Protein AF-A0A496VSS1-F1 (afdb_monomer_lite)

Radius of gyration: 26.01 Å; chains: 1; bounding box: 79×48×55 Å

Sequence (438 aa):
MKILPINLDDLIYALAVESVRLEFKKTYSEPTLEQIIHTICAFANDFHNLNGGYIVIGIEEQNGLPILPSVGLDSQNIDKIQQKIRGNCSRIAPKYLPIISPEIYQGKQILVIWVPASDIRPHNAPIKWQKGKQERAYYVRIGSETIEAKDDIFTQLMQMTAKVPFDDRRNLTASLDDLSPALVRHFLANINCDLVAPNIDMQAIDLYRKLRIIYKVNGHEVPKNVALLFFANQPEYFLQGARIEVVQFGDEAGGDLIEEKIFRGPLHTQLTQVLDYLNAFNTTLIKKVPNQAEAQKMVAFPFKIVLFAHPQYIVIQALRESGHLWAVGERQRAILNLEMAAKNVPDSGVLIAQLIEYKGYLENLSAAEQLFTTSSSDLAITDKHLPFIAIAKIFLDHNQTKKASEILANVPSFIKGDDLMELAVLKKRLKEAQESKI

Structure (mmCIF, N/CA/C/O backbone):
data_AF-A0A496VSS1-F1
#
_entry.id   AF-A0A496VSS1-F1
#
loop_
_atom_site.group_PDB
_atom_site.id
_atom_site.type_symbol
_atom_site.label_atom_id
_atom_site.label_alt_id
_atom_site.label_comp_id
_atom_site.label_asym_id
_atom_site.label_entity_id
_atom_site.label_seq_id
_atom_site.pdbx_PDB_ins_code
_atom_site.Cartn_x
_atom_site.Cartn_y
_atom_site.Cartn_z
_atom_site.occupancy
_atom_site.B_iso_or_equiv
_atom_site.auth_seq_id
_atom_site.auth_comp_id
_atom_site.auth_asym_id
_atom_site.auth_atom_id
_atom_site.pdbx_PDB_model_num
ATOM 1 N N . MET A 1 1 ? -12.729 -18.305 1.441 1.00 56.38 1 MET A N 1
ATOM 2 C CA . MET A 1 1 ? -12.724 -17.806 0.048 1.00 56.38 1 MET A CA 1
ATOM 3 C C . MET A 1 1 ? -11.766 -16.635 0.020 1.00 56.38 1 MET A C 1
ATOM 5 O O . MET A 1 1 ? -11.997 -15.706 0.779 1.00 56.38 1 MET A O 1
ATOM 9 N N . LYS A 1 2 ? -10.689 -16.697 -0.767 1.00 72.81 2 LYS A N 1
ATOM 10 C CA . LYS A 1 2 ? -9.706 -15.611 -0.816 1.00 72.81 2 LYS A CA 1
ATOM 11 C C . LYS A 1 2 ? -10.285 -14.447 -1.626 1.00 72.81 2 LYS A C 1
ATOM 13 O O . LYS A 1 2 ? -10.842 -14.637 -2.714 1.00 72.81 2 LYS A O 1
ATOM 18 N N . ILE A 1 3 ? -10.283 -13.256 -1.038 1.00 83.94 3 ILE A N 1
ATOM 19 C CA . ILE A 1 3 ? -10.938 -12.069 -1.615 1.00 83.94 3 ILE A CA 1
ATOM 20 C C . ILE A 1 3 ? -10.000 -10.876 -1.765 1.00 83.94 3 ILE A C 1
ATOM 22 O O . ILE A 1 3 ? -10.366 -9.934 -2.463 1.00 83.94 3 ILE A O 1
ATOM 26 N N . LEU A 1 4 ? -8.821 -10.926 -1.147 1.00 88.56 4 LEU A N 1
ATOM 27 C CA . LEU A 1 4 ? -7.848 -9.848 -1.183 1.00 88.56 4 LEU A CA 1
ATOM 28 C C . LEU A 1 4 ? -6.974 -9.942 -2.442 1.00 88.56 4 LEU A C 1
ATOM 30 O O . LEU A 1 4 ? -6.461 -11.021 -2.739 1.00 88.56 4 LEU A O 1
ATOM 34 N N . PRO A 1 5 ? -6.779 -8.834 -3.175 1.00 86.75 5 PRO A N 1
ATOM 35 C CA . PRO A 1 5 ? -5.922 -8.789 -4.356 1.00 86.75 5 PRO A CA 1
ATOM 36 C C . PRO A 1 5 ? -4.444 -8.530 -4.009 1.00 86.75 5 PRO A C 1
ATOM 38 O O . PRO A 1 5 ? -3.769 -7.777 -4.702 1.00 86.75 5 PRO A O 1
ATOM 41 N N . ILE A 1 6 ? -3.942 -9.103 -2.914 1.00 86.19 6 ILE A N 1
ATOM 42 C CA . ILE A 1 6 ? -2.575 -8.882 -2.425 1.00 86.19 6 ILE A CA 1
ATOM 43 C C . ILE A 1 6 ? -2.046 -10.150 -1.753 1.00 86.19 6 ILE A C 1
ATOM 45 O O . ILE A 1 6 ? -2.825 -10.919 -1.188 1.00 86.19 6 ILE A O 1
ATOM 49 N N . ASN A 1 7 ? -0.735 -10.372 -1.834 1.00 86.56 7 ASN A N 1
ATOM 50 C CA . ASN A 1 7 ? -0.063 -11.427 -1.088 1.00 86.56 7 ASN A CA 1
ATOM 51 C C . ASN A 1 7 ? 0.039 -11.040 0.403 1.00 86.56 7 ASN A C 1
ATOM 53 O O . ASN A 1 7 ? 0.319 -9.889 0.736 1.00 86.56 7 ASN A O 1
ATOM 57 N N . LEU A 1 8 ? -0.234 -11.986 1.308 1.00 88.19 8 LEU A N 1
ATOM 58 C CA . LEU A 1 8 ? -0.268 -11.702 2.747 1.00 88.19 8 LEU A CA 1
ATOM 59 C C . LEU A 1 8 ? 1.115 -11.448 3.345 1.00 88.19 8 LEU A C 1
ATOM 61 O O . LEU A 1 8 ? 1.220 -10.587 4.215 1.00 88.19 8 LEU A O 1
ATOM 65 N N . ASP A 1 9 ? 2.146 -12.158 2.887 1.00 84.62 9 ASP A N 1
ATOM 66 C CA . ASP A 1 9 ? 3.519 -11.909 3.323 1.00 84.62 9 ASP A CA 1
ATOM 67 C C . ASP A 1 9 ? 3.925 -10.490 2.902 1.00 84.62 9 ASP A C 1
ATOM 69 O O . ASP A 1 9 ? 4.297 -9.677 3.748 1.00 84.62 9 ASP A O 1
ATOM 73 N N . ASP A 1 10 ? 3.725 -10.139 1.630 1.00 80.44 10 ASP A N 1
ATOM 74 C CA . ASP A 1 10 ? 4.070 -8.807 1.118 1.00 80.44 10 ASP A CA 1
ATOM 75 C C . ASP A 1 10 ? 3.300 -7.679 1.820 1.00 80.44 10 ASP A C 1
ATOM 77 O O . ASP A 1 10 ? 3.835 -6.585 2.018 1.00 80.44 10 ASP A O 1
ATOM 81 N N . LEU A 1 11 ? 2.045 -7.932 2.208 1.00 86.56 11 LEU A N 1
ATOM 82 C CA . LEU A 1 11 ? 1.238 -6.991 2.980 1.00 86.56 11 LEU A CA 1
ATOM 83 C C . LEU A 1 11 ? 1.788 -6.814 4.401 1.00 86.56 11 LEU A C 1
ATOM 85 O O . LEU A 1 11 ? 1.965 -5.686 4.853 1.00 86.56 11 LEU A O 1
ATOM 89 N N . ILE A 1 12 ? 2.029 -7.916 5.117 1.00 86.62 12 ILE A N 1
ATOM 90 C CA . ILE A 1 12 ? 2.447 -7.883 6.524 1.00 86.62 12 ILE A CA 1
ATOM 91 C C . ILE A 1 12 ? 3.850 -7.289 6.646 1.00 86.62 12 ILE A C 1
ATOM 93 O O . ILE A 1 12 ? 4.078 -6.477 7.534 1.00 86.62 12 ILE A O 1
ATOM 97 N N . TYR A 1 13 ? 4.764 -7.619 5.735 1.00 79.31 13 TYR A N 1
ATOM 98 C CA . TYR A 1 13 ? 6.127 -7.084 5.722 1.00 79.31 13 TYR A CA 1
ATOM 99 C C . TYR A 1 13 ? 6.256 -5.694 5.074 1.00 79.31 13 TYR A C 1
ATOM 101 O O . TYR A 1 13 ? 7.378 -5.215 4.916 1.00 79.31 13 TYR A O 1
ATOM 109 N N . ALA A 1 14 ? 5.141 -5.037 4.723 1.00 77.19 14 ALA A N 1
ATOM 110 C CA . ALA A 1 14 ? 5.120 -3.717 4.083 1.00 77.19 14 ALA A CA 1
ATOM 111 C C . ALA A 1 14 ? 5.960 -3.640 2.789 1.00 77.19 14 ALA A C 1
ATOM 113 O O . ALA A 1 14 ? 6.587 -2.624 2.497 1.00 77.19 14 ALA A O 1
ATOM 114 N N . LEU A 1 15 ? 5.990 -4.730 2.013 1.00 65.00 15 LEU A N 1
ATOM 115 C CA . LEU A 1 15 ? 6.710 -4.805 0.738 1.00 65.00 15 LEU A CA 1
ATOM 116 C C . LEU A 1 15 ? 5.862 -4.250 -0.409 1.00 65.00 15 LEU A C 1
ATOM 118 O O . LEU A 1 15 ? 6.361 -3.537 -1.272 1.00 65.00 15 LEU A O 1
ATOM 122 N N . ALA A 1 16 ? 4.562 -4.548 -0.402 1.00 67.19 16 ALA A N 1
ATOM 123 C CA . ALA A 1 16 ? 3.647 -4.136 -1.467 1.00 67.19 16 ALA A CA 1
ATOM 124 C C . ALA A 1 16 ? 2.937 -2.798 -1.198 1.00 67.19 16 ALA A C 1
ATOM 126 O O . ALA A 1 16 ? 2.354 -2.219 -2.117 1.00 67.19 16 ALA A O 1
ATOM 127 N N . VAL A 1 17 ? 2.935 -2.320 0.051 1.00 77.00 17 VAL A N 1
ATOM 128 C CA . VAL A 1 17 ? 2.264 -1.077 0.460 1.00 77.00 17 VAL A CA 1
ATOM 129 C C . VAL A 1 17 ? 3.088 -0.325 1.494 1.00 77.00 17 VAL A C 1
ATOM 131 O O . VAL A 1 17 ? 3.784 -0.925 2.307 1.00 77.00 17 VAL A O 1
ATOM 134 N N . GLU A 1 18 ? 2.972 0.999 1.484 1.00 71.50 18 GLU A N 1
ATOM 135 C CA . GLU A 1 18 ? 3.653 1.883 2.422 1.00 71.50 18 GLU A CA 1
ATOM 136 C C . GLU A 1 18 ? 3.201 1.631 3.873 1.00 71.50 18 GLU A C 1
ATOM 138 O O . GLU A 1 18 ? 2.013 1.434 4.136 1.00 71.50 18 GLU A O 1
ATOM 143 N N . SER A 1 19 ? 4.131 1.716 4.831 1.00 75.44 19 SER A N 1
ATOM 144 C CA . SER A 1 19 ? 3.901 1.499 6.274 1.00 75.44 19 SER A CA 1
ATOM 145 C C . SER A 1 19 ? 2.745 2.337 6.840 1.00 75.44 19 SER A C 1
ATOM 147 O O . SER A 1 19 ? 1.915 1.841 7.595 1.00 75.44 19 SER A O 1
ATOM 149 N N . VAL A 1 20 ? 2.623 3.594 6.401 1.00 81.69 20 VAL A N 1
ATOM 150 C CA . VAL A 1 20 ? 1.529 4.531 6.741 1.00 81.69 20 VAL A CA 1
ATOM 151 C C . VAL A 1 20 ? 0.132 3.968 6.419 1.00 81.69 20 VAL A C 1
ATOM 153 O O . VAL A 1 20 ? -0.857 4.345 7.052 1.00 81.69 20 VAL A O 1
ATOM 156 N N . ARG A 1 21 ? 0.035 3.050 5.449 1.00 89.06 21 ARG A N 1
ATOM 157 C CA . ARG A 1 21 ? -1.209 2.398 5.011 1.00 89.06 21 ARG A CA 1
ATOM 158 C C . ARG A 1 21 ? -1.516 1.127 5.792 1.00 89.06 21 ARG A C 1
ATOM 160 O O . ARG A 1 21 ? -2.520 0.482 5.498 1.00 89.06 21 ARG A O 1
ATOM 167 N N . LEU A 1 22 ? -0.677 0.757 6.753 1.00 90.69 22 LEU A N 1
ATOM 168 C CA . LEU A 1 22 ? -0.846 -0.407 7.608 1.00 90.69 22 LEU A CA 1
ATOM 169 C C . LEU A 1 22 ? -1.191 0.033 9.034 1.00 90.69 22 LEU A C 1
ATOM 171 O O . LEU A 1 22 ? -0.741 1.062 9.540 1.00 90.69 22 LEU A O 1
ATOM 175 N N . GLU A 1 23 ? -2.036 -0.756 9.681 1.00 93.12 23 GLU A N 1
ATOM 176 C CA . GLU A 1 23 ? -2.352 -0.652 11.102 1.00 93.12 23 GLU A CA 1
ATOM 177 C C . GLU A 1 23 ? -2.439 -2.069 11.657 1.00 93.12 23 GLU A C 1
ATOM 179 O O . GLU A 1 23 ? -3.200 -2.893 11.137 1.00 93.12 23 GLU A O 1
ATOM 184 N N . PHE A 1 24 ? -1.711 -2.354 12.732 1.00 92.75 24 PHE A N 1
ATOM 185 C CA . PHE A 1 24 ? -1.715 -3.673 13.349 1.00 92.75 24 PHE A CA 1
ATOM 186 C C . PHE A 1 24 ? -2.388 -3.619 14.721 1.00 92.75 24 PHE A C 1
ATOM 188 O O . PHE A 1 24 ? -2.161 -2.729 15.538 1.00 92.75 24 PHE A O 1
ATOM 195 N N . LYS A 1 25 ? -3.249 -4.599 15.004 1.00 92.44 25 LYS A N 1
ATOM 196 C CA . LYS A 1 25 ? -3.899 -4.751 16.311 1.00 92.44 25 LYS A CA 1
ATOM 197 C C . LYS A 1 25 ? -3.677 -6.155 16.842 1.00 92.44 25 LYS A C 1
ATOM 199 O O . LYS A 1 25 ? -4.158 -7.127 16.267 1.00 92.44 25 LYS A O 1
ATOM 204 N N . LYS A 1 26 ? -3.047 -6.259 18.015 1.00 90.75 26 LYS A N 1
ATOM 205 C CA . LYS A 1 26 ? -2.759 -7.543 18.676 1.00 90.75 26 LYS A CA 1
ATOM 206 C C . LYS A 1 26 ? -3.999 -8.423 18.841 1.00 90.75 26 LYS A C 1
ATOM 208 O O . LYS A 1 26 ? -3.965 -9.609 18.543 1.00 90.75 26 LYS A O 1
ATOM 213 N N . THR A 1 27 ? -5.090 -7.845 19.342 1.00 88.81 27 THR A N 1
ATOM 214 C CA . THR A 1 27 ? -6.349 -8.552 19.613 1.00 88.81 27 THR A CA 1
ATOM 215 C C . THR A 1 27 ? -7.547 -7.654 19.336 1.00 88.81 27 THR A C 1
ATOM 217 O O . THR A 1 27 ? -7.409 -6.440 19.191 1.00 88.81 27 THR A O 1
ATOM 220 N N . TYR A 1 28 ? -8.737 -8.250 19.293 1.00 88.88 28 TYR A N 1
ATOM 221 C CA . TYR A 1 28 ? -9.990 -7.510 19.290 1.00 88.88 28 TYR A CA 1
ATOM 222 C C . TYR A 1 28 ? -10.499 -7.266 20.725 1.00 88.88 28 TYR A C 1
ATOM 224 O O . TYR A 1 28 ? -10.526 -8.178 21.553 1.00 88.88 28 TYR A O 1
ATOM 232 N N . SER A 1 29 ? -10.938 -6.034 20.997 1.00 86.94 29 SER A N 1
ATOM 233 C CA . SER A 1 29 ? -11.609 -5.602 22.232 1.00 86.94 29 SER A CA 1
ATOM 234 C C . SER A 1 29 ? -12.545 -4.414 21.939 1.00 86.94 29 SER A C 1
ATOM 236 O O . SER A 1 29 ? -12.495 -3.858 20.842 1.00 86.94 29 SER A O 1
ATOM 238 N N . GLU A 1 30 ? -13.405 -4.004 22.881 1.00 80.88 30 GLU A N 1
ATOM 239 C CA . GLU A 1 30 ? -14.281 -2.828 22.679 1.00 80.88 30 GLU A CA 1
ATOM 240 C C . GLU A 1 30 ? -13.491 -1.512 22.477 1.00 80.88 30 GLU A C 1
ATOM 242 O O . GLU A 1 30 ? -13.780 -0.817 21.504 1.00 80.88 30 GLU A O 1
ATOM 247 N N . PRO A 1 31 ? -12.448 -1.181 23.272 1.00 84.19 31 PRO A N 1
ATOM 248 C CA . PRO A 1 31 ? -11.583 -0.032 22.975 1.00 84.19 31 PRO A CA 1
ATOM 249 C C . PRO A 1 31 ? -10.897 -0.131 21.606 1.00 84.19 31 PRO A C 1
ATOM 251 O O . PRO A 1 31 ? -10.766 0.858 20.888 1.00 84.19 31 PRO A O 1
ATOM 254 N N . THR A 1 32 ? -10.481 -1.339 21.212 1.00 87.94 32 THR A N 1
ATOM 255 C CA . THR A 1 32 ? -9.855 -1.556 19.902 1.00 87.94 32 THR A CA 1
ATOM 256 C C . THR A 1 32 ? -10.850 -1.360 18.760 1.00 87.94 32 THR A C 1
ATOM 258 O O . THR A 1 32 ? -10.467 -0.863 17.709 1.00 87.94 32 THR A O 1
ATOM 261 N N . LEU A 1 33 ? -12.126 -1.710 18.947 1.00 91.25 33 LEU A N 1
ATOM 262 C CA . LEU A 1 33 ? -13.172 -1.492 17.946 1.00 91.25 33 LEU A CA 1
ATOM 263 C C . LEU A 1 33 ? -13.344 -0.002 17.628 1.00 91.25 33 LEU A C 1
ATOM 265 O O . LEU A 1 33 ? -13.467 0.352 16.460 1.00 91.25 33 LEU A O 1
ATOM 269 N N . GLU A 1 34 ? -13.336 0.857 18.646 1.00 91.38 34 GLU A N 1
ATOM 270 C CA . GLU A 1 34 ? -13.392 2.311 18.472 1.00 91.38 34 GLU A CA 1
ATOM 271 C C . GLU A 1 34 ? -12.223 2.817 17.615 1.00 91.38 34 GLU A C 1
ATOM 273 O O . GLU A 1 34 ? -12.449 3.438 16.573 1.00 91.38 34 GLU A O 1
ATOM 278 N N . GLN A 1 35 ? -10.997 2.412 17.959 1.00 92.88 35 GLN A N 1
ATOM 279 C CA . GLN A 1 35 ? -9.796 2.722 17.176 1.00 92.88 35 GLN A CA 1
ATOM 280 C C . GLN A 1 35 ? -9.881 2.200 15.734 1.00 92.88 35 GLN A C 1
ATOM 282 O O . GLN A 1 35 ? -9.544 2.918 14.799 1.00 92.88 35 GLN A O 1
ATOM 287 N N . ILE A 1 36 ? -10.364 0.968 15.532 1.00 95.19 36 ILE A N 1
ATOM 288 C CA . ILE A 1 36 ? -10.530 0.373 14.198 1.00 95.19 36 ILE A CA 1
ATOM 289 C C . ILE A 1 36 ? -11.481 1.220 13.349 1.00 95.19 36 ILE A C 1
ATOM 291 O O . ILE A 1 36 ? -11.197 1.463 12.182 1.00 95.19 36 ILE A O 1
ATOM 295 N N . ILE A 1 37 ? -12.597 1.694 13.908 1.00 95.31 37 ILE A N 1
ATOM 296 C CA . ILE A 1 37 ? -13.562 2.517 13.167 1.00 95.31 37 ILE A CA 1
ATOM 297 C C . ILE A 1 37 ? -12.985 3.897 12.830 1.00 95.31 37 ILE A C 1
ATOM 299 O O . ILE A 1 37 ? -13.204 4.379 11.717 1.00 95.31 37 ILE A O 1
ATOM 303 N N . HIS A 1 38 ? -12.223 4.516 13.738 1.00 95.81 38 HIS A N 1
ATOM 304 C CA . HIS A 1 38 ? -11.497 5.757 13.439 1.00 95.81 38 HIS A CA 1
ATOM 305 C C . HIS A 1 38 ? -10.477 5.549 12.321 1.00 95.81 38 HIS A C 1
ATOM 307 O O . HIS A 1 38 ? -10.457 6.327 11.369 1.00 95.81 38 HIS A O 1
ATOM 313 N N . THR A 1 39 ? -9.699 4.466 12.368 1.00 96.00 39 THR A N 1
ATOM 314 C CA . THR A 1 39 ? -8.722 4.141 11.320 1.00 96.00 39 THR A CA 1
ATOM 315 C C . THR A 1 39 ? -9.396 3.801 9.987 1.00 96.00 39 THR A C 1
ATOM 317 O O . THR A 1 39 ? -8.931 4.251 8.944 1.00 96.00 39 THR A O 1
ATOM 320 N N . ILE A 1 40 ? -10.546 3.112 9.989 1.00 97.31 40 ILE A N 1
ATOM 321 C CA . ILE A 1 40 ? -11.354 2.913 8.773 1.00 97.31 40 ILE A CA 1
ATOM 322 C C . ILE A 1 40 ? -11.796 4.267 8.200 1.00 97.31 40 ILE A C 1
ATOM 324 O O . ILE A 1 40 ? -11.703 4.485 6.996 1.00 97.31 40 ILE A O 1
ATOM 328 N N . CYS A 1 41 ? -12.258 5.189 9.049 1.00 96.44 41 CYS A N 1
ATOM 329 C CA . CYS A 1 41 ? -12.645 6.531 8.618 1.00 96.44 41 CYS A CA 1
ATOM 330 C C . CYS A 1 41 ? -11.456 7.300 8.016 1.00 96.44 41 CYS A C 1
ATOM 332 O O . CYS A 1 41 ? -11.611 7.947 6.982 1.00 96.44 41 CYS A O 1
ATOM 334 N N . ALA A 1 42 ? -10.274 7.199 8.628 1.00 95.62 42 ALA A N 1
ATOM 335 C CA . ALA A 1 42 ? -9.054 7.844 8.155 1.00 95.62 42 ALA A CA 1
ATOM 336 C C . ALA A 1 42 ? -8.573 7.298 6.806 1.00 95.62 42 ALA A C 1
ATOM 338 O O . ALA A 1 42 ? -8.316 8.077 5.888 1.00 95.62 42 ALA A O 1
ATOM 339 N N . PHE A 1 43 ? -8.509 5.974 6.651 1.00 96.00 43 PHE A N 1
ATOM 340 C CA . PHE A 1 43 ? -8.134 5.352 5.381 1.00 96.00 43 PHE A CA 1
ATOM 341 C C . PHE A 1 43 ? -9.166 5.612 4.279 1.00 96.00 43 PHE A C 1
ATOM 343 O O . PHE A 1 43 ? -8.782 5.856 3.140 1.00 96.00 43 PHE A O 1
ATOM 350 N N . ALA A 1 44 ? -10.463 5.648 4.602 1.00 94.44 44 ALA A N 1
ATOM 351 C CA . ALA A 1 44 ? -11.497 6.011 3.633 1.00 94.44 44 ALA A CA 1
ATOM 352 C C . ALA A 1 44 ? -11.366 7.466 3.141 1.00 94.44 44 ALA A C 1
ATOM 354 O O . ALA A 1 44 ? -11.699 7.751 1.989 1.00 94.44 44 ALA A O 1
ATOM 355 N N . ASN A 1 45 ? -10.887 8.374 4.001 1.00 93.19 45 ASN A N 1
ATOM 356 C CA . ASN A 1 45 ? -10.627 9.775 3.659 1.00 93.19 45 ASN A CA 1
ATOM 357 C C . ASN A 1 45 ? -9.388 9.970 2.784 1.00 93.19 45 ASN A C 1
ATOM 359 O O . ASN A 1 45 ? -9.350 10.924 2.007 1.00 93.19 45 ASN A O 1
ATOM 363 N N . ASP A 1 46 ? -8.416 9.061 2.887 1.00 91.06 46 ASP A N 1
ATOM 364 C CA . ASP A 1 46 ? -7.237 8.983 2.024 1.00 91.06 46 ASP A CA 1
ATOM 365 C C . ASP A 1 46 ? -6.523 10.335 1.837 1.00 91.06 46 ASP A C 1
ATOM 367 O O . ASP A 1 46 ? -6.331 10.832 0.725 1.00 91.06 46 ASP A O 1
ATOM 371 N N . PHE A 1 47 ? -6.163 10.962 2.959 1.00 89.44 47 PHE A N 1
ATOM 372 C CA . PHE A 1 47 ? -5.612 12.322 3.013 1.00 89.44 47 PHE A CA 1
ATOM 373 C C . PHE A 1 47 ? -4.306 12.506 2.222 1.00 89.44 47 PHE A C 1
ATOM 375 O O . PHE A 1 47 ? -3.989 13.607 1.792 1.00 89.44 47 PHE A O 1
ATOM 382 N N . HIS A 1 48 ? -3.554 11.435 1.978 1.00 85.38 48 HIS A N 1
ATOM 383 C CA . HIS A 1 48 ? -2.326 11.485 1.183 1.00 85.38 48 HIS A CA 1
ATOM 384 C C . HIS A 1 48 ? -2.502 10.942 -0.246 1.00 85.38 48 HIS A C 1
ATOM 386 O O . HIS A 1 48 ? -1.520 10.845 -0.974 1.00 85.38 48 HIS A O 1
ATOM 392 N N . ASN A 1 49 ? -3.739 10.633 -0.668 1.00 83.94 49 ASN A N 1
ATOM 393 C CA . ASN A 1 49 ? -4.053 9.968 -1.941 1.00 83.94 49 ASN A CA 1
ATOM 394 C C . ASN A 1 49 ? -3.218 8.691 -2.163 1.00 83.94 49 ASN A C 1
ATOM 396 O O . ASN A 1 49 ? -2.661 8.481 -3.238 1.00 83.94 49 ASN A O 1
ATOM 400 N N . LEU A 1 50 ? -3.112 7.858 -1.127 1.00 83.19 50 LEU A N 1
ATOM 401 C CA . LEU A 1 50 ? -2.401 6.579 -1.157 1.00 83.19 50 LEU A CA 1
ATOM 402 C C . LEU A 1 50 ? -3.341 5.409 -1.486 1.00 83.19 50 LEU A C 1
ATOM 404 O O . LEU A 1 50 ? -2.951 4.247 -1.397 1.00 83.19 50 LEU A O 1
ATOM 408 N N . ASN A 1 51 ? -4.587 5.697 -1.868 1.00 86.75 51 ASN A N 1
ATOM 409 C CA . ASN A 1 51 ? -5.625 4.721 -2.168 1.00 86.75 51 ASN A CA 1
ATOM 410 C C . ASN A 1 51 ? -6.003 3.856 -0.947 1.00 86.75 51 ASN A C 1
ATOM 412 O O . ASN A 1 51 ? -6.182 2.636 -1.034 1.00 86.75 51 ASN A O 1
ATOM 416 N N . GLY A 1 52 ? -6.115 4.500 0.220 1.00 90.81 52 GLY A N 1
ATOM 417 C CA . GLY A 1 52 ? -6.555 3.881 1.471 1.00 90.81 52 GLY A CA 1
ATOM 418 C C . GLY A 1 52 ? -5.499 2.984 2.124 1.00 90.81 52 GLY A C 1
ATOM 419 O O . GLY A 1 52 ? -4.299 3.213 1.974 1.00 90.81 52 GLY A O 1
ATOM 420 N N . GLY A 1 53 ? -5.930 1.959 2.863 1.00 94.31 53 GLY A N 1
ATOM 421 C CA . GLY A 1 53 ? -5.027 1.121 3.656 1.00 94.31 53 GLY A CA 1
ATOM 422 C C . GLY A 1 53 ? -5.615 -0.200 4.142 1.00 94.31 53 GLY A C 1
ATOM 423 O O . GLY A 1 53 ? -6.688 -0.630 3.712 1.00 94.31 53 GLY A O 1
ATOM 424 N N . TYR A 1 54 ? -4.887 -0.858 5.037 1.00 95.62 54 TYR A N 1
ATOM 425 C CA . TYR A 1 54 ? -5.195 -2.167 5.595 1.00 95.62 54 TYR A CA 1
ATOM 426 C C . TYR A 1 54 ? -5.045 -2.145 7.114 1.00 95.62 54 TYR A C 1
ATOM 428 O O . TYR A 1 54 ? -4.108 -1.567 7.657 1.00 95.62 54 TYR A O 1
ATOM 436 N N . ILE A 1 55 ? -5.964 -2.817 7.800 1.00 95.94 55 ILE A N 1
ATOM 437 C CA . ILE A 1 55 ? -5.877 -3.068 9.238 1.00 95.94 55 ILE A CA 1
ATOM 438 C C . ILE A 1 55 ? -5.763 -4.575 9.436 1.00 95.94 55 ILE A C 1
ATOM 440 O O . ILE A 1 55 ? -6.635 -5.317 8.982 1.00 95.94 55 ILE A O 1
ATOM 444 N N . VAL A 1 56 ? -4.722 -5.033 10.122 1.00 95.38 56 VAL A N 1
ATOM 445 C CA . VAL A 1 56 ? -4.488 -6.453 10.393 1.00 95.38 56 VAL A CA 1
ATOM 446 C C . VAL A 1 56 ? -4.649 -6.719 11.886 1.00 95.38 56 VAL A C 1
ATOM 448 O O . VAL A 1 56 ? -3.890 -6.222 12.715 1.00 95.38 56 VAL A O 1
ATOM 451 N N . ILE A 1 57 ? -5.657 -7.514 12.243 1.00 94.94 57 ILE A N 1
ATOM 452 C CA . ILE A 1 57 ? -5.942 -7.912 13.624 1.00 94.94 57 ILE A CA 1
ATOM 453 C C . ILE A 1 57 ? -5.418 -9.333 13.865 1.00 94.94 57 ILE A C 1
ATOM 455 O O . ILE A 1 57 ? -5.682 -10.236 13.073 1.00 94.94 57 ILE A O 1
ATOM 459 N N . GLY A 1 58 ? -4.726 -9.538 14.984 1.00 92.00 58 GLY A N 1
ATOM 460 C CA . GLY A 1 58 ? -4.036 -10.783 15.344 1.00 92.00 58 GLY A CA 1
ATOM 461 C C . GLY A 1 58 ? -2.510 -10.674 15.268 1.00 92.00 58 GLY A C 1
ATOM 462 O O . GLY A 1 58 ? -1.812 -11.641 15.573 1.00 92.00 58 GLY A O 1
ATOM 463 N N . ILE A 1 59 ? -1.987 -9.505 14.892 1.00 91.50 59 ILE A N 1
ATOM 464 C CA . ILE A 1 59 ? -0.555 -9.197 14.851 1.00 91.50 59 ILE A CA 1
ATOM 465 C C . ILE A 1 59 ? -0.318 -7.995 15.760 1.00 91.50 59 ILE A C 1
ATOM 467 O O . ILE A 1 59 ? -1.042 -7.002 15.696 1.00 91.50 59 ILE A O 1
ATOM 471 N N . GLU A 1 60 ? 0.639 -8.125 16.673 1.00 88.50 60 GLU A N 1
ATOM 472 C CA . GLU A 1 60 ? 1.003 -7.038 17.575 1.00 88.50 60 GLU A CA 1
ATOM 473 C C . GLU A 1 60 ? 1.826 -5.992 16.831 1.00 88.50 60 GLU A C 1
ATOM 475 O O . GLU A 1 60 ? 2.585 -6.326 15.926 1.00 88.50 60 GLU A O 1
ATOM 480 N N . GLU A 1 61 ? 1.660 -4.732 17.214 1.00 83.81 61 GLU A N 1
ATOM 481 C CA . GLU A 1 61 ? 2.418 -3.625 16.653 1.00 83.81 61 GLU A CA 1
ATOM 482 C C . GLU A 1 61 ? 3.396 -3.090 17.687 1.00 83.81 61 GLU A C 1
ATOM 484 O O . GLU A 1 61 ? 3.027 -2.879 18.846 1.00 83.81 61 GLU A O 1
ATOM 489 N N . GLN A 1 62 ? 4.612 -2.786 17.253 1.00 76.38 62 GLN A N 1
ATOM 490 C CA . GLN A 1 62 ? 5.509 -1.916 17.991 1.00 76.38 62 GLN A CA 1
ATOM 491 C C . GLN A 1 62 ? 6.065 -0.875 17.029 1.00 76.38 62 GLN A C 1
ATOM 493 O O . GLN A 1 62 ? 6.829 -1.206 16.130 1.00 76.38 62 GLN A O 1
ATOM 498 N N . ASN A 1 63 ? 5.694 0.391 17.243 1.00 68.06 63 ASN A N 1
ATOM 499 C CA . ASN A 1 63 ? 6.163 1.532 16.451 1.00 68.06 63 ASN A CA 1
ATOM 500 C C . ASN A 1 63 ? 5.840 1.435 14.943 1.00 68.06 63 ASN A C 1
ATOM 502 O O . ASN A 1 63 ? 6.727 1.676 14.129 1.00 68.06 63 ASN A O 1
ATOM 506 N N . GLY A 1 64 ? 4.609 1.076 14.559 1.00 66.19 64 GLY A N 1
ATOM 507 C CA . GLY A 1 64 ? 4.214 0.936 13.148 1.00 66.19 64 GLY A CA 1
ATOM 508 C C . GLY A 1 64 ? 4.576 -0.409 12.518 1.00 66.19 64 GLY A C 1
ATOM 509 O O . GLY A 1 64 ? 4.235 -0.653 11.363 1.00 66.19 64 GLY A O 1
ATOM 510 N N . LEU A 1 65 ? 5.267 -1.283 13.257 1.00 69.69 65 LEU A N 1
ATOM 511 C CA . LEU A 1 65 ? 5.870 -2.498 12.721 1.00 69.69 65 LEU A CA 1
ATOM 512 C C . LEU A 1 65 ? 5.253 -3.759 13.325 1.00 69.69 65 LEU A C 1
ATOM 514 O O . LEU A 1 65 ? 4.995 -3.790 14.534 1.00 69.69 65 LEU A O 1
ATOM 518 N N . PRO A 1 66 ? 5.047 -4.816 12.520 1.00 81.81 66 PRO A N 1
ATOM 519 C CA . PRO A 1 66 ? 4.486 -6.064 13.008 1.00 81.81 66 PRO A CA 1
ATOM 520 C C . PRO A 1 66 ? 5.502 -6.815 13.874 1.00 81.81 66 PRO A C 1
ATOM 522 O O . PRO A 1 66 ? 6.641 -7.063 13.476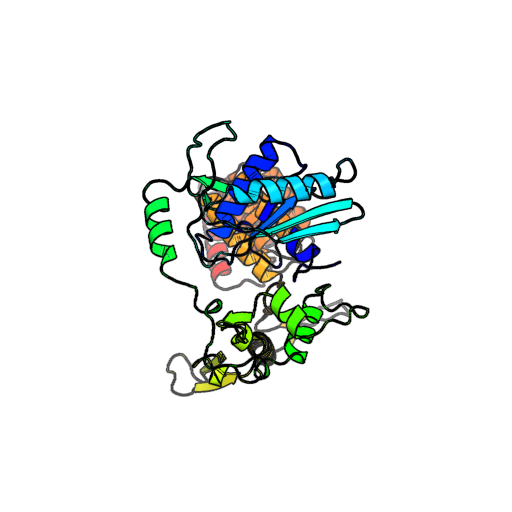 1.00 81.81 66 PRO A O 1
ATOM 525 N N . ILE A 1 67 ? 5.068 -7.256 15.049 1.00 83.94 67 ILE A N 1
ATOM 526 C CA . ILE A 1 67 ? 5.810 -8.202 15.878 1.00 83.94 67 ILE A CA 1
ATOM 527 C C . ILE A 1 67 ? 5.371 -9.614 15.494 1.00 83.94 67 ILE A C 1
ATOM 529 O O . ILE A 1 67 ? 4.189 -9.962 15.572 1.00 83.94 67 ILE A O 1
ATOM 533 N N . LEU A 1 68 ? 6.343 -10.431 15.090 1.00 82.94 68 LEU A N 1
ATOM 534 C CA . LEU A 1 68 ? 6.159 -11.835 14.726 1.00 82.94 68 LEU A CA 1
ATOM 535 C C . LEU A 1 68 ? 6.854 -12.760 15.744 1.00 82.94 68 LEU A C 1
ATOM 537 O O . LEU A 1 68 ? 7.873 -12.363 16.315 1.00 82.94 68 LEU A O 1
ATOM 541 N N . PRO A 1 69 ? 6.360 -13.997 15.959 1.00 82.25 69 PRO A N 1
ATOM 542 C CA . PRO A 1 69 ? 5.221 -14.640 15.289 1.00 82.25 69 PRO A CA 1
ATOM 543 C C . PRO A 1 69 ? 3.870 -14.027 15.678 1.00 82.25 69 PRO A C 1
ATOM 545 O O . PRO A 1 69 ? 3.722 -13.456 16.757 1.00 82.25 69 PRO A O 1
ATOM 548 N N . SER A 1 70 ? 2.880 -14.147 14.788 1.00 84.62 70 SER A N 1
ATOM 549 C CA . SER A 1 70 ? 1.544 -13.593 15.041 1.00 84.62 70 SER A CA 1
ATOM 550 C C . SER A 1 70 ? 0.901 -14.195 16.301 1.00 84.62 70 SER A C 1
ATOM 552 O O . SER A 1 70 ? 1.010 -15.394 16.569 1.00 84.62 70 SER A O 1
ATOM 554 N N . VAL A 1 71 ? 0.211 -13.357 17.080 1.00 85.94 71 VAL A N 1
ATOM 555 C CA . VAL A 1 71 ? -0.524 -13.791 18.284 1.00 85.94 71 VAL A CA 1
ATOM 556 C C . VAL A 1 71 ? -1.750 -14.612 17.885 1.00 85.94 71 VAL A C 1
ATOM 558 O O . VAL A 1 71 ? -2.099 -15.593 18.545 1.00 85.94 71 VAL A O 1
ATOM 561 N N . GLY A 1 72 ? -2.369 -14.225 16.769 1.00 87.75 72 GLY A N 1
ATOM 562 C CA . GLY A 1 72 ? -3.576 -14.831 16.242 1.00 87.75 72 GLY A CA 1
ATOM 563 C C . GLY A 1 72 ? -4.833 -14.455 17.022 1.00 87.75 72 GLY A C 1
ATOM 564 O O . GLY A 1 72 ? -4.812 -13.778 18.051 1.00 87.75 72 GLY A O 1
ATOM 565 N N . LEU A 1 73 ? -5.959 -14.919 16.499 1.00 88.81 73 LEU A N 1
ATOM 566 C CA . LEU A 1 73 ? -7.303 -14.706 17.025 1.00 88.81 73 LEU A CA 1
ATOM 567 C C . LEU A 1 73 ? -7.997 -16.029 17.370 1.00 88.81 73 LEU A C 1
ATOM 569 O O . LEU A 1 73 ? -9.207 -16.037 17.567 1.00 88.81 73 LEU A O 1
ATOM 573 N N . ASP A 1 74 ? -7.242 -17.126 17.493 1.00 83.19 74 ASP A N 1
ATOM 574 C CA . ASP A 1 74 ? -7.769 -18.484 17.711 1.00 83.19 74 ASP A CA 1
ATOM 575 C C . ASP A 1 74 ? -8.674 -18.591 18.958 1.00 83.19 74 ASP A C 1
ATOM 577 O O . ASP A 1 74 ? -9.565 -19.434 19.028 1.00 83.19 74 ASP A O 1
ATOM 581 N N . SER A 1 75 ? -8.460 -17.730 19.958 1.00 79.62 75 SER A N 1
ATOM 582 C CA . SER A 1 75 ? -9.255 -17.670 21.192 1.00 79.62 75 SER A CA 1
ATOM 583 C C . SER A 1 75 ? -10.546 -16.850 21.068 1.00 79.62 75 SER A C 1
ATOM 585 O O . SER A 1 75 ? -11.330 -16.792 22.017 1.00 79.62 75 SER A O 1
ATOM 587 N N . GLN A 1 76 ? -10.782 -16.196 19.927 1.00 83.25 76 GLN A N 1
ATOM 588 C CA . GLN A 1 76 ? -11.908 -15.295 19.706 1.00 83.25 76 GLN A CA 1
ATOM 589 C C . GLN A 1 76 ? -12.814 -15.774 18.570 1.00 83.25 76 GLN A C 1
ATOM 591 O O . GLN A 1 76 ? -12.393 -16.399 17.605 1.00 83.25 76 GLN A O 1
ATOM 596 N N . ASN A 1 77 ? -14.099 -15.430 18.657 1.00 87.50 77 ASN A N 1
ATOM 597 C CA . ASN A 1 77 ? -15.047 -15.745 17.596 1.00 87.50 77 ASN A CA 1
ATOM 598 C C . ASN A 1 77 ? -14.933 -14.717 16.453 1.00 87.50 77 ASN A C 1
ATOM 600 O O . ASN A 1 77 ? -15.458 -13.604 16.560 1.00 87.50 77 ASN A O 1
ATOM 604 N N . ILE A 1 78 ? -14.269 -15.109 15.361 1.00 89.88 78 ILE A N 1
ATOM 605 C CA . ILE A 1 78 ? -14.051 -14.278 14.167 1.00 89.88 78 ILE A CA 1
ATOM 606 C C . ILE A 1 78 ? -15.364 -13.764 13.566 1.00 89.88 78 ILE A C 1
ATOM 608 O O . ILE A 1 78 ? -15.462 -12.587 13.220 1.00 89.88 78 ILE A O 1
ATOM 612 N N . ASP A 1 79 ? -16.402 -14.594 13.482 1.00 89.81 79 ASP A N 1
ATOM 613 C CA . ASP A 1 79 ? -17.691 -14.188 12.905 1.00 89.81 79 ASP A CA 1
ATOM 614 C C . ASP A 1 79 ? -18.356 -13.080 13.723 1.00 89.81 79 ASP A C 1
ATOM 616 O O . ASP A 1 79 ? -18.875 -12.105 13.172 1.00 89.81 79 ASP A O 1
ATOM 620 N N . LYS A 1 80 ? -18.271 -13.169 15.053 1.00 91.69 80 LYS A N 1
ATOM 621 C CA . LYS A 1 80 ? -18.762 -12.128 15.961 1.00 91.69 80 LYS A CA 1
ATOM 622 C C . LYS A 1 80 ? -17.979 -10.825 15.794 1.00 91.69 80 LYS A C 1
ATOM 624 O O . LYS A 1 80 ? -18.587 -9.755 15.811 1.00 91.69 80 LYS A O 1
ATOM 629 N N . ILE A 1 81 ? -16.659 -10.901 15.612 1.00 91.56 81 ILE A N 1
ATOM 630 C CA . ILE A 1 81 ? -15.810 -9.730 15.344 1.00 91.56 81 ILE A CA 1
ATOM 631 C C . ILE A 1 81 ? -16.229 -9.071 14.025 1.00 91.56 81 ILE A C 1
ATOM 633 O O . ILE A 1 81 ? -16.504 -7.871 13.998 1.00 91.56 81 ILE A O 1
ATOM 637 N N . GLN A 1 82 ? -16.369 -9.854 12.952 1.00 92.88 82 GLN A N 1
ATOM 638 C CA . GLN A 1 82 ? -16.812 -9.362 11.646 1.00 92.88 82 GLN A CA 1
ATOM 639 C C . GLN A 1 82 ? -18.178 -8.667 11.724 1.00 92.88 82 GLN A C 1
ATOM 641 O O . GLN A 1 82 ? -18.336 -7.557 11.210 1.00 92.88 82 GLN A O 1
ATOM 646 N N . GLN A 1 83 ? -19.160 -9.284 12.391 1.00 92.62 83 GLN A N 1
ATOM 647 C CA . GLN A 1 83 ? -20.492 -8.698 12.576 1.00 92.62 83 GLN A CA 1
ATOM 648 C C . GLN A 1 83 ? -20.430 -7.379 13.349 1.00 92.62 83 GLN A C 1
ATOM 650 O O . GLN A 1 83 ? -21.069 -6.405 12.948 1.00 92.62 83 GLN A O 1
ATOM 655 N N . LYS A 1 84 ? -19.633 -7.318 14.424 1.00 92.75 84 LYS A N 1
ATOM 656 C CA . LYS A 1 84 ? -19.458 -6.090 15.205 1.00 92.75 84 LYS A CA 1
ATOM 657 C C . LYS A 1 84 ? -18.807 -4.983 14.384 1.00 92.75 84 LYS A C 1
ATOM 659 O O . LYS A 1 84 ? -19.335 -3.873 14.376 1.00 92.75 84 LYS A O 1
ATOM 664 N N . ILE A 1 85 ? -17.726 -5.262 13.657 1.00 93.31 85 ILE A N 1
ATOM 665 C CA . ILE A 1 85 ? -17.055 -4.256 12.819 1.00 93.31 85 ILE A CA 1
ATOM 666 C C . ILE A 1 85 ? -18.017 -3.739 11.745 1.00 93.31 85 ILE A C 1
ATOM 668 O O . ILE A 1 85 ? -18.244 -2.531 11.665 1.00 93.31 85 ILE A O 1
ATOM 672 N N . ARG A 1 86 ? -18.674 -4.630 10.986 1.00 93.00 86 ARG A N 1
ATOM 673 C CA . ARG A 1 86 ? -19.660 -4.240 9.956 1.00 93.00 86 ARG A CA 1
ATOM 674 C C . ARG A 1 86 ? -20.811 -3.419 10.538 1.00 93.00 86 ARG A C 1
ATOM 676 O O . ARG A 1 86 ? -21.181 -2.397 9.966 1.00 93.00 86 ARG A O 1
ATOM 683 N N . GLY A 1 87 ? -21.350 -3.837 11.684 1.00 91.00 87 GLY A N 1
ATOM 684 C CA . GLY A 1 87 ? -22.433 -3.132 12.371 1.00 91.00 87 GLY A CA 1
ATOM 685 C C . GLY A 1 87 ? -22.034 -1.745 12.879 1.00 91.00 87 GLY A C 1
ATOM 686 O O . GLY A 1 87 ? -22.874 -0.856 12.942 1.00 91.00 87 GLY A O 1
ATOM 687 N N . ASN A 1 88 ? -20.759 -1.524 13.207 1.00 91.69 88 ASN A N 1
ATOM 688 C CA . ASN A 1 88 ? -20.265 -0.217 13.644 1.00 91.69 88 ASN A CA 1
ATOM 689 C C . ASN A 1 88 ? -19.833 0.681 12.477 1.00 91.69 88 ASN A C 1
ATOM 691 O O . ASN A 1 88 ? -19.909 1.901 12.606 1.00 91.69 88 ASN A O 1
ATOM 695 N N . CYS A 1 89 ? -19.475 0.121 11.317 1.00 92.69 89 CYS A N 1
ATOM 696 C CA . CYS A 1 89 ? -19.174 0.902 10.112 1.00 92.69 89 CYS A CA 1
ATOM 697 C C . CYS A 1 89 ? -20.372 1.744 9.636 1.00 92.69 89 CYS A C 1
ATOM 699 O O . CYS A 1 89 ? -20.185 2.805 9.048 1.00 92.69 89 CYS A O 1
ATOM 701 N N . SER A 1 90 ? -21.613 1.351 9.961 1.00 88.62 90 SER A N 1
ATOM 702 C CA . SER A 1 90 ? -22.802 2.170 9.674 1.00 88.62 90 SER A CA 1
ATOM 703 C C . SER A 1 90 ? -22.831 3.507 10.423 1.00 88.62 90 SER A C 1
ATOM 705 O O . SER A 1 90 ? -23.687 4.340 10.136 1.00 88.62 90 SER A O 1
ATOM 707 N N . ARG A 1 91 ? -21.942 3.706 11.404 1.00 90.56 91 ARG A N 1
ATOM 708 C CA . ARG A 1 91 ? -21.793 4.966 12.140 1.00 90.56 91 ARG A CA 1
ATOM 709 C C . ARG A 1 91 ? -20.898 5.963 11.419 1.00 90.56 91 ARG A C 1
ATOM 711 O O . ARG A 1 91 ? -20.919 7.132 11.797 1.00 90.56 91 ARG A O 1
ATOM 718 N N . ILE A 1 92 ? -20.146 5.533 10.407 1.00 94.38 92 ILE A N 1
ATOM 719 C CA . ILE A 1 92 ? -19.381 6.413 9.522 1.00 94.38 92 ILE A CA 1
ATOM 720 C C . ILE A 1 92 ? -20.367 7.113 8.577 1.00 94.38 92 ILE A C 1
ATOM 722 O O . ILE A 1 92 ? -21.275 6.472 8.045 1.00 94.38 92 ILE A O 1
ATOM 726 N N . ALA A 1 93 ? -20.216 8.428 8.404 1.00 92.81 93 ALA A N 1
ATOM 727 C CA . ALA A 1 93 ? -21.059 9.241 7.528 1.00 92.81 93 ALA A CA 1
ATOM 728 C C . ALA A 1 93 ? -20.185 10.095 6.590 1.00 92.81 93 ALA A C 1
ATOM 730 O O . ALA A 1 93 ? -19.336 10.818 7.105 1.00 92.81 93 ALA A O 1
ATOM 731 N N . PRO A 1 94 ? -20.386 10.058 5.259 1.00 92.94 94 PRO A N 1
ATOM 732 C CA . PRO A 1 94 ? -21.286 9.166 4.519 1.00 92.94 94 PRO A CA 1
ATOM 733 C C . PRO A 1 94 ? -21.034 7.677 4.799 1.00 92.94 94 PRO A C 1
ATOM 735 O O . PRO A 1 94 ? -19.967 7.309 5.289 1.00 92.94 94 PRO A O 1
ATOM 738 N N . LYS A 1 95 ? -22.028 6.816 4.549 1.00 93.50 95 LYS A N 1
ATOM 739 C CA . LYS A 1 95 ? -21.914 5.386 4.874 1.00 93.50 95 LYS A CA 1
ATOM 740 C C . LYS A 1 95 ? -20.744 4.766 4.108 1.00 93.50 95 LYS A C 1
ATOM 742 O O . LYS A 1 95 ? -20.675 4.889 2.890 1.00 93.50 95 LYS A O 1
ATOM 747 N N . TYR A 1 96 ? -19.880 4.054 4.823 1.00 93.75 96 TYR A N 1
ATOM 748 C CA . TYR A 1 96 ? -18.722 3.365 4.264 1.00 93.75 96 TYR A CA 1
ATOM 749 C C . TYR A 1 96 ? -18.660 1.929 4.796 1.00 93.75 96 TYR A C 1
ATOM 751 O O . TYR A 1 96 ? -18.999 1.680 5.954 1.00 93.75 96 TYR A O 1
ATOM 759 N N . LEU A 1 97 ? -18.258 0.974 3.953 1.00 93.62 97 LEU A N 1
ATOM 760 C CA . LEU A 1 97 ? -18.084 -0.430 4.329 1.00 93.62 97 LEU A CA 1
ATOM 761 C C . LEU A 1 97 ? -16.746 -0.951 3.783 1.00 93.62 97 LEU A C 1
ATOM 763 O O . LEU A 1 97 ? -16.575 -0.956 2.563 1.00 93.62 97 LEU A O 1
ATOM 767 N N . PRO A 1 98 ? -15.825 -1.410 4.650 1.00 95.06 98 PRO A N 1
ATOM 768 C CA . PRO A 1 98 ? -14.574 -2.018 4.214 1.00 95.06 98 PRO A CA 1
ATOM 769 C C . PRO A 1 98 ? -14.767 -3.482 3.796 1.00 95.06 98 PRO A C 1
ATOM 771 O O . PRO A 1 98 ? -15.791 -4.113 4.090 1.00 95.06 98 PRO A O 1
ATOM 774 N N . ILE A 1 99 ? -13.741 -4.047 3.163 1.00 94.44 99 ILE A N 1
ATOM 775 C CA . ILE A 1 99 ? -13.661 -5.472 2.839 1.00 94.44 99 ILE A CA 1
ATOM 776 C C . ILE A 1 99 ? -12.974 -6.178 4.006 1.00 94.44 99 ILE A C 1
ATOM 778 O O . ILE A 1 99 ? -11.854 -5.842 4.368 1.00 94.44 99 ILE A O 1
ATOM 782 N N . ILE A 1 100 ? -13.651 -7.152 4.611 1.00 94.88 100 ILE A N 1
ATOM 783 C CA . ILE A 1 100 ? -13.134 -7.896 5.764 1.00 94.88 100 ILE A CA 1
ATOM 784 C C . ILE A 1 100 ? -12.869 -9.336 5.330 1.00 94.88 100 ILE A C 1
ATOM 786 O O . ILE A 1 100 ? -13.809 -10.018 4.915 1.00 94.88 100 ILE A O 1
ATOM 790 N N . SER A 1 101 ? -11.616 -9.778 5.443 1.00 94.00 101 SER A N 1
ATOM 791 C CA . SER A 1 101 ? -11.148 -11.111 5.060 1.00 94.00 101 SER A CA 1
ATOM 792 C C . SER A 1 101 ? -10.519 -11.829 6.258 1.00 94.00 101 SER A C 1
ATOM 794 O O . SER A 1 101 ? -9.483 -11.386 6.762 1.00 94.00 101 SER A O 1
ATOM 796 N N . PRO A 1 102 ? -11.135 -12.911 6.761 1.00 93.75 102 PRO A N 1
ATOM 797 C CA . PRO A 1 102 ? -10.471 -13.848 7.661 1.00 93.75 102 PRO A CA 1
ATOM 798 C C . PRO A 1 102 ? -9.381 -14.617 6.913 1.00 93.75 102 PRO A C 1
ATOM 800 O O . PRO A 1 102 ? -9.669 -15.234 5.889 1.00 93.75 102 PRO A O 1
ATOM 803 N N . GLU A 1 103 ? -8.161 -14.614 7.439 1.00 92.88 103 GLU A N 1
ATOM 804 C CA . GLU A 1 103 ? -7.005 -15.265 6.817 1.00 92.88 103 GLU A CA 1
ATOM 805 C C . GLU A 1 103 ? -6.281 -16.171 7.820 1.00 92.88 103 GLU A C 1
ATOM 807 O O . GLU A 1 103 ? -6.418 -16.022 9.036 1.00 92.88 103 GLU A O 1
ATOM 812 N N . ILE A 1 104 ? -5.507 -17.127 7.306 1.00 91.00 104 ILE A N 1
ATOM 813 C CA . ILE A 1 104 ? -4.616 -17.968 8.111 1.00 91.00 104 ILE A CA 1
ATOM 814 C C . ILE A 1 104 ? -3.184 -17.574 7.769 1.00 91.00 104 ILE A C 1
ATOM 816 O O . ILE A 1 104 ? -2.761 -17.727 6.627 1.00 91.00 104 ILE A O 1
ATOM 820 N N . TYR A 1 105 ? -2.439 -17.105 8.765 1.00 90.38 105 TYR A N 1
ATOM 821 C CA . TYR A 1 105 ? -1.049 -16.689 8.622 1.00 90.38 105 TYR A CA 1
ATOM 822 C C . TYR A 1 105 ? -0.192 -17.391 9.673 1.00 90.38 105 TYR A C 1
ATOM 824 O O . TYR A 1 105 ? -0.531 -17.377 10.853 1.00 90.38 105 TYR A O 1
ATOM 832 N N . GLN A 1 106 ? 0.886 -18.065 9.259 1.00 87.88 106 GLN A N 1
ATOM 833 C CA . GLN A 1 106 ? 1.750 -18.857 10.157 1.00 87.88 106 GLN A CA 1
ATOM 834 C C . GLN A 1 106 ? 0.971 -19.849 11.058 1.00 87.88 106 GLN A C 1
ATOM 836 O O . GLN A 1 106 ? 1.299 -20.049 12.226 1.00 87.88 106 GLN A O 1
ATOM 841 N N . GLY A 1 107 ? -0.097 -20.459 10.525 1.00 87.81 107 GLY A N 1
ATOM 842 C CA . GLY A 1 107 ? -0.955 -21.401 11.260 1.00 87.81 107 GLY A CA 1
ATOM 843 C C . GLY A 1 107 ? -1.915 -20.758 12.272 1.00 87.81 107 GLY A C 1
ATOM 844 O O . GLY A 1 107 ? -2.602 -21.482 12.989 1.00 87.81 107 GLY A O 1
ATOM 845 N N . LYS A 1 108 ? -1.982 -19.424 12.323 1.00 90.81 108 LYS A N 1
ATOM 846 C CA . LYS A 1 108 ? -2.838 -18.638 13.217 1.00 90.81 108 LYS A CA 1
ATOM 847 C C . LYS A 1 108 ? -3.940 -17.927 12.448 1.00 90.81 108 LYS A C 1
ATOM 849 O O . LYS A 1 108 ? -3.714 -17.451 11.336 1.00 90.81 108 LYS A O 1
ATOM 854 N N . GLN A 1 109 ? -5.130 -17.826 13.038 1.00 92.62 109 GLN A N 1
ATOM 855 C CA . GLN A 1 109 ? -6.206 -17.029 12.449 1.00 92.62 109 GLN A CA 1
ATOM 856 C C . GLN A 1 109 ? -5.940 -15.535 12.643 1.00 92.62 109 GLN A C 1
ATOM 858 O O . GLN A 1 109 ? -5.714 -15.086 13.765 1.00 92.62 109 GLN A O 1
ATOM 863 N N . ILE A 1 110 ? -6.016 -14.757 11.569 1.00 94.44 110 ILE A N 1
ATOM 864 C CA . ILE A 1 110 ? -5.938 -13.292 11.587 1.00 94.44 110 ILE A CA 1
ATOM 865 C C . ILE A 1 110 ? -7.138 -12.696 10.842 1.00 94.44 110 ILE A C 1
ATOM 867 O O . ILE A 1 110 ? -7.834 -13.382 10.089 1.00 94.44 110 ILE A O 1
ATOM 871 N N . LEU A 1 111 ? -7.397 -11.406 11.048 1.00 95.12 111 LEU A N 1
ATOM 872 C CA . LEU A 1 111 ? -8.436 -10.674 10.326 1.00 95.12 111 LEU A CA 1
ATOM 873 C C . LEU A 1 111 ? -7.823 -9.487 9.594 1.00 95.12 111 LEU A C 1
ATOM 875 O O . LEU A 1 111 ? -7.323 -8.564 10.231 1.00 95.12 111 LEU A O 1
ATOM 879 N N . VAL A 1 112 ? -7.908 -9.488 8.268 1.00 95.94 112 VAL A N 1
ATOM 880 C CA . VAL A 1 112 ? -7.447 -8.380 7.432 1.00 95.94 112 VAL A CA 1
ATOM 881 C C . VAL A 1 112 ? -8.651 -7.553 6.993 1.00 95.94 112 VAL A C 1
ATOM 883 O O . VAL A 1 112 ? -9.611 -8.068 6.419 1.00 95.94 112 VAL A O 1
ATOM 886 N N . ILE A 1 113 ? -8.614 -6.256 7.271 1.00 96.62 113 ILE A N 1
ATOM 887 C CA . ILE A 1 113 ? -9.624 -5.282 6.861 1.00 96.62 113 ILE A CA 1
ATOM 888 C C . ILE A 1 113 ? -8.985 -4.391 5.805 1.00 96.62 113 ILE A C 1
ATOM 890 O O . ILE A 1 113 ? -8.165 -3.537 6.126 1.00 96.62 113 ILE A O 1
ATOM 894 N N . TRP A 1 114 ? -9.372 -4.576 4.551 1.00 96.25 114 TRP A N 1
ATOM 895 C CA . TRP A 1 114 ? -8.972 -3.696 3.464 1.00 96.25 114 TRP A CA 1
ATOM 896 C C . TRP A 1 114 ? -9.945 -2.518 3.364 1.00 96.25 114 TRP A C 1
ATOM 898 O O . TRP A 1 114 ? -11.156 -2.690 3.177 1.00 96.25 114 TRP A O 1
ATOM 908 N N . VAL A 1 115 ? -9.399 -1.315 3.516 1.00 96.00 115 VAL A N 1
ATOM 909 C CA . VAL A 1 115 ? -10.112 -0.040 3.552 1.00 96.00 115 VAL A CA 1
ATOM 910 C C . VAL A 1 115 ? -9.651 0.808 2.372 1.00 96.00 115 VAL A C 1
ATOM 912 O O . VAL A 1 115 ? -8.765 1.649 2.524 1.00 96.00 115 VAL A O 1
ATOM 915 N N . PRO A 1 116 ? -10.191 0.595 1.168 1.00 92.38 116 PRO A N 1
ATOM 916 C CA . PRO A 1 116 ? -9.756 1.389 0.037 1.00 92.38 116 PRO A CA 1
ATOM 917 C C . PRO A 1 116 ? -10.349 2.807 0.069 1.00 92.38 116 PRO A C 1
ATOM 919 O O . PRO A 1 116 ? -11.387 3.041 0.698 1.00 92.38 116 PRO A O 1
ATOM 922 N N . ALA A 1 117 ? -9.727 3.743 -0.647 1.00 90.69 117 ALA A N 1
ATOM 923 C CA . ALA A 1 117 ? -10.190 5.127 -0.692 1.00 90.69 117 ALA A CA 1
ATOM 924 C C . ALA A 1 117 ? -11.656 5.234 -1.150 1.00 90.69 117 ALA A C 1
ATOM 926 O O . ALA A 1 117 ? -12.147 4.439 -1.967 1.00 90.69 117 ALA A O 1
ATOM 927 N N . SER A 1 118 ? -12.367 6.205 -0.575 1.00 88.62 118 SER A N 1
ATOM 928 C CA . SER A 1 118 ? -13.771 6.453 -0.881 1.00 88.62 118 SER A CA 1
ATOM 929 C C . SER A 1 118 ? -13.958 7.562 -1.909 1.00 88.62 118 SER A C 1
ATOM 931 O O . SER A 1 118 ? -13.437 8.666 -1.760 1.00 88.62 118 SER A O 1
ATOM 933 N N . ASP A 1 119 ? -14.824 7.299 -2.886 1.00 80.50 119 ASP A N 1
ATOM 934 C CA . ASP A 1 119 ? -15.227 8.266 -3.911 1.00 80.50 119 ASP A CA 1
ATOM 935 C C . ASP A 1 119 ? -16.133 9.389 -3.362 1.00 80.50 119 ASP A C 1
ATOM 937 O O . ASP A 1 119 ? -16.352 10.385 -4.046 1.00 80.50 119 ASP A O 1
ATOM 941 N N . ILE A 1 120 ? -16.698 9.222 -2.158 1.00 85.50 120 ILE A N 1
ATOM 942 C CA . ILE A 1 120 ? -17.643 10.170 -1.528 1.00 85.50 120 ILE A CA 1
ATOM 943 C C . ILE A 1 120 ? -17.078 10.799 -0.248 1.00 85.50 120 ILE A C 1
ATOM 945 O O . ILE A 1 120 ? -17.827 11.184 0.652 1.00 85.50 120 ILE A O 1
ATOM 949 N N . ARG A 1 121 ? -15.747 10.879 -0.162 1.00 86.44 121 ARG A N 1
ATOM 950 C CA . ARG A 1 121 ? -15.042 11.615 0.892 1.00 86.44 121 ARG A CA 1
ATOM 951 C C . ARG A 1 121 ? -15.524 13.081 0.952 1.00 86.44 121 ARG A C 1
ATOM 953 O O . ARG A 1 121 ? -15.852 13.645 -0.090 1.00 86.44 121 ARG A O 1
ATOM 960 N N . PRO A 1 122 ? -15.545 13.717 2.138 1.00 92.75 122 PRO A N 1
ATOM 961 C CA . PRO A 1 122 ? -14.964 13.239 3.386 1.00 92.75 122 PRO A CA 1
ATOM 962 C C . PRO A 1 122 ? -15.982 12.518 4.278 1.00 92.75 122 PRO A C 1
ATOM 964 O O . PRO A 1 122 ? -17.150 12.887 4.381 1.00 92.75 122 PRO A O 1
ATOM 967 N N . HIS A 1 123 ? -15.499 11.496 4.969 1.00 94.12 123 HIS A N 1
ATOM 968 C CA . HIS A 1 123 ? -16.178 10.729 5.997 1.00 94.12 123 HIS A CA 1
ATOM 969 C C . HIS A 1 123 ? -15.827 11.246 7.392 1.00 94.12 123 HIS A C 1
ATOM 971 O O . HIS A 1 123 ? -14.687 11.613 7.679 1.00 94.12 123 HIS A O 1
ATOM 977 N N . ASN A 1 124 ? -16.806 11.203 8.285 1.00 95.50 124 ASN A N 1
ATOM 978 C CA . ASN A 1 124 ? -16.643 11.436 9.712 1.00 95.50 124 ASN A CA 1
ATOM 979 C C . ASN A 1 124 ? -17.193 10.252 10.518 1.00 95.50 124 ASN A C 1
ATOM 981 O O . ASN A 1 124 ? -18.078 9.516 10.062 1.00 95.50 124 ASN A O 1
ATOM 985 N N . ALA A 1 125 ? -16.695 10.096 11.739 1.00 95.25 125 ALA A N 1
ATOM 986 C CA . ALA A 1 125 ? -17.107 9.065 12.683 1.00 95.25 125 ALA A CA 1
ATOM 987 C C . ALA A 1 125 ? -17.340 9.671 14.083 1.00 95.25 125 ALA A C 1
ATOM 989 O O . ALA A 1 125 ? -16.877 10.779 14.356 1.00 95.25 125 ALA A O 1
ATOM 990 N N . PRO A 1 126 ? -18.087 8.993 14.970 1.00 93.06 126 PRO A N 1
ATOM 991 C CA . PRO A 1 126 ? -18.262 9.433 16.353 1.00 93.06 126 PRO A CA 1
ATOM 992 C C . PRO A 1 126 ? -16.937 9.518 17.113 1.00 93.06 126 PRO A C 1
ATOM 994 O O . PRO A 1 126 ? -16.118 8.608 16.992 1.00 93.06 126 PRO A O 1
ATOM 997 N N . ILE A 1 127 ? -16.762 10.551 17.944 1.00 89.69 127 ILE A N 1
ATOM 998 C CA . ILE A 1 127 ? -15.549 10.706 18.766 1.00 89.69 127 ILE A CA 1
ATOM 999 C C . ILE A 1 127 ? -15.476 9.641 19.858 1.00 89.69 127 ILE A C 1
ATOM 1001 O O . ILE A 1 127 ? -14.403 9.108 20.103 1.00 89.69 127 ILE A O 1
ATOM 1005 N N . LYS A 1 128 ? -16.614 9.340 20.499 1.00 85.31 128 LYS A N 1
ATOM 1006 C CA . LYS A 1 128 ? -16.759 8.306 21.533 1.00 85.31 128 LYS A CA 1
ATOM 1007 C C . LYS A 1 128 ? -18.075 7.551 21.398 1.00 85.31 128 LYS A C 1
ATOM 1009 O O . LYS A 1 128 ? -19.083 8.079 20.920 1.00 85.31 128 LYS A O 1
ATOM 1014 N N . TRP A 1 129 ? -18.096 6.319 21.901 1.00 79.50 129 TRP A N 1
ATOM 1015 C CA . TRP A 1 129 ? -19.261 5.443 21.864 1.00 79.50 129 TRP A CA 1
ATOM 1016 C C . TRP A 1 129 ? -20.186 5.764 23.043 1.00 79.50 129 TRP A C 1
ATOM 1018 O O . TRP A 1 129 ? -19.999 5.272 24.152 1.00 79.50 129 TRP A O 1
ATOM 1028 N N . GLN A 1 130 ? -21.206 6.594 22.812 1.00 72.75 130 GLN A N 1
ATOM 1029 C CA . GLN A 1 130 ? -22.198 6.966 23.832 1.00 72.75 130 GLN A CA 1
ATOM 1030 C C . GLN A 1 130 ? -23.636 6.806 23.320 1.00 72.75 130 GLN A C 1
ATOM 1032 O O . GLN A 1 130 ? -23.898 6.921 22.123 1.00 72.75 130 GLN A O 1
ATOM 1037 N N . LYS A 1 131 ? -24.597 6.535 24.211 1.00 59.72 131 LYS A N 1
ATOM 1038 C CA . LYS A 1 131 ? -26.026 6.541 23.850 1.00 59.72 131 LYS A CA 1
ATOM 1039 C C . LYS A 1 131 ? -26.504 7.992 23.707 1.00 59.72 131 LYS A C 1
ATOM 1041 O O . LYS A 1 131 ? -26.443 8.736 24.676 1.00 59.72 131 LYS A O 1
ATOM 1046 N N . GLY A 1 132 ? -27.008 8.373 22.530 1.00 68.25 132 GLY A N 1
ATOM 1047 C CA . GLY A 1 132 ? -27.570 9.707 22.270 1.00 68.25 132 GLY A CA 1
ATOM 1048 C C . GLY A 1 132 ? -26.951 10.405 21.056 1.00 68.25 132 GLY A C 1
ATOM 1049 O O . GLY A 1 132 ? -26.397 9.751 20.172 1.00 68.25 132 GLY A O 1
ATOM 1050 N N . LYS A 1 133 ? -27.068 11.739 21.000 1.00 71.31 133 LYS A N 1
ATOM 1051 C CA . LYS A 1 133 ? -26.448 12.562 19.952 1.00 71.31 133 LYS A CA 1
ATOM 1052 C C . LYS A 1 133 ? -24.933 12.555 20.160 1.00 71.31 133 LYS A C 1
ATOM 1054 O O . LYS A 1 133 ? -24.439 13.134 21.119 1.00 71.31 133 LYS A O 1
ATOM 1059 N N . GLN A 1 134 ? -24.225 11.857 19.280 1.00 80.12 134 GLN A N 1
ATOM 1060 C CA . GLN A 1 134 ? -22.772 11.731 19.342 1.00 80.12 134 GLN A CA 1
ATOM 1061 C C . GLN A 1 134 ? -22.116 12.905 18.623 1.00 80.12 134 GLN A C 1
ATOM 1063 O O . GLN A 1 134 ? -22.509 13.246 17.504 1.00 80.12 134 GLN A O 1
ATOM 1068 N N . GLU A 1 135 ? -21.108 13.492 19.257 1.00 88.38 135 GLU A N 1
ATOM 1069 C CA . GLU A 1 135 ? -20.176 14.387 18.583 1.00 88.38 135 GLU A CA 1
ATOM 1070 C C . GLU A 1 135 ? -19.376 13.590 17.546 1.00 88.38 135 GLU A C 1
ATOM 1072 O O . GLU A 1 135 ? -19.036 12.421 17.764 1.00 88.38 135 GLU A O 1
ATOM 1077 N N . ARG A 1 136 ? -19.144 14.194 16.381 1.00 93.38 136 ARG A N 1
ATOM 1078 C CA . ARG A 1 136 ? -18.550 13.532 15.218 1.00 93.38 136 ARG A CA 1
ATOM 1079 C C . ARG A 1 136 ? -17.346 14.330 14.769 1.00 93.38 136 ARG A C 1
ATOM 1081 O O . ARG A 1 136 ? -17.422 15.554 14.726 1.00 93.38 136 ARG A O 1
ATOM 1088 N N . ALA A 1 137 ? -16.299 13.631 14.367 1.00 94.44 137 ALA A N 1
ATOM 1089 C CA . ALA A 1 137 ? -15.101 14.251 13.842 1.00 94.44 137 ALA A CA 1
ATOM 1090 C C . ALA A 1 137 ? -14.616 13.554 12.573 1.00 94.44 137 ALA A C 1
ATOM 1092 O O . ALA A 1 137 ? -14.975 12.410 12.272 1.00 94.44 137 ALA A O 1
ATOM 1093 N N . TYR A 1 138 ? -13.817 14.289 11.812 1.00 96.12 138 TYR A N 1
ATOM 1094 C CA . TYR A 1 138 ? -13.118 13.773 10.648 1.00 96.12 138 TYR A CA 1
ATOM 1095 C C . TYR A 1 138 ? -11.786 13.205 11.108 1.00 96.12 138 TYR A C 1
ATOM 1097 O O . TYR A 1 138 ? -11.116 13.802 11.946 1.00 96.12 138 TYR A O 1
ATOM 1105 N N . TYR A 1 139 ? -11.410 12.059 10.558 1.00 96.12 139 TYR A N 1
ATOM 1106 C CA . TYR A 1 139 ? -10.151 11.403 10.886 1.00 96.12 139 TYR A CA 1
ATOM 1107 C C . TYR A 1 139 ? -9.266 11.346 9.652 1.00 96.12 139 TYR A C 1
ATOM 1109 O O . TYR A 1 139 ? -9.765 11.133 8.544 1.00 96.12 139 TYR A O 1
ATOM 1117 N N . VAL A 1 140 ? -7.966 11.528 9.846 1.00 93.56 140 VAL A N 1
ATOM 1118 C CA . VAL A 1 140 ? -6.942 11.364 8.811 1.00 93.56 140 VAL A CA 1
ATOM 1119 C C . VAL A 1 140 ? -5.766 10.578 9.371 1.00 93.56 140 VAL A C 1
ATOM 1121 O O . VAL A 1 140 ? -5.586 10.477 10.586 1.00 93.56 140 VAL A O 1
ATOM 1124 N N . ARG A 1 141 ? -4.980 9.998 8.467 1.00 89.12 141 ARG A N 1
ATOM 1125 C CA . ARG A 1 141 ? -3.765 9.267 8.801 1.00 89.12 141 ARG A CA 1
ATOM 1126 C C . ARG A 1 141 ? -2.567 10.188 8.589 1.00 89.12 141 ARG A C 1
ATOM 1128 O O . ARG A 1 141 ? -2.403 10.679 7.477 1.00 89.12 141 ARG A O 1
ATOM 1135 N N . ILE A 1 142 ? -1.769 10.417 9.629 1.00 82.62 142 ILE A N 1
ATOM 1136 C CA . ILE A 1 142 ? -0.492 11.138 9.547 1.00 82.62 142 ILE A CA 1
ATOM 1137 C C . ILE A 1 142 ? 0.578 10.230 10.146 1.00 82.62 142 ILE A C 1
ATOM 1139 O O . ILE A 1 142 ? 0.505 9.868 11.318 1.00 82.62 142 ILE A O 1
ATOM 1143 N N . GLY A 1 143 ? 1.547 9.814 9.328 1.00 80.81 143 GLY A N 1
ATOM 1144 C CA . GLY A 1 143 ? 2.461 8.736 9.714 1.00 80.81 143 GLY A CA 1
ATOM 1145 C C . GLY A 1 143 ? 1.693 7.455 10.070 1.00 80.81 143 GLY A C 1
ATOM 1146 O O . GLY A 1 143 ? 0.724 7.091 9.409 1.00 80.81 143 GLY A O 1
ATOM 1147 N N . SER A 1 144 ? 2.084 6.780 11.147 1.00 77.19 144 SER A N 1
ATOM 1148 C CA . SER A 1 144 ? 1.392 5.585 11.647 1.00 77.19 144 SER A CA 1
ATOM 1149 C C . SER A 1 144 ? 0.232 5.902 12.600 1.00 77.19 144 SER A C 1
ATOM 1151 O O . SER A 1 144 ? -0.227 5.015 13.315 1.00 77.19 144 SER A O 1
ATOM 1153 N N . GLU A 1 145 ? -0.233 7.152 12.671 1.00 83.81 145 GLU A N 1
ATOM 1154 C CA . GLU A 1 145 ? -1.244 7.564 13.644 1.00 83.81 145 GLU A CA 1
ATOM 1155 C C . GLU A 1 145 ? -2.526 8.058 12.976 1.00 83.81 145 GLU A C 1
ATOM 1157 O O . GLU A 1 145 ? -2.526 8.770 11.968 1.00 83.81 145 GLU A O 1
ATOM 1162 N N . THR A 1 146 ? -3.656 7.660 13.562 1.00 91.69 146 THR A N 1
ATOM 1163 C CA . THR A 1 146 ? -4.977 8.170 13.202 1.00 91.69 146 THR A CA 1
ATOM 1164 C C . THR A 1 146 ? -5.299 9.343 14.110 1.00 91.69 146 THR A C 1
ATOM 1166 O O . THR A 1 146 ? -5.471 9.163 15.315 1.00 91.69 146 THR A O 1
ATOM 1169 N N . ILE A 1 147 ? -5.421 10.529 13.524 1.00 92.44 147 ILE A N 1
ATOM 1170 C CA . ILE A 1 147 ? -5.682 11.762 14.261 1.00 92.44 147 ILE A CA 1
ATOM 1171 C C . ILE A 1 147 ? -6.994 12.404 13.827 1.00 92.44 147 ILE A C 1
ATOM 1173 O O . ILE A 1 147 ? -7.500 12.180 12.724 1.00 92.44 147 ILE A O 1
ATOM 1177 N N . GLU A 1 148 ? -7.538 13.231 14.711 1.00 95.62 148 GLU A N 1
ATOM 1178 C CA . GLU A 1 148 ? -8.670 14.092 14.400 1.00 95.62 148 GLU A CA 1
ATOM 1179 C C . GLU A 1 148 ? -8.215 15.248 13.495 1.00 95.62 148 GLU A C 1
ATOM 1181 O O . GLU A 1 148 ? -7.276 15.974 13.824 1.00 95.62 148 GLU A O 1
ATOM 1186 N N . ALA A 1 149 ? -8.881 15.437 12.359 1.00 93.25 149 ALA A N 1
ATOM 1187 C CA . ALA A 1 149 ? -8.613 16.541 11.450 1.00 93.25 149 ALA A CA 1
ATOM 1188 C C . ALA A 1 149 ? -9.224 17.835 12.005 1.00 93.25 149 ALA A C 1
ATOM 1190 O O . ALA A 1 149 ? -10.436 18.042 11.917 1.00 93.25 149 ALA A O 1
ATOM 1191 N N . LYS A 1 150 ? -8.369 18.701 12.555 1.00 92.00 150 LYS A N 1
ATOM 1192 C CA . LYS A 1 150 ? -8.704 20.051 13.039 1.00 92.00 150 LYS A CA 1
ATOM 1193 C C . LYS A 1 150 ? -7.992 21.116 12.210 1.00 92.00 150 LYS A C 1
ATOM 1195 O O . LYS A 1 150 ? -7.034 20.807 11.501 1.00 92.00 150 LYS A O 1
ATOM 1200 N N . ASP A 1 151 ? -8.482 22.348 12.290 1.00 92.94 151 ASP A N 1
ATOM 1201 C CA . ASP A 1 151 ? -7.833 23.550 11.752 1.00 92.94 151 ASP A CA 1
ATOM 1202 C C . ASP A 1 151 ? -7.374 23.403 10.282 1.00 92.94 151 ASP A C 1
ATOM 1204 O O . ASP A 1 151 ? -8.187 23.161 9.379 1.00 92.94 151 ASP A O 1
ATOM 1208 N N . ASP A 1 152 ? -6.071 23.524 10.024 1.00 90.94 152 ASP A N 1
ATOM 1209 C CA . ASP A 1 152 ? -5.487 23.445 8.683 1.00 90.94 152 ASP A CA 1
ATOM 1210 C C . ASP A 1 152 ? -5.680 22.069 8.039 1.00 90.94 152 ASP A C 1
ATOM 1212 O O . ASP A 1 152 ? -5.967 21.979 6.845 1.00 90.94 152 ASP A O 1
ATOM 1216 N N . ILE A 1 153 ? -5.590 20.992 8.824 1.00 91.25 153 ILE A N 1
ATOM 1217 C CA . ILE A 1 153 ? -5.767 19.617 8.336 1.00 91.25 153 ILE A CA 1
ATOM 1218 C C . ILE A 1 153 ? -7.205 19.422 7.862 1.00 91.25 153 ILE A C 1
ATOM 1220 O O . ILE A 1 153 ? -7.448 18.836 6.807 1.00 91.25 153 ILE A O 1
ATOM 1224 N N . PHE A 1 154 ? -8.167 19.955 8.618 1.00 92.88 154 PHE A N 1
ATOM 1225 C CA . PHE A 1 154 ? -9.570 19.942 8.221 1.00 92.88 154 PHE A CA 1
ATOM 1226 C C . PHE A 1 154 ? -9.782 20.708 6.912 1.00 92.88 154 PHE A C 1
ATOM 1228 O O . PHE A 1 154 ? -10.415 20.196 5.988 1.00 92.88 154 PHE A O 1
ATOM 1235 N N . THR A 1 155 ? -9.207 21.906 6.803 1.00 90.00 155 THR A N 1
ATOM 1236 C CA . THR A 1 155 ? -9.313 22.742 5.599 1.00 90.00 155 THR A CA 1
ATOM 1237 C C . THR A 1 155 ? -8.727 22.038 4.372 1.00 90.00 155 THR A C 1
ATOM 1239 O O . THR A 1 155 ? -9.375 21.981 3.325 1.00 90.00 155 THR A O 1
ATOM 1242 N N . GLN A 1 156 ? -7.544 21.435 4.507 1.00 89.44 156 GLN A N 1
ATOM 1243 C CA . GLN A 1 156 ? -6.903 20.659 3.442 1.00 89.44 156 GLN A CA 1
ATOM 1244 C C . GLN A 1 156 ? -7.736 19.437 3.049 1.00 89.44 156 GLN A C 1
ATOM 1246 O O . GLN A 1 156 ? -7.968 19.208 1.861 1.00 89.44 156 GLN A O 1
ATOM 1251 N N . LEU A 1 157 ? -8.254 18.689 4.031 1.00 90.56 157 LEU A N 1
ATOM 1252 C CA . LEU A 1 157 ? -9.111 17.535 3.773 1.00 90.56 157 LEU A CA 1
ATOM 1253 C C . LEU A 1 157 ? -10.332 17.950 2.945 1.00 90.56 157 LEU A C 1
ATOM 1255 O O . LEU A 1 157 ? -10.645 17.296 1.953 1.00 90.56 157 LEU A O 1
ATOM 1259 N N . MET A 1 158 ? -10.982 19.064 3.295 1.00 89.62 158 MET A N 1
ATOM 1260 C CA . MET A 1 158 ? -12.125 19.576 2.533 1.00 89.62 158 MET A CA 1
ATOM 1261 C C . MET A 1 158 ? -11.743 19.945 1.095 1.00 89.62 158 MET A C 1
ATOM 1263 O O . MET A 1 158 ? -12.473 19.600 0.167 1.00 89.62 158 MET A O 1
ATOM 1267 N N . GLN A 1 159 ? -10.581 20.560 0.870 1.00 84.81 159 GLN A N 1
ATOM 1268 C CA . GLN A 1 159 ? -10.113 20.916 -0.477 1.00 84.81 159 GLN A CA 1
ATOM 1269 C C . GLN A 1 159 ? -9.818 19.688 -1.356 1.00 84.81 159 GLN A C 1
ATOM 1271 O O . GLN A 1 159 ? -10.083 19.705 -2.560 1.00 84.81 159 GLN A O 1
ATOM 1276 N N . MET A 1 160 ? -9.316 18.598 -0.771 1.00 74.88 160 MET A N 1
ATOM 1277 C CA . MET A 1 160 ? -8.996 17.364 -1.501 1.00 74.88 160 MET A CA 1
ATOM 1278 C C . MET A 1 160 ? -10.227 16.617 -2.020 1.00 74.88 160 MET A C 1
ATOM 1280 O O . MET A 1 160 ? -10.149 15.888 -3.013 1.00 74.88 160 MET A O 1
ATOM 1284 N N . THR A 1 161 ? -11.375 16.804 -1.372 1.00 65.69 161 THR A N 1
ATOM 1285 C CA . THR A 1 161 ? -12.605 16.056 -1.678 1.00 65.69 161 THR A CA 1
ATOM 1286 C C . THR A 1 161 ? -13.193 16.388 -3.050 1.00 65.69 161 THR A C 1
ATOM 1288 O O . THR A 1 161 ? -13.927 15.583 -3.616 1.00 65.69 161 THR A O 1
ATOM 1291 N N . ALA A 1 162 ? -12.782 17.508 -3.652 1.00 60.69 162 ALA A N 1
ATOM 1292 C CA . ALA A 1 162 ? -13.202 17.920 -4.988 1.00 60.69 162 ALA A CA 1
ATOM 1293 C C . ALA A 1 162 ? -12.495 17.174 -6.141 1.00 60.69 162 ALA A C 1
ATOM 1295 O O . ALA A 1 162 ? -12.869 17.359 -7.301 1.00 60.69 162 ALA A O 1
ATOM 1296 N N . LYS A 1 163 ? -11.463 16.355 -5.876 1.00 71.69 163 LYS A N 1
ATOM 1297 C CA . LYS A 1 163 ? -10.622 15.768 -6.933 1.00 71.69 163 LYS A CA 1
ATOM 1298 C C . LYS A 1 163 ? -10.482 14.254 -6.774 1.00 71.69 163 LYS A C 1
ATOM 1300 O O . LYS A 1 163 ? -9.846 13.773 -5.840 1.00 71.69 163 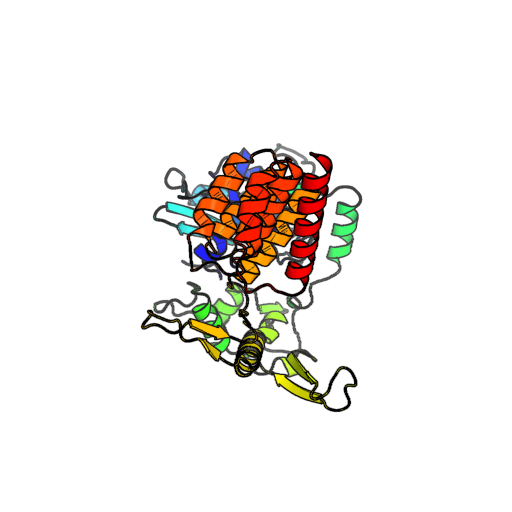LYS A O 1
ATOM 1305 N N . VAL A 1 164 ? -11.029 13.504 -7.733 1.00 77.94 164 VAL A N 1
ATOM 1306 C CA . VAL A 1 164 ? -10.697 12.081 -7.919 1.00 77.94 164 VAL A CA 1
ATOM 1307 C C . VAL A 1 164 ? -9.306 11.994 -8.578 1.00 77.94 164 VAL A C 1
ATOM 1309 O O . VAL A 1 164 ? -9.098 12.661 -9.613 1.00 77.94 164 VAL A O 1
ATOM 1312 N N . PRO A 1 165 ? -8.350 11.233 -8.003 1.00 82.38 165 PRO A N 1
ATOM 1313 C CA . PRO A 1 165 ? -7.034 10.984 -8.598 1.00 82.38 165 PRO A CA 1
ATOM 1314 C C . PRO A 1 165 ? -7.138 10.460 -10.032 1.00 82.38 165 PRO A C 1
ATOM 1316 O O . PRO A 1 165 ? -8.138 9.856 -10.406 1.00 82.38 165 PRO A O 1
ATOM 1319 N N . PHE A 1 166 ? -6.150 10.762 -10.876 1.00 86.75 166 PHE A N 1
ATOM 1320 C CA . PHE A 1 166 ? -6.246 10.481 -12.313 1.00 86.75 166 PHE A CA 1
ATOM 1321 C C . PHE A 1 166 ? -6.413 8.990 -12.621 1.00 86.75 166 PHE A C 1
ATOM 1323 O O . PHE A 1 166 ? -7.235 8.631 -13.458 1.00 86.75 166 PHE A O 1
ATOM 1330 N N . ASP A 1 167 ? -5.648 8.155 -11.938 1.00 87.25 167 ASP A N 1
ATOM 1331 C CA . ASP A 1 167 ? -5.627 6.699 -12.009 1.00 87.25 167 ASP A CA 1
ATOM 1332 C C . ASP A 1 167 ? -6.961 6.066 -11.576 1.00 87.25 167 ASP A C 1
ATOM 1334 O O . ASP A 1 167 ? -7.427 5.117 -12.211 1.00 87.25 167 ASP A O 1
ATOM 1338 N N . ASP A 1 168 ? -7.633 6.656 -10.584 1.00 87.19 168 ASP A N 1
ATOM 1339 C CA . ASP A 1 168 ? -8.933 6.195 -10.083 1.00 87.19 168 ASP A CA 1
ATOM 1340 C C . ASP A 1 168 ? -10.145 6.686 -10.893 1.00 87.19 168 ASP A C 1
ATOM 1342 O O . ASP A 1 168 ? -11.272 6.209 -10.698 1.00 87.19 168 ASP A O 1
ATOM 1346 N N . ARG A 1 169 ? -9.948 7.621 -11.830 1.00 88.81 169 ARG A N 1
ATOM 1347 C CA . ARG A 1 169 ? -11.032 8.107 -12.697 1.00 88.81 169 ARG A CA 1
ATOM 1348 C C . ARG A 1 169 ? -11.543 7.007 -13.615 1.00 88.81 169 ARG A C 1
ATOM 1350 O O . ARG A 1 169 ? -10.796 6.184 -14.138 1.00 88.81 169 ARG A O 1
ATOM 1357 N N . ARG A 1 170 ? -12.848 7.067 -13.860 1.00 91.81 170 ARG A N 1
ATOM 1358 C CA . ARG A 1 170 ? -13.570 6.208 -14.802 1.00 91.81 170 ARG A CA 1
ATOM 1359 C C . ARG A 1 170 ? -13.279 6.683 -16.218 1.00 91.81 170 ARG A C 1
ATOM 1361 O O . ARG A 1 170 ? -13.382 7.881 -16.489 1.00 91.81 170 ARG A O 1
ATOM 1368 N N . ASN A 1 171 ? -12.978 5.756 -17.112 1.00 93.12 171 ASN A N 1
ATOM 1369 C CA . ASN A 1 171 ? -12.811 6.051 -18.521 1.00 93.12 171 ASN A CA 1
ATOM 1370 C C . ASN A 1 171 ? -14.109 5.706 -19.261 1.00 93.12 171 ASN A C 1
ATOM 1372 O O . ASN A 1 171 ? -14.425 4.539 -19.453 1.00 93.12 171 ASN A O 1
ATOM 1376 N N . LEU A 1 172 ? -14.889 6.728 -19.626 1.00 91.69 172 LEU A N 1
ATOM 1377 C CA . LEU A 1 172 ? -16.188 6.544 -20.293 1.00 91.69 172 LEU A CA 1
ATOM 1378 C C . LEU A 1 172 ? -16.063 6.253 -21.796 1.00 91.69 172 LEU A C 1
ATOM 1380 O O . LEU A 1 172 ? -17.057 5.911 -22.427 1.00 91.69 172 LEU A O 1
ATOM 1384 N N . THR A 1 173 ? -14.869 6.429 -22.365 1.00 91.38 173 THR A N 1
ATOM 1385 C CA . THR A 1 173 ? -14.592 6.160 -23.782 1.00 91.38 173 THR A CA 1
ATOM 1386 C C . THR A 1 173 ? -14.118 4.731 -24.033 1.00 91.38 173 THR A C 1
ATOM 1388 O O . THR A 1 173 ? -14.259 4.247 -25.149 1.00 91.38 173 THR A O 1
ATOM 1391 N N . ALA A 1 174 ? -13.574 4.064 -23.013 1.00 94.12 174 ALA A N 1
ATOM 1392 C CA . ALA A 1 174 ? -13.109 2.686 -23.092 1.00 94.12 174 ALA A CA 1
ATOM 1393 C C . ALA A 1 174 ? -14.172 1.693 -22.602 1.00 94.12 174 ALA A C 1
ATOM 1395 O O . ALA A 1 174 ? -15.046 2.012 -21.792 1.00 94.12 174 ALA A O 1
ATOM 1396 N N . SER A 1 175 ? -14.053 0.461 -23.075 1.00 94.00 175 SER A N 1
ATOM 1397 C CA . SER A 1 175 ? -14.883 -0.684 -22.727 1.00 94.00 175 SER A CA 1
ATOM 1398 C C . SER A 1 175 ? -14.082 -1.723 -21.935 1.00 94.00 175 SER A C 1
ATOM 1400 O O . SER A 1 175 ? -12.873 -1.601 -21.740 1.00 94.00 175 SER A O 1
ATOM 1402 N N . LEU A 1 176 ? -14.755 -2.767 -21.448 1.00 94.94 176 LEU A N 1
ATOM 1403 C CA . LEU A 1 176 ? -14.063 -3.882 -20.799 1.00 94.94 176 LEU A CA 1
ATOM 1404 C C . LEU A 1 176 ? -13.315 -4.785 -21.786 1.00 94.94 176 LEU A C 1
ATOM 1406 O O . LEU A 1 176 ? -12.387 -5.470 -21.361 1.00 94.94 176 LEU A O 1
ATOM 1410 N N . ASP A 1 177 ? -13.687 -4.764 -23.068 1.00 94.88 177 ASP A N 1
ATOM 1411 C CA . ASP A 1 177 ? -13.027 -5.544 -24.122 1.00 94.88 177 ASP A CA 1
ATOM 1412 C C . ASP A 1 177 ? -11.620 -5.004 -24.430 1.00 94.88 177 ASP A C 1
ATOM 1414 O O . ASP A 1 177 ? -10.768 -5.726 -24.946 1.00 94.88 177 ASP A O 1
ATOM 1418 N N . ASP A 1 178 ? -11.347 -3.755 -24.039 1.00 95.81 178 ASP A N 1
ATOM 1419 C CA . ASP A 1 178 ? -10.027 -3.127 -24.137 1.00 95.81 178 ASP A CA 1
ATOM 1420 C C . ASP A 1 178 ? -9.040 -3.640 -23.070 1.00 95.81 178 ASP A C 1
ATOM 1422 O O . ASP A 1 178 ? -7.829 -3.422 -23.179 1.00 95.81 178 ASP A O 1
ATOM 1426 N N . LEU A 1 179 ? -9.534 -4.328 -22.031 1.00 96.94 179 LEU A N 1
ATOM 1427 C CA . LEU A 1 179 ? -8.710 -4.948 -20.996 1.00 96.94 179 LEU A CA 1
ATOM 1428 C C . LEU A 1 179 ? -8.390 -6.395 -21.364 1.00 96.94 179 LEU A C 1
ATOM 1430 O O . LEU A 1 179 ? -9.286 -7.214 -21.546 1.00 96.94 179 LEU A O 1
ATOM 1434 N N . SER A 1 180 ? -7.107 -6.747 -21.365 1.00 96.38 180 SER A N 1
ATOM 1435 C CA . SER A 1 180 ? -6.649 -8.115 -21.590 1.00 96.38 180 SER A CA 1
ATOM 1436 C C . SER A 1 180 ? -6.766 -8.954 -20.310 1.00 96.38 180 SER A C 1
ATOM 1438 O O . SER A 1 180 ? -6.006 -8.734 -19.357 1.00 96.38 180 SER A O 1
ATOM 1440 N N . PRO A 1 181 ? -7.630 -9.991 -20.275 1.00 94.69 181 PRO A N 1
ATOM 1441 C CA . PRO A 1 181 ? -7.714 -10.889 -19.124 1.00 94.69 181 PRO A CA 1
ATOM 1442 C C . PRO A 1 181 ? -6.398 -11.632 -18.867 1.00 94.69 181 PRO A C 1
ATOM 1444 O O . PRO A 1 181 ? -6.073 -11.949 -17.722 1.00 94.69 181 PRO A O 1
ATOM 1447 N N . ALA A 1 182 ? -5.632 -11.903 -19.929 1.00 93.19 182 ALA A N 1
ATOM 1448 C CA . ALA A 1 182 ? -4.337 -12.564 -19.841 1.00 93.19 182 ALA A CA 1
ATOM 1449 C C . ALA A 1 182 ? -3.309 -11.691 -19.107 1.00 93.19 182 ALA A C 1
ATOM 1451 O O . ALA A 1 182 ? -2.614 -12.200 -18.231 1.00 93.19 182 ALA A O 1
ATOM 1452 N N . LEU A 1 183 ? -3.265 -10.381 -19.393 1.00 93.50 183 LEU A N 1
ATOM 1453 C CA . LEU A 1 183 ? -2.376 -9.447 -18.691 1.00 93.50 183 LEU A CA 1
ATOM 1454 C C . LEU A 1 183 ? -2.714 -9.361 -17.200 1.00 93.50 183 LEU A C 1
ATOM 1456 O O . LEU A 1 183 ? -1.812 -9.414 -16.368 1.00 93.50 183 LEU A O 1
ATOM 1460 N N . VAL A 1 184 ? -4.004 -9.300 -16.854 1.00 93.50 184 VAL A N 1
ATOM 1461 C CA . VAL A 1 184 ? -4.448 -9.282 -15.450 1.00 93.50 184 VAL A CA 1
ATOM 1462 C C . VAL A 1 184 ? -4.016 -10.552 -14.721 1.00 93.50 184 VAL A C 1
ATOM 1464 O O . VAL A 1 184 ? -3.434 -10.476 -13.640 1.00 93.50 184 VAL A O 1
ATOM 1467 N N . ARG A 1 185 ? -4.264 -11.729 -15.310 1.00 91.94 185 ARG A N 1
ATOM 1468 C CA . ARG A 1 185 ? -3.874 -13.006 -14.696 1.00 91.94 185 ARG A CA 1
ATOM 1469 C C . ARG A 1 185 ? -2.366 -13.145 -14.555 1.00 91.94 185 ARG A C 1
ATOM 1471 O O . ARG A 1 185 ? -1.908 -13.568 -13.502 1.00 91.94 185 ARG A O 1
ATOM 1478 N N . HIS A 1 186 ? -1.613 -12.779 -15.588 1.00 88.56 186 HIS A N 1
ATOM 1479 C CA . HIS A 1 186 ? -0.155 -12.827 -15.567 1.00 88.56 186 HIS A CA 1
ATOM 1480 C C . HIS A 1 186 ? 0.419 -11.905 -14.486 1.00 88.56 186 HIS A C 1
ATOM 1482 O O . HIS A 1 186 ? 1.259 -12.331 -13.700 1.00 88.56 186 HIS A O 1
ATOM 1488 N N . PHE A 1 187 ? -0.089 -10.673 -14.380 1.00 88.94 187 PHE A N 1
ATOM 1489 C CA . PHE A 1 187 ? 0.315 -9.745 -13.326 1.00 88.94 187 PHE A CA 1
ATOM 1490 C C . PHE A 1 187 ? 0.046 -10.318 -11.930 1.00 88.94 187 PHE A C 1
ATOM 1492 O O . PHE A 1 187 ? 0.948 -10.357 -11.098 1.00 88.94 187 PHE A O 1
ATOM 1499 N N . LEU A 1 188 ? -1.173 -10.815 -11.691 1.00 87.69 188 LEU A N 1
ATOM 1500 C CA . LEU A 1 188 ? -1.547 -11.410 -10.407 1.00 87.69 188 LEU A CA 1
ATOM 1501 C C . LEU A 1 188 ? -0.725 -12.661 -10.071 1.00 87.69 188 LEU A C 1
ATOM 1503 O O . LEU A 1 188 ? -0.388 -12.863 -8.908 1.00 87.69 188 LEU A O 1
ATOM 1507 N N . ALA A 1 189 ? -0.375 -13.477 -11.066 1.00 85.75 189 ALA A N 1
ATOM 1508 C CA . ALA A 1 189 ? 0.474 -14.646 -10.869 1.00 85.75 189 ALA A CA 1
ATOM 1509 C C . ALA A 1 189 ? 1.904 -14.240 -10.484 1.00 85.75 189 ALA A C 1
ATOM 1511 O O . ALA A 1 189 ? 2.471 -14.821 -9.564 1.00 85.75 189 ALA A O 1
ATOM 1512 N N . ASN A 1 190 ? 2.456 -13.201 -11.119 1.00 82.44 190 ASN A N 1
ATOM 1513 C CA . ASN A 1 190 ? 3.811 -12.717 -10.837 1.00 82.44 190 ASN A CA 1
ATOM 1514 C C . ASN A 1 190 ? 3.975 -12.155 -9.421 1.00 82.44 190 ASN A C 1
ATOM 1516 O O . ASN A 1 190 ? 5.057 -12.259 -8.854 1.00 82.44 190 ASN A O 1
ATOM 1520 N N . ILE A 1 191 ? 2.913 -11.592 -8.841 1.00 79.38 191 ILE A N 1
ATOM 1521 C CA . ILE A 1 191 ? 2.907 -11.125 -7.444 1.00 79.38 191 ILE A CA 1
ATOM 1522 C C . ILE A 1 191 ? 2.429 -12.204 -6.458 1.00 79.38 191 ILE A C 1
ATOM 1524 O O . ILE A 1 191 ? 2.056 -11.889 -5.332 1.00 79.38 191 ILE A O 1
ATOM 1528 N N . ASN A 1 192 ? 2.364 -13.472 -6.886 1.00 82.75 192 ASN A N 1
ATOM 1529 C CA . ASN A 1 192 ? 1.874 -14.597 -6.084 1.00 82.75 192 ASN A CA 1
ATOM 1530 C C . ASN A 1 192 ? 0.512 -14.314 -5.424 1.00 82.75 192 ASN A C 1
ATOM 1532 O O . ASN A 1 192 ? 0.280 -14.652 -4.259 1.00 82.75 192 ASN A O 1
ATOM 1536 N N . CYS A 1 193 ? -0.390 -13.652 -6.156 1.00 85.31 193 CYS A N 1
ATOM 1537 C CA . CYS A 1 193 ? -1.722 -13.354 -5.663 1.00 85.31 193 CYS A CA 1
ATOM 1538 C C . CYS A 1 193 ? -2.589 -14.607 -5.707 1.00 85.31 193 CYS A C 1
ATOM 1540 O O . CYS A 1 193 ? -2.820 -15.237 -6.740 1.00 85.31 193 CYS A O 1
ATOM 1542 N N . ASP A 1 194 ? -3.179 -14.891 -4.563 1.00 86.31 194 ASP A N 1
ATOM 1543 C CA . ASP A 1 194 ? -4.054 -16.023 -4.359 1.00 86.31 194 ASP A CA 1
ATOM 1544 C C . ASP A 1 194 ? -5.336 -16.025 -5.202 1.00 86.31 194 ASP A C 1
ATOM 1546 O O . ASP A 1 194 ? -5.977 -17.063 -5.326 1.00 86.31 194 ASP A O 1
ATOM 1550 N N . LEU A 1 195 ? -5.744 -14.890 -5.776 1.00 86.94 195 LEU A N 1
ATOM 1551 C CA . LEU A 1 195 ? -6.938 -14.814 -6.626 1.00 86.94 195 LEU A CA 1
ATOM 1552 C C . LEU A 1 195 ? -6.799 -15.593 -7.943 1.00 86.94 195 LEU A C 1
ATOM 1554 O O . LEU A 1 195 ? -7.813 -15.861 -8.587 1.00 86.94 195 LEU A O 1
ATOM 1558 N N . VAL A 1 196 ? -5.572 -15.939 -8.341 1.00 87.50 196 VAL A N 1
ATOM 1559 C CA . VAL A 1 196 ? -5.261 -16.664 -9.585 1.00 87.50 196 VAL A CA 1
ATOM 1560 C C . VAL A 1 196 ? -4.459 -17.942 -9.335 1.00 87.50 196 VAL A C 1
ATOM 1562 O O . VAL A 1 196 ? -3.754 -18.415 -10.225 1.00 87.50 196 VAL A O 1
ATOM 1565 N N . ALA A 1 197 ? -4.557 -18.509 -8.128 1.00 84.88 197 ALA A N 1
ATOM 1566 C CA . ALA A 1 197 ? -3.919 -19.784 -7.817 1.00 84.88 197 ALA A CA 1
ATOM 1567 C C . ALA A 1 197 ? -4.360 -20.886 -8.812 1.00 84.88 197 ALA A C 1
ATOM 1569 O O . ALA A 1 197 ? -5.492 -20.840 -9.298 1.00 84.88 197 ALA A O 1
ATOM 1570 N N . PRO A 1 198 ? -3.523 -21.905 -9.099 1.00 80.44 198 PRO A N 1
ATOM 1571 C CA . PRO A 1 198 ? -3.783 -22.888 -10.164 1.00 80.44 198 PRO A CA 1
ATOM 1572 C C . PRO A 1 198 ? -5.122 -23.637 -10.064 1.00 80.44 198 PRO A C 1
ATOM 1574 O O . PRO A 1 198 ? -5.636 -24.135 -11.059 1.00 80.44 198 PRO A O 1
ATOM 1577 N N . ASN A 1 199 ? -5.684 -23.736 -8.861 1.00 83.12 199 ASN A N 1
ATOM 1578 C CA . ASN A 1 199 ? -6.952 -24.399 -8.565 1.00 83.12 199 ASN A CA 1
ATOM 1579 C C . ASN A 1 199 ? -8.168 -23.452 -8.554 1.00 83.12 199 ASN A C 1
ATOM 1581 O O . ASN A 1 199 ? -9.266 -23.887 -8.207 1.00 83.12 199 ASN A O 1
ATOM 1585 N N . ILE A 1 200 ? -7.990 -22.172 -8.885 1.00 82.94 200 ILE A N 1
ATOM 1586 C CA . ILE A 1 200 ? -9.048 -21.161 -8.874 1.00 82.94 200 ILE A CA 1
ATOM 1587 C C . ILE A 1 200 ? -9.369 -20.752 -10.308 1.00 82.94 200 ILE A C 1
ATOM 1589 O O . ILE A 1 200 ? -8.622 -20.018 -10.954 1.00 82.94 200 ILE A O 1
ATOM 1593 N N . ASP A 1 201 ? -10.538 -21.185 -10.774 1.00 84.69 201 ASP A N 1
ATOM 1594 C CA . ASP A 1 201 ? -11.138 -20.669 -11.997 1.00 84.69 201 ASP A CA 1
ATOM 1595 C C . ASP A 1 201 ? -12.134 -19.554 -11.648 1.00 84.69 201 ASP A C 1
ATOM 1597 O O . ASP A 1 201 ? -13.134 -19.767 -10.960 1.00 84.69 201 ASP A O 1
ATOM 1601 N N . MET A 1 202 ? -11.819 -18.332 -12.068 1.00 88.00 202 MET A N 1
ATOM 1602 C CA . MET A 1 202 ? -12.603 -17.128 -11.795 1.00 88.00 202 MET A CA 1
ATOM 1603 C C . MET A 1 202 ? -12.786 -16.352 -13.087 1.00 88.00 202 MET A C 1
ATOM 1605 O O . MET A 1 202 ? -11.818 -16.147 -13.813 1.00 88.00 202 MET A O 1
ATOM 1609 N N . GLN A 1 203 ? -13.996 -15.874 -13.370 1.00 91.75 203 GLN A N 1
ATOM 1610 C CA . GLN A 1 203 ? -14.233 -15.065 -14.563 1.00 91.75 203 GLN A CA 1
ATOM 1611 C C . GLN A 1 203 ? -13.477 -13.730 -14.489 1.00 91.75 203 GLN A C 1
ATOM 1613 O O . GLN A 1 203 ? -13.307 -13.150 -13.415 1.00 91.75 203 GLN A O 1
ATOM 1618 N N . ALA A 1 204 ? -13.055 -13.215 -15.648 1.00 92.44 204 ALA A N 1
ATOM 1619 C CA . ALA A 1 204 ? -12.294 -11.967 -15.739 1.00 92.44 204 ALA A CA 1
ATOM 1620 C C . ALA A 1 204 ? -13.029 -10.793 -15.076 1.00 92.44 204 ALA A C 1
ATOM 1622 O O . ALA A 1 204 ? -12.435 -10.034 -14.318 1.00 92.44 204 ALA A O 1
ATOM 1623 N N . ILE A 1 205 ? -14.346 -10.707 -15.276 1.00 93.06 205 ILE A N 1
ATOM 1624 C CA . ILE A 1 205 ? -15.176 -9.655 -14.688 1.00 93.06 205 ILE A CA 1
ATOM 1625 C C . ILE A 1 205 ? -15.124 -9.644 -13.154 1.00 93.06 205 ILE A C 1
ATOM 1627 O O . ILE A 1 205 ? -15.052 -8.583 -12.537 1.00 93.06 205 ILE A O 1
ATOM 1631 N N . ASP A 1 206 ? -15.091 -10.816 -12.521 1.00 92.25 206 ASP A N 1
ATOM 1632 C CA . ASP A 1 206 ? -15.043 -10.922 -11.065 1.00 92.25 206 ASP A CA 1
ATOM 1633 C C . ASP A 1 206 ? -13.655 -10.573 -10.523 1.00 92.25 206 ASP A C 1
ATOM 1635 O O . ASP A 1 206 ? -13.553 -9.932 -9.473 1.00 92.25 206 ASP A O 1
ATOM 1639 N N . LEU A 1 207 ? -12.592 -10.906 -11.268 1.00 92.94 207 LEU A N 1
ATOM 1640 C CA . LEU A 1 207 ? -11.240 -10.420 -10.982 1.00 92.94 207 LEU A CA 1
ATOM 1641 C C . LEU A 1 207 ? -11.192 -8.892 -11.050 1.00 92.94 207 LEU A C 1
ATOM 1643 O O . LEU A 1 207 ? -10.705 -8.251 -10.121 1.00 92.94 207 LEU A O 1
ATOM 1647 N N . TYR A 1 208 ? -11.762 -8.293 -12.096 1.00 95.19 208 TYR A N 1
ATOM 1648 C CA . TYR A 1 208 ? -11.769 -6.842 -12.278 1.00 95.19 208 TYR A CA 1
ATOM 1649 C C . TYR A 1 208 ? -12.503 -6.125 -11.134 1.00 95.19 208 TYR A C 1
ATOM 1651 O O . TYR A 1 208 ? -12.030 -5.103 -10.628 1.00 95.19 208 TYR A O 1
ATOM 1659 N N . ARG A 1 209 ? -13.627 -6.688 -10.665 1.00 92.69 209 ARG A N 1
ATOM 1660 C CA . ARG A 1 209 ? -14.365 -6.187 -9.492 1.00 92.69 209 ARG A CA 1
ATOM 1661 C C . ARG A 1 209 ? -13.551 -6.298 -8.207 1.00 92.69 209 ARG A C 1
ATOM 1663 O O . ARG A 1 209 ? -13.504 -5.335 -7.445 1.00 92.69 209 ARG A O 1
ATOM 1670 N N . LYS A 1 210 ? -12.896 -7.440 -7.967 1.00 91.19 210 LYS A N 1
ATOM 1671 C CA . LYS A 1 210 ? -12.056 -7.668 -6.774 1.00 91.19 210 LYS A CA 1
ATOM 1672 C C . LYS A 1 210 ? -10.841 -6.747 -6.733 1.00 91.19 210 LYS A C 1
ATOM 1674 O O . LYS A 1 210 ? -10.515 -6.231 -5.671 1.00 91.19 210 LYS A O 1
ATOM 1679 N N . LEU A 1 211 ? -10.233 -6.487 -7.888 1.00 91.44 211 LEU A N 1
ATOM 1680 C CA . LEU A 1 211 ? -9.145 -5.520 -8.041 1.00 91.44 211 LEU A CA 1
ATOM 1681 C C . LEU A 1 211 ? -9.622 -4.063 -7.958 1.00 91.44 211 LEU A C 1
ATOM 1683 O O . LEU A 1 211 ? -8.803 -3.158 -7.844 1.00 91.44 211 LEU A O 1
ATOM 1687 N N . ARG A 1 212 ? -10.939 -3.819 -8.020 1.00 91.81 212 ARG A N 1
ATOM 1688 C CA . ARG A 1 212 ? -11.560 -2.482 -8.066 1.00 91.81 212 ARG A CA 1
ATOM 1689 C C . ARG A 1 212 ? -11.042 -1.610 -9.218 1.00 91.81 212 ARG A C 1
ATOM 1691 O O . ARG A 1 212 ? -10.979 -0.386 -9.087 1.00 91.81 212 ARG A O 1
ATOM 1698 N N . ILE A 1 213 ? -10.717 -2.239 -10.348 1.00 94.38 213 ILE A N 1
ATOM 1699 C CA . ILE A 1 213 ? -10.221 -1.577 -11.567 1.00 94.38 213 ILE A CA 1
ATOM 1700 C C . ILE A 1 213 ? -11.342 -1.235 -12.559 1.00 94.38 213 ILE A C 1
ATOM 1702 O O . ILE A 1 213 ? -11.092 -0.629 -13.596 1.00 94.38 213 ILE A O 1
ATOM 1706 N N . ILE A 1 214 ? -12.588 -1.585 -12.235 1.00 95.12 214 ILE A N 1
ATOM 1707 C CA . ILE A 1 214 ? -13.785 -1.227 -13.004 1.00 95.12 214 ILE A CA 1
ATOM 1708 C C . ILE A 1 214 ? -14.820 -0.542 -12.112 1.00 95.12 214 ILE A C 1
ATOM 1710 O O . ILE A 1 214 ? -14.791 -0.669 -10.885 1.00 95.12 214 ILE A O 1
ATOM 1714 N N . TYR A 1 215 ? -15.751 0.175 -12.732 1.00 90.75 215 TYR A N 1
ATOM 1715 C CA . TYR A 1 215 ? -16.826 0.883 -12.049 1.00 90.75 215 TYR A CA 1
ATOM 1716 C C . TYR A 1 215 ? -18.153 0.728 -12.790 1.00 90.75 215 TYR A C 1
ATOM 1718 O O . TYR A 1 215 ? -18.183 0.742 -14.017 1.00 90.75 215 TYR A O 1
ATOM 1726 N N . LYS A 1 216 ? -19.268 0.639 -12.057 1.00 90.88 216 LYS A N 1
ATOM 1727 C CA . LYS A 1 216 ? -20.606 0.537 -12.652 1.00 90.88 216 LYS A CA 1
ATOM 1728 C C . LYS A 1 216 ? -21.226 1.920 -12.875 1.00 90.88 216 LYS A C 1
ATOM 1730 O O . LYS A 1 216 ? -21.484 2.646 -11.919 1.00 90.88 216 LYS A O 1
ATOM 1735 N N . VAL A 1 217 ? -21.503 2.274 -14.126 1.00 86.75 217 VAL A N 1
ATOM 1736 C CA . VAL A 1 217 ? -22.157 3.523 -14.547 1.00 86.75 217 VAL A CA 1
ATOM 1737 C C . VAL A 1 217 ? -23.412 3.175 -15.346 1.00 86.75 217 VAL A C 1
ATOM 1739 O O . VAL A 1 217 ? -23.339 2.448 -16.330 1.00 86.75 217 VAL A O 1
ATOM 1742 N N . ASN A 1 218 ? -24.578 3.671 -14.917 1.00 86.44 218 ASN A N 1
ATOM 1743 C CA . ASN A 1 218 ? -25.865 3.479 -15.608 1.00 86.44 218 ASN A CA 1
ATOM 1744 C C . ASN A 1 218 ? -26.179 2.019 -15.994 1.00 86.44 218 ASN A C 1
ATOM 1746 O O . ASN A 1 218 ? -26.759 1.755 -17.038 1.00 86.44 218 ASN A O 1
ATOM 1750 N N . GLY A 1 219 ? -25.783 1.056 -15.155 1.00 85.19 219 GLY A N 1
ATOM 1751 C CA . GLY A 1 219 ? -26.027 -0.369 -15.401 1.00 85.19 219 GLY A CA 1
ATOM 1752 C C . GLY A 1 219 ? -24.895 -1.113 -16.114 1.00 85.19 219 GLY A C 1
ATOM 1753 O O . GLY A 1 219 ? -24.847 -2.334 -15.991 1.00 85.19 219 GLY A O 1
ATOM 1754 N N . HIS A 1 220 ? -23.952 -0.406 -16.738 1.00 88.31 220 HIS A N 1
ATOM 1755 C CA . HIS A 1 220 ? -22.807 -0.981 -17.449 1.00 88.31 220 HIS A CA 1
ATOM 1756 C C . HIS A 1 220 ? -21.508 -0.791 -16.665 1.00 88.31 220 HIS A C 1
ATOM 1758 O O . HIS A 1 220 ? -21.402 0.110 -15.836 1.00 88.31 220 HIS A O 1
ATOM 1764 N N . GLU A 1 221 ? -20.521 -1.651 -16.897 1.00 94.06 221 GLU A N 1
ATOM 1765 C CA . GLU A 1 221 ? -19.205 -1.545 -16.267 1.00 94.06 221 GLU A CA 1
ATOM 1766 C C . GLU A 1 221 ? -18.206 -0.892 -17.221 1.00 94.06 221 GLU A C 1
ATOM 1768 O O . GLU A 1 221 ? -18.145 -1.236 -18.398 1.00 94.06 221 GLU A O 1
ATOM 1773 N N . VAL A 1 222 ? -17.439 0.060 -16.696 1.00 95.50 222 VAL A N 1
ATOM 1774 C CA . VAL A 1 222 ? -16.400 0.800 -17.419 1.00 95.50 222 VAL A CA 1
ATOM 1775 C C . VAL A 1 222 ? -15.063 0.661 -16.691 1.00 95.50 222 VAL A C 1
ATOM 1777 O O . VAL A 1 222 ? -15.054 0.574 -15.455 1.00 95.50 222 VAL A O 1
ATOM 1780 N N . PRO A 1 223 ? -13.927 0.642 -17.405 1.00 96.94 223 PRO A N 1
ATOM 1781 C CA . PRO A 1 223 ? -12.617 0.570 -16.778 1.00 96.94 223 PRO A CA 1
ATOM 1782 C C . PRO A 1 223 ? -12.242 1.891 -16.093 1.00 96.94 223 PRO A C 1
ATOM 1784 O O . PRO A 1 223 ? -12.671 2.981 -16.482 1.00 96.94 223 PRO A O 1
ATOM 1787 N N . LYS A 1 224 ? -11.405 1.799 -15.062 1.00 95.56 224 LYS A N 1
ATOM 1788 C CA . LYS A 1 224 ? -10.651 2.942 -14.539 1.00 95.56 224 LYS A CA 1
ATOM 1789 C C . LYS A 1 224 ? -9.394 3.183 -15.375 1.00 95.56 224 LYS A C 1
ATOM 1791 O O . LYS A 1 224 ? -8.891 2.266 -16.023 1.00 95.56 224 LYS A O 1
ATOM 1796 N N . ASN A 1 225 ? -8.831 4.385 -15.301 1.00 94.94 225 ASN A N 1
ATOM 1797 C CA . ASN A 1 225 ? -7.584 4.711 -15.998 1.00 94.94 225 ASN A CA 1
ATOM 1798 C C . ASN A 1 225 ? -6.420 3.795 -15.588 1.00 94.94 225 ASN A C 1
ATOM 1800 O O . ASN A 1 225 ? -5.665 3.362 -16.454 1.00 94.94 225 ASN A O 1
ATOM 1804 N N . VAL A 1 226 ? -6.310 3.423 -14.306 1.00 94.06 226 VAL A N 1
ATOM 1805 C CA . VAL A 1 226 ? -5.302 2.452 -13.838 1.00 94.06 226 VAL A CA 1
ATOM 1806 C C . VAL A 1 226 ? -5.432 1.087 -14.521 1.00 94.06 226 VAL A C 1
ATOM 1808 O O . VAL A 1 226 ? -4.426 0.445 -14.818 1.00 94.06 226 VAL A O 1
ATOM 1811 N N . ALA A 1 227 ? -6.661 0.664 -14.836 1.00 96.75 227 ALA A N 1
ATOM 1812 C CA . ALA A 1 227 ? -6.916 -0.592 -15.532 1.00 96.75 227 ALA A CA 1
ATOM 1813 C C . ALA A 1 227 ? -6.328 -0.555 -16.942 1.00 96.75 227 ALA A C 1
ATOM 1815 O O . ALA A 1 227 ? -5.662 -1.493 -17.361 1.00 96.75 227 ALA A O 1
ATOM 1816 N N . LEU A 1 228 ? -6.538 0.557 -17.648 1.00 97.25 228 LEU A N 1
ATOM 1817 C CA . LEU A 1 228 ? -6.019 0.751 -18.996 1.00 97.25 228 LEU A CA 1
ATOM 1818 C C . LEU A 1 228 ? -4.491 0.837 -18.978 1.00 97.25 228 LEU A C 1
ATOM 1820 O O . LEU A 1 228 ? -3.849 0.136 -19.750 1.00 97.25 228 LEU A O 1
ATOM 1824 N N . LEU A 1 229 ? -3.905 1.600 -18.047 1.00 95.81 229 LEU A N 1
ATOM 1825 C CA . LEU A 1 229 ? -2.447 1.720 -17.901 1.00 95.81 229 LEU A CA 1
ATOM 1826 C C . LEU A 1 229 ? -1.749 0.366 -17.736 1.00 95.81 229 LEU A C 1
ATOM 1828 O O . LEU A 1 229 ? -0.674 0.163 -18.295 1.00 95.81 229 LEU A O 1
ATOM 1832 N N . PHE A 1 230 ? -2.330 -0.545 -16.954 1.00 95.06 230 PHE A N 1
ATOM 1833 C CA . PHE A 1 230 ? -1.697 -1.822 -16.624 1.00 95.06 230 PHE A CA 1
ATOM 1834 C C . PHE A 1 230 ? -2.169 -2.996 -17.473 1.00 95.06 230 PHE A C 1
ATOM 1836 O O . PHE A 1 230 ? -1.437 -3.977 -17.564 1.00 95.06 230 PHE A O 1
ATOM 1843 N N . PHE A 1 231 ? -3.363 -2.945 -18.060 1.00 96.81 231 PHE A N 1
ATOM 1844 C CA . PHE A 1 231 ? -3.996 -4.132 -18.637 1.00 96.81 231 PHE A CA 1
ATOM 1845 C C . PHE A 1 231 ? -4.594 -3.918 -20.029 1.00 96.81 231 PHE A C 1
ATOM 1847 O O . PHE A 1 231 ? -5.131 -4.873 -20.589 1.00 96.81 231 PHE A O 1
ATOM 1854 N N . ALA A 1 232 ? -4.470 -2.729 -20.625 1.00 96.75 232 ALA A N 1
ATOM 1855 C CA . ALA A 1 232 ? -4.669 -2.565 -22.062 1.00 96.75 232 ALA A CA 1
ATOM 1856 C C . ALA A 1 232 ? -3.370 -2.892 -22.808 1.00 96.75 232 ALA A C 1
ATOM 1858 O O . ALA A 1 232 ? -2.287 -2.507 -22.373 1.00 96.75 232 ALA A O 1
ATOM 1859 N N . ASN A 1 233 ? -3.463 -3.562 -23.960 1.00 95.12 233 ASN A N 1
ATOM 1860 C CA . ASN A 1 233 ? -2.276 -3.881 -24.766 1.00 95.12 233 ASN A CA 1
ATOM 1861 C C . ASN A 1 233 ? -1.565 -2.621 -25.290 1.00 95.12 233 ASN A C 1
ATOM 1863 O O . ASN A 1 233 ? -0.358 -2.652 -25.506 1.00 95.12 233 ASN A O 1
ATOM 1867 N N . GLN A 1 234 ? -2.309 -1.531 -25.502 1.00 94.88 234 GLN A N 1
ATOM 1868 C CA . GLN A 1 234 ? -1.815 -0.254 -26.028 1.00 94.88 234 GLN A CA 1
ATOM 1869 C C . GLN A 1 234 ? -2.450 0.909 -25.240 1.00 94.88 234 GLN A C 1
ATOM 1871 O O . GLN A 1 234 ? -3.400 1.539 -25.716 1.00 94.88 234 GLN A O 1
ATOM 1876 N N . PRO A 1 235 ? -1.995 1.175 -23.999 1.00 95.44 235 PRO A N 1
ATOM 1877 C CA . PRO A 1 235 ? -2.582 2.209 -23.148 1.00 95.44 235 PRO A CA 1
ATOM 1878 C C . PRO A 1 235 ? -2.466 3.616 -23.741 1.00 95.44 235 PRO A C 1
ATOM 1880 O O . PRO A 1 235 ? -3.285 4.475 -23.418 1.00 95.44 235 PRO A O 1
ATOM 1883 N N . GLU A 1 236 ? -1.501 3.860 -24.633 1.00 94.06 236 GLU A N 1
ATOM 1884 C CA . GLU A 1 236 ? -1.294 5.164 -25.268 1.00 94.06 236 GLU A CA 1
ATOM 1885 C C . GLU A 1 236 ? -2.477 5.652 -26.117 1.00 94.06 236 GLU A C 1
ATOM 1887 O O . GLU A 1 236 ? -2.598 6.856 -26.342 1.00 94.06 236 GLU A O 1
ATOM 1892 N N . TYR A 1 237 ? -3.353 4.749 -26.576 1.00 93.69 237 TYR A N 1
ATOM 1893 C CA . TYR A 1 237 ? -4.564 5.130 -27.307 1.00 93.69 237 TYR A CA 1
ATOM 1894 C C . TYR A 1 237 ? -5.607 5.780 -26.403 1.00 93.69 237 TYR A C 1
ATOM 1896 O O . TYR A 1 237 ? -6.354 6.648 -26.849 1.00 93.69 237 TYR A O 1
ATOM 1904 N N . PHE A 1 238 ? -5.635 5.389 -25.131 1.00 93.94 238 PHE A N 1
ATOM 1905 C CA . PHE A 1 238 ? -6.566 5.927 -24.145 1.00 93.94 238 PHE A CA 1
ATOM 1906 C C . PHE A 1 238 ? -5.951 7.077 -23.348 1.00 93.94 238 PHE A C 1
ATOM 1908 O O . PHE A 1 238 ? -6.657 7.992 -22.927 1.00 93.94 238 PHE A O 1
ATOM 1915 N N . LEU A 1 239 ? -4.639 7.015 -23.110 1.00 93.50 239 LEU A N 1
ATOM 1916 C CA . LEU A 1 239 ? -3.913 7.917 -22.227 1.00 93.50 239 LEU A CA 1
ATOM 1917 C C . LEU A 1 239 ? -2.651 8.402 -22.942 1.00 93.50 239 LEU A C 1
ATOM 1919 O O . LEU A 1 239 ? -1.621 7.727 -22.973 1.00 93.50 239 LEU A O 1
ATOM 1923 N N . GLN A 1 240 ? -2.739 9.595 -23.529 1.00 90.00 240 GLN A N 1
ATOM 1924 C CA . GLN A 1 240 ? -1.608 10.207 -24.218 1.00 90.00 240 GLN A CA 1
ATOM 1925 C C . GLN A 1 240 ? -0.407 10.330 -23.274 1.00 90.00 240 GLN A C 1
ATOM 1927 O O . GLN A 1 240 ? -0.531 10.809 -22.150 1.00 90.00 240 GLN A O 1
ATOM 1932 N N . GLY A 1 241 ? 0.758 9.887 -23.747 1.00 88.25 241 GLY A N 1
ATOM 1933 C CA . GLY A 1 241 ? 1.987 9.889 -22.953 1.00 88.25 241 GLY A CA 1
ATOM 1934 C C . GLY A 1 241 ? 2.178 8.662 -22.057 1.00 88.25 241 GLY A C 1
ATOM 1935 O O . GLY A 1 241 ? 3.166 8.622 -21.337 1.00 88.25 241 GLY A O 1
ATOM 1936 N N . ALA A 1 242 ? 1.307 7.644 -22.117 1.00 93.00 242 ALA A N 1
ATOM 1937 C CA . ALA A 1 242 ? 1.532 6.352 -21.458 1.00 93.00 242 ALA A CA 1
ATOM 1938 C C . ALA A 1 242 ? 2.644 5.537 -22.154 1.00 93.00 242 ALA A C 1
ATOM 1940 O O . ALA A 1 242 ? 2.393 4.487 -22.742 1.00 93.00 242 ALA A O 1
ATOM 1941 N N . ARG A 1 243 ? 3.873 6.056 -22.130 1.00 92.88 243 ARG A N 1
ATOM 1942 C CA . ARG A 1 243 ? 5.091 5.465 -22.693 1.00 92.88 243 ARG A CA 1
ATOM 1943 C C . ARG A 1 243 ? 6.301 5.889 -21.863 1.00 92.88 243 ARG A C 1
ATOM 1945 O O . ARG A 1 243 ? 6.271 6.956 -21.252 1.00 92.88 243 ARG A O 1
ATOM 1952 N N . ILE A 1 244 ? 7.361 5.092 -21.879 1.00 89.69 244 ILE A N 1
ATOM 1953 C CA . ILE A 1 244 ? 8.653 5.465 -21.296 1.00 89.69 244 ILE A CA 1
ATOM 1954 C C . ILE A 1 244 ? 9.631 5.712 -22.440 1.00 89.69 244 ILE A C 1
ATOM 1956 O O . ILE A 1 244 ? 9.707 4.920 -23.377 1.00 89.69 244 ILE A O 1
ATOM 1960 N N . GLU A 1 245 ? 10.373 6.810 -22.367 1.00 89.38 245 GLU A N 1
ATOM 1961 C CA . GLU A 1 245 ? 11.402 7.182 -23.337 1.00 89.38 245 GLU A CA 1
ATOM 1962 C C . GLU A 1 245 ? 12.754 7.147 -22.627 1.00 89.38 245 GLU A C 1
ATOM 1964 O O . GLU A 1 245 ? 12.924 7.743 -21.562 1.00 89.38 245 GLU A O 1
ATOM 1969 N N . VAL A 1 246 ? 13.706 6.409 -23.192 1.00 85.19 246 VAL A N 1
ATOM 1970 C CA . VAL A 1 246 ? 15.097 6.411 -22.741 1.00 85.19 246 VAL A CA 1
ATOM 1971 C C . VAL A 1 246 ? 15.908 7.152 -23.784 1.00 85.19 246 VAL A C 1
ATOM 1973 O O . VAL A 1 246 ? 15.933 6.757 -24.948 1.00 85.19 246 VAL A O 1
ATOM 1976 N N . VAL A 1 247 ? 16.561 8.221 -23.344 1.00 83.31 247 VAL A N 1
ATOM 1977 C CA . VAL A 1 247 ? 17.366 9.100 -24.185 1.00 83.31 247 VAL A CA 1
ATOM 1978 C C . VAL A 1 247 ? 18.824 8.942 -23.778 1.00 83.31 247 VAL A C 1
ATOM 1980 O O . VAL A 1 247 ? 19.177 9.163 -22.619 1.00 83.31 247 VAL A O 1
ATOM 1983 N N . GLN A 1 248 ? 19.657 8.530 -24.724 1.00 77.44 248 GLN A N 1
ATOM 1984 C CA . GLN A 1 248 ? 21.093 8.385 -24.559 1.00 77.44 248 GLN A CA 1
ATOM 1985 C C . GLN A 1 248 ? 21.805 9.475 -25.356 1.00 77.44 248 GLN A C 1
ATOM 1987 O O . GLN A 1 248 ? 21.600 9.617 -26.559 1.00 77.44 248 GLN A O 1
ATOM 1992 N N . PHE A 1 249 ? 22.672 10.220 -24.680 1.00 79.62 249 PHE A N 1
ATOM 1993 C CA . PHE A 1 249 ? 23.558 11.192 -25.311 1.00 79.62 249 PHE A CA 1
ATOM 1994 C C . PHE A 1 249 ? 24.829 10.469 -25.765 1.00 79.62 249 PHE A C 1
ATOM 1996 O O . PHE A 1 249 ? 25.470 9.770 -24.975 1.00 79.62 249 PHE A O 1
ATOM 2003 N N . GLY A 1 250 ? 25.126 10.549 -27.061 1.00 66.75 250 GLY A N 1
ATOM 2004 C CA . GLY A 1 250 ? 26.287 9.914 -27.690 1.00 66.75 250 GLY A CA 1
ATOM 2005 C C . GLY A 1 250 ? 27.556 10.767 -27.627 1.00 66.75 250 GLY A C 1
ATOM 2006 O O . GLY A 1 250 ? 28.649 10.258 -27.870 1.00 66.75 250 GLY A O 1
ATOM 2007 N N . ASP A 1 251 ? 27.415 12.045 -27.294 1.00 70.25 251 ASP A N 1
ATOM 2008 C CA . ASP A 1 251 ? 28.469 13.013 -27.023 1.00 70.25 251 ASP A CA 1
ATOM 2009 C C . ASP A 1 251 ? 28.498 13.406 -25.529 1.00 70.25 251 ASP A C 1
ATOM 2011 O O . ASP A 1 251 ? 27.694 12.934 -24.723 1.00 70.25 251 ASP A O 1
ATOM 2015 N N . GLU A 1 252 ? 29.461 14.246 -25.122 1.00 63.41 252 GLU A N 1
ATOM 2016 C CA . GLU A 1 252 ? 29.396 14.916 -23.812 1.00 63.41 252 GLU A CA 1
ATOM 2017 C C . GLU A 1 252 ? 28.145 15.827 -23.735 1.00 63.41 252 GLU A C 1
ATOM 2019 O O . GLU A 1 252 ? 27.286 15.793 -24.607 1.00 63.41 252 GLU A O 1
ATOM 2024 N N . ALA A 1 253 ? 28.008 16.663 -22.700 1.00 56.12 253 ALA A N 1
ATOM 2025 C CA . ALA A 1 253 ? 26.806 17.462 -22.398 1.00 56.12 253 ALA A CA 1
ATOM 2026 C C . ALA A 1 253 ? 26.299 18.449 -23.497 1.00 56.12 253 ALA A C 1
ATOM 2028 O O . ALA A 1 253 ? 25.454 19.291 -23.197 1.00 56.12 253 ALA A O 1
ATOM 2029 N N . GLY A 1 254 ? 26.814 18.386 -24.731 1.00 62.78 254 GLY A N 1
ATOM 2030 C CA . GLY A 1 254 ? 26.405 19.174 -25.896 1.00 62.78 254 GLY A CA 1
ATOM 2031 C C . GLY A 1 254 ? 25.071 18.746 -26.516 1.00 62.78 254 GLY A C 1
ATOM 2032 O O . GLY A 1 254 ? 24.317 19.617 -26.938 1.00 62.78 254 GLY A O 1
ATOM 2033 N N . GLY A 1 255 ? 24.727 17.453 -26.491 1.00 62.50 255 GLY A N 1
ATOM 2034 C CA . GLY A 1 255 ? 23.422 16.961 -26.948 1.00 62.50 255 GLY A CA 1
ATOM 2035 C C . GLY A 1 255 ? 23.203 17.003 -28.463 1.00 62.50 255 GLY A C 1
ATOM 2036 O O . GLY A 1 255 ? 22.055 16.981 -28.906 1.00 62.50 255 GLY A O 1
ATOM 2037 N N . ASP A 1 256 ? 24.274 17.048 -29.257 1.00 69.38 256 ASP A N 1
ATOM 2038 C CA . ASP A 1 256 ? 24.199 17.061 -30.721 1.00 69.38 256 ASP A CA 1
ATOM 2039 C C . ASP A 1 256 ? 23.986 15.650 -31.299 1.00 69.38 256 ASP A C 1
ATOM 2041 O O . ASP A 1 256 ? 23.529 15.501 -32.438 1.00 69.38 256 ASP A O 1
ATOM 2045 N N . LEU A 1 257 ? 24.272 14.600 -30.517 1.00 73.19 257 LEU A N 1
ATOM 2046 C CA . LEU A 1 257 ? 23.997 13.210 -30.875 1.00 73.19 257 LEU A CA 1
ATOM 2047 C C . LEU A 1 257 ? 23.117 12.545 -29.817 1.00 73.19 257 LEU A C 1
ATOM 2049 O O . LEU A 1 257 ? 23.570 12.207 -28.726 1.00 73.19 257 LEU A O 1
ATOM 2053 N N . ILE A 1 258 ? 21.856 12.308 -30.169 1.00 79.69 258 ILE A N 1
ATOM 2054 C CA . ILE A 1 258 ? 20.860 11.726 -29.271 1.00 79.69 258 ILE A CA 1
ATOM 2055 C C . ILE A 1 258 ? 20.318 10.431 -29.875 1.00 79.69 258 ILE A C 1
ATOM 2057 O O . ILE A 1 258 ? 19.786 10.429 -30.985 1.00 79.69 258 ILE A O 1
ATOM 2061 N N . GLU A 1 259 ? 20.419 9.337 -29.125 1.00 81.75 259 GLU A N 1
ATOM 2062 C CA . GLU A 1 259 ? 19.710 8.090 -29.402 1.00 81.75 259 GLU A CA 1
ATOM 2063 C C . GLU A 1 259 ? 18.489 7.989 -28.482 1.00 81.75 259 GLU A C 1
ATOM 2065 O O . GLU A 1 259 ? 18.607 7.980 -27.258 1.00 81.75 259 GLU A O 1
ATOM 2070 N N . GLU A 1 260 ? 17.298 7.914 -29.071 1.00 86.69 260 GLU A N 1
ATOM 2071 C CA . GLU A 1 260 ? 16.038 7.793 -28.340 1.00 86.69 260 GLU A CA 1
ATOM 2072 C C . GLU A 1 260 ? 15.423 6.410 -28.555 1.00 86.69 260 GLU A C 1
ATOM 2074 O O . GLU A 1 260 ? 15.244 5.949 -29.687 1.00 86.69 260 GLU A O 1
ATOM 2079 N N . LYS A 1 261 ? 15.027 5.762 -27.456 1.00 90.38 261 LYS A N 1
ATOM 2080 C CA . LYS A 1 261 ? 14.270 4.513 -27.477 1.00 90.38 261 LYS A CA 1
ATOM 2081 C C . LYS A 1 261 ? 12.959 4.651 -26.719 1.00 90.38 261 LYS A C 1
ATOM 2083 O O . LYS A 1 261 ? 12.940 4.944 -25.526 1.00 90.38 261 LYS A O 1
ATOM 2088 N N . ILE A 1 262 ? 11.863 4.362 -27.415 1.00 93.12 262 ILE A N 1
ATOM 2089 C CA . ILE A 1 262 ? 10.502 4.474 -26.886 1.00 93.12 262 ILE A CA 1
ATOM 2090 C C . ILE A 1 262 ? 9.953 3.084 -26.548 1.00 93.12 262 ILE A C 1
ATOM 2092 O O . ILE A 1 262 ? 9.912 2.196 -27.400 1.00 93.12 262 ILE A O 1
ATOM 2096 N N . PHE A 1 263 ? 9.464 2.924 -25.321 1.00 93.44 263 PHE A N 1
ATOM 2097 C CA . PHE A 1 263 ? 8.832 1.714 -24.800 1.00 93.44 263 PHE A CA 1
ATOM 2098 C C . PHE A 1 263 ? 7.325 1.922 -24.668 1.00 93.44 263 PHE A C 1
ATOM 2100 O O . PHE A 1 263 ? 6.866 2.926 -24.123 1.00 93.44 263 PHE A O 1
ATOM 2107 N N . ARG A 1 264 ? 6.546 0.972 -25.189 1.00 94.81 264 ARG A N 1
ATOM 2108 C CA . ARG A 1 264 ? 5.083 1.049 -25.328 1.00 94.81 264 ARG A CA 1
ATOM 2109 C C . ARG A 1 264 ? 4.411 -0.199 -24.766 1.00 94.81 264 ARG A C 1
ATOM 2111 O O . ARG A 1 264 ? 5.075 -1.196 -24.494 1.00 94.81 264 ARG A O 1
ATOM 2118 N N . GLY A 1 265 ? 3.089 -0.151 -24.628 1.00 93.94 265 GLY A N 1
ATOM 2119 C CA . GLY A 1 265 ? 2.296 -1.236 -24.049 1.00 93.94 265 GLY A CA 1
ATOM 2120 C C . GLY A 1 265 ? 2.013 -1.028 -22.560 1.00 93.94 265 GLY A C 1
ATOM 2121 O O . GLY A 1 265 ? 2.127 0.091 -22.077 1.00 93.94 265 GLY A O 1
ATOM 2122 N N . PRO A 1 266 ? 1.615 -2.055 -21.802 1.00 94.00 266 PRO A N 1
ATOM 2123 C CA . PRO A 1 266 ? 1.264 -1.896 -20.393 1.00 94.00 266 PRO A CA 1
ATOM 2124 C C . PRO A 1 266 ? 2.399 -1.315 -19.539 1.00 94.00 266 PRO A C 1
ATOM 2126 O O . PRO A 1 266 ? 3.552 -1.708 -19.700 1.00 94.00 266 PRO A O 1
ATOM 2129 N N . LEU A 1 267 ? 2.082 -0.446 -18.573 1.00 90.88 267 LEU A N 1
ATOM 2130 C CA . LEU A 1 267 ? 3.078 0.285 -17.775 1.00 90.88 267 LEU A CA 1
ATOM 2131 C C . LEU A 1 267 ? 4.094 -0.638 -17.084 1.00 90.88 267 LEU A C 1
ATOM 2133 O O . LEU A 1 267 ? 5.297 -0.400 -17.140 1.00 90.88 267 LEU A O 1
ATOM 2137 N N . HIS A 1 268 ? 3.623 -1.718 -16.460 1.00 84.19 268 HIS A N 1
ATOM 2138 C CA . HIS A 1 268 ? 4.496 -2.691 -15.801 1.00 84.19 268 HIS A CA 1
ATOM 2139 C C . HIS A 1 268 ? 5.432 -3.403 -16.794 1.00 84.19 268 HIS A C 1
ATOM 2141 O O . HIS A 1 268 ? 6.583 -3.669 -16.466 1.00 84.19 268 HIS A O 1
ATOM 2147 N N . THR A 1 269 ? 4.967 -3.663 -18.019 1.00 88.44 269 THR A N 1
ATOM 2148 C CA . THR A 1 269 ? 5.781 -4.250 -19.089 1.00 88.44 269 THR A CA 1
ATOM 2149 C C . THR A 1 269 ? 6.804 -3.253 -19.621 1.00 88.44 269 THR A C 1
ATOM 2151 O O . THR A 1 269 ? 7.960 -3.624 -19.796 1.00 88.44 269 THR A O 1
ATOM 2154 N N . GLN A 1 270 ? 6.412 -1.990 -19.832 1.00 89.88 270 GLN A N 1
ATOM 2155 C CA . GLN A 1 270 ? 7.342 -0.932 -20.239 1.00 89.88 270 GLN A CA 1
ATOM 2156 C C . GLN A 1 270 ? 8.486 -0.799 -19.236 1.00 89.88 270 GLN A C 1
ATOM 2158 O O . GLN A 1 270 ? 9.642 -0.737 -19.636 1.00 89.88 270 GLN A O 1
ATOM 2163 N N . LEU A 1 271 ? 8.169 -0.818 -17.936 1.00 84.00 271 LEU A N 1
ATOM 2164 C CA . LEU A 1 271 ? 9.170 -0.798 -16.875 1.00 84.00 271 LEU A CA 1
ATOM 2165 C C . LEU A 1 271 ? 10.143 -1.971 -17.020 1.00 84.00 271 LEU A C 1
ATOM 2167 O O . LEU A 1 271 ? 11.341 -1.736 -17.106 1.00 84.00 271 LEU A O 1
ATOM 2171 N N . THR A 1 272 ? 9.663 -3.214 -17.121 1.00 81.56 272 THR A N 1
ATOM 2172 C CA . THR A 1 272 ? 10.545 -4.378 -17.323 1.00 81.56 272 THR A CA 1
ATOM 2173 C C . THR A 1 272 ? 11.418 -4.233 -18.572 1.00 81.56 272 THR A C 1
ATOM 2175 O O . THR A 1 272 ? 12.623 -4.433 -18.494 1.00 81.56 272 THR A O 1
ATOM 2178 N N . GLN A 1 273 ? 10.855 -3.799 -19.701 1.00 86.38 273 GLN A N 1
ATOM 2179 C CA . GLN A 1 273 ? 11.606 -3.633 -20.950 1.00 86.38 273 GLN A CA 1
ATOM 2180 C C . GLN A 1 273 ? 12.682 -2.545 -20.869 1.00 86.38 273 GLN A C 1
ATOM 2182 O O . GLN A 1 273 ? 13.774 -2.718 -21.407 1.00 86.38 273 GLN A O 1
ATOM 2187 N N . VAL A 1 274 ? 12.382 -1.423 -20.210 1.00 83.12 274 VAL A N 1
ATOM 2188 C CA . VAL A 1 274 ? 13.353 -0.349 -19.956 1.00 83.12 274 VAL A CA 1
ATOM 2189 C C . VAL A 1 274 ? 14.503 -0.887 -19.122 1.00 83.12 274 VAL A C 1
ATOM 2191 O O . VAL A 1 274 ? 15.660 -0.603 -19.402 1.00 83.12 274 VAL A O 1
ATOM 2194 N N . LEU A 1 275 ? 14.192 -1.697 -18.118 1.00 76.50 275 LEU A N 1
ATOM 2195 C CA . LEU A 1 275 ? 15.183 -2.274 -17.224 1.00 76.50 275 LEU A CA 1
ATOM 2196 C C . LEU A 1 275 ? 16.059 -3.299 -17.927 1.00 76.50 275 LEU A C 1
ATOM 2198 O O . LEU A 1 275 ? 17.276 -3.247 -17.783 1.00 76.50 275 LEU A O 1
ATOM 2202 N N . ASP A 1 276 ? 15.470 -4.164 -18.746 1.00 80.81 276 ASP A N 1
ATOM 2203 C CA . ASP A 1 276 ? 16.212 -5.092 -19.598 1.00 80.81 276 ASP A CA 1
ATOM 2204 C C . ASP A 1 276 ? 17.115 -4.339 -20.582 1.00 80.81 276 ASP A C 1
ATOM 2206 O O . ASP A 1 276 ? 18.270 -4.711 -20.786 1.00 80.81 276 ASP A O 1
ATOM 2210 N N . TYR A 1 277 ? 16.620 -3.236 -21.150 1.00 82.50 277 TYR A N 1
ATOM 2211 C CA . TYR A 1 277 ? 17.401 -2.376 -22.031 1.00 82.50 277 TYR A CA 1
ATOM 2212 C C . TYR A 1 277 ? 18.576 -1.716 -21.308 1.00 82.50 277 TYR A C 1
ATOM 2214 O O . TYR A 1 277 ? 19.700 -1.818 -21.786 1.00 82.50 277 TYR A O 1
ATOM 2222 N N . LEU A 1 278 ? 18.351 -1.098 -20.146 1.00 74.62 278 LEU A N 1
ATOM 2223 C CA . LEU A 1 278 ? 19.412 -0.488 -19.339 1.00 74.62 278 LEU A CA 1
ATOM 2224 C C . LEU A 1 278 ? 20.435 -1.534 -18.870 1.00 74.62 278 LEU A C 1
ATOM 2226 O O . LEU A 1 278 ? 21.640 -1.290 -18.904 1.00 74.62 278 LEU A O 1
ATOM 2230 N N . ASN A 1 279 ? 19.973 -2.734 -18.513 1.00 68.81 279 ASN A N 1
ATOM 2231 C CA . ASN A 1 279 ? 20.834 -3.864 -18.175 1.00 68.81 279 ASN A CA 1
ATOM 2232 C C . ASN A 1 279 ? 21.648 -4.386 -19.363 1.00 68.81 279 ASN A C 1
ATOM 2234 O O . ASN A 1 279 ? 22.690 -4.994 -19.147 1.00 68.81 279 ASN A O 1
ATOM 2238 N N . ALA A 1 280 ? 21.244 -4.154 -20.610 1.00 74.50 280 ALA A N 1
ATOM 2239 C CA . ALA A 1 280 ? 22.057 -4.543 -21.760 1.00 74.50 280 ALA A CA 1
ATOM 2240 C C . ALA A 1 280 ? 23.339 -3.694 -21.892 1.00 74.50 280 ALA A C 1
ATOM 2242 O O . ALA A 1 280 ? 24.335 -4.178 -22.425 1.00 74.50 280 ALA A O 1
ATOM 2243 N N . PHE A 1 281 ? 23.357 -2.468 -21.352 1.00 67.75 281 PHE A N 1
ATOM 2244 C CA . PHE A 1 281 ? 24.549 -1.602 -21.326 1.00 67.75 281 PHE A CA 1
ATOM 2245 C C . PHE A 1 281 ? 25.564 -1.992 -20.249 1.00 67.75 281 PHE A C 1
ATOM 2247 O O . PHE A 1 281 ? 26.644 -1.405 -20.143 1.00 67.75 281 PHE A O 1
ATOM 2254 N N . ASN A 1 282 ? 25.233 -2.988 -19.433 1.00 63.56 282 ASN A N 1
ATOM 2255 C CA . ASN A 1 282 ? 26.094 -3.424 -18.359 1.00 63.56 282 ASN A CA 1
ATOM 2256 C C . ASN A 1 282 ? 27.230 -4.318 -18.837 1.00 63.56 282 ASN A C 1
ATOM 2258 O O . ASN A 1 282 ? 27.087 -5.527 -19.011 1.00 63.56 282 ASN A O 1
ATOM 2262 N N . THR A 1 283 ? 28.419 -3.734 -18.939 1.00 58.06 283 THR A N 1
ATOM 2263 C CA . THR A 1 283 ? 29.647 -4.504 -19.121 1.00 58.06 283 THR A CA 1
ATOM 2264 C C . THR A 1 283 ? 29.953 -5.297 -17.849 1.00 58.06 283 THR A C 1
ATOM 2266 O O . THR A 1 283 ? 30.156 -4.723 -16.775 1.00 58.06 283 THR A O 1
ATOM 2269 N N . THR A 1 284 ? 30.010 -6.627 -17.968 1.00 59.69 284 THR A N 1
ATOM 2270 C CA . THR A 1 284 ? 30.495 -7.502 -16.891 1.00 59.69 284 THR A CA 1
ATOM 2271 C C . THR A 1 284 ? 32.022 -7.493 -16.890 1.00 59.69 284 THR A C 1
ATOM 2273 O O . THR A 1 284 ? 32.664 -8.040 -17.785 1.00 59.69 284 THR A O 1
ATOM 2276 N N . LEU A 1 285 ? 32.613 -6.879 -15.874 1.00 59.91 285 LEU A N 1
ATOM 2277 C CA . LEU A 1 285 ? 34.047 -6.884 -15.624 1.00 59.91 285 LEU A CA 1
ATOM 2278 C C . LEU A 1 285 ? 34.412 -8.131 -14.814 1.00 59.91 285 LEU A C 1
ATOM 2280 O O . LEU A 1 285 ? 33.915 -8.338 -13.709 1.00 59.91 285 LEU A O 1
ATOM 2284 N N . ILE A 1 286 ? 35.292 -8.969 -15.357 1.00 66.19 286 ILE A N 1
ATOM 2285 C CA . ILE A 1 286 ? 35.780 -10.174 -14.679 1.00 66.19 286 ILE A CA 1
ATOM 2286 C C . ILE A 1 286 ? 37.180 -9.893 -14.141 1.00 66.19 286 ILE A C 1
ATOM 2288 O O . ILE A 1 286 ? 38.125 -9.717 -14.910 1.00 66.19 286 ILE A O 1
ATOM 2292 N N . LYS A 1 287 ? 37.331 -9.893 -12.817 1.00 68.38 287 LYS A N 1
ATOM 2293 C CA . LYS A 1 287 ? 38.622 -9.755 -12.143 1.00 68.38 287 LYS A CA 1
ATOM 2294 C C . LYS A 1 287 ? 39.077 -11.113 -11.616 1.00 68.38 287 LYS A C 1
ATOM 2296 O O . LYS A 1 287 ? 38.447 -11.702 -10.740 1.00 68.38 287 LYS A O 1
ATOM 2301 N N . LYS A 1 288 ? 40.198 -11.612 -12.140 1.00 71.12 288 LYS A N 1
ATOM 2302 C CA . LYS A 1 288 ? 40.863 -12.807 -11.601 1.00 71.12 288 LYS A CA 1
ATOM 2303 C C . LYS A 1 288 ? 41.575 -12.443 -10.298 1.00 71.12 288 LYS A C 1
ATOM 2305 O O . LYS A 1 288 ? 42.305 -11.452 -10.261 1.00 71.12 288 LYS A O 1
ATOM 2310 N N . VAL A 1 289 ? 41.369 -13.237 -9.249 1.00 74.38 289 VAL A N 1
ATOM 2311 C CA . VAL A 1 289 ? 42.005 -13.041 -7.940 1.00 74.38 289 VAL A CA 1
ATOM 2312 C C . VAL A 1 289 ? 43.127 -14.074 -7.777 1.00 74.38 289 VAL A C 1
ATOM 2314 O O . VAL A 1 289 ? 42.886 -15.262 -7.996 1.00 74.38 289 VAL A O 1
ATOM 2317 N N . PRO A 1 290 ? 44.363 -13.666 -7.432 1.00 57.53 290 PRO A N 1
ATOM 2318 C CA . PRO A 1 290 ? 45.450 -14.610 -7.182 1.00 57.53 290 PRO A CA 1
ATOM 2319 C C . PRO A 1 290 ? 45.085 -15.602 -6.069 1.00 57.53 290 PRO A C 1
ATOM 2321 O O . PRO A 1 290 ? 44.506 -15.211 -5.059 1.00 57.53 290 PRO A O 1
ATOM 2324 N N . ASN A 1 291 ? 45.456 -16.874 -6.239 1.00 68.88 291 ASN A N 1
ATOM 2325 C CA . ASN A 1 291 ? 45.191 -17.976 -5.299 1.00 68.88 291 ASN A CA 1
ATOM 2326 C C . ASN A 1 291 ? 43.704 -18.300 -5.042 1.00 68.88 291 ASN A C 1
ATOM 2328 O O . ASN A 1 291 ? 43.394 -18.991 -4.074 1.00 68.88 291 ASN A O 1
ATOM 2332 N N . GLN A 1 292 ? 42.789 -17.864 -5.912 1.00 70.75 292 GLN A N 1
ATOM 2333 C CA . GLN A 1 292 ? 41.388 -18.292 -5.899 1.00 70.75 292 GLN A CA 1
ATOM 2334 C C . GLN A 1 292 ? 40.989 -18.826 -7.275 1.00 70.75 292 GLN A C 1
ATOM 2336 O O . GLN A 1 292 ? 41.324 -18.241 -8.304 1.00 70.75 292 GLN A O 1
ATOM 2341 N N . ALA A 1 293 ? 40.285 -19.960 -7.296 1.00 67.12 293 ALA A N 1
ATOM 2342 C CA . ALA A 1 293 ? 39.772 -20.539 -8.537 1.00 67.12 293 ALA A CA 1
ATOM 2343 C C . ALA A 1 293 ? 38.595 -19.724 -9.106 1.00 67.12 293 ALA A C 1
ATOM 2345 O O . ALA A 1 293 ? 38.395 -19.679 -10.319 1.00 67.12 293 ALA A O 1
ATOM 2346 N N . GLU A 1 294 ? 37.835 -19.059 -8.235 1.00 45.28 294 GLU A N 1
ATOM 2347 C CA . GLU A 1 294 ? 36.681 -18.247 -8.607 1.00 45.28 294 GLU A CA 1
ATOM 2348 C C . GLU A 1 294 ? 37.100 -16.819 -8.984 1.00 45.28 294 GLU A C 1
ATOM 2350 O O . GLU A 1 294 ? 37.892 -16.171 -8.299 1.00 45.28 294 GLU A O 1
ATOM 2355 N N . ALA A 1 295 ? 36.568 -16.316 -10.100 1.00 57.25 295 ALA A N 1
ATOM 2356 C CA . ALA A 1 295 ? 36.780 -14.940 -10.539 1.00 57.25 295 ALA A CA 1
ATOM 2357 C C . ALA A 1 295 ? 35.674 -14.027 -9.994 1.00 57.25 295 ALA A C 1
ATOM 2359 O O . ALA A 1 295 ? 34.493 -14.373 -10.046 1.00 57.25 295 ALA A O 1
ATOM 2360 N N . GLN A 1 296 ? 36.044 -12.829 -9.541 1.00 54.19 296 GLN A N 1
ATOM 2361 C CA . GLN A 1 296 ? 35.076 -11.819 -9.123 1.00 54.19 296 GLN A CA 1
ATOM 2362 C C . GLN A 1 296 ? 34.429 -11.190 -10.358 1.00 54.19 296 GLN A C 1
ATOM 2364 O O . GLN A 1 296 ? 35.123 -10.695 -11.249 1.00 54.19 296 GLN A O 1
ATOM 2369 N N . LYS A 1 297 ? 33.096 -11.206 -10.413 1.00 46.94 297 LYS A N 1
ATOM 2370 C CA . LYS A 1 297 ? 32.310 -10.546 -11.460 1.00 46.94 297 LYS A CA 1
ATOM 2371 C C . LYS A 1 297 ? 31.773 -9.227 -10.917 1.00 46.94 297 LYS A C 1
ATOM 2373 O O . LYS A 1 297 ? 31.109 -9.207 -9.887 1.00 46.94 297 LYS A O 1
ATOM 2378 N N . MET A 1 298 ? 32.058 -8.140 -11.614 1.00 45.03 298 MET A N 1
ATOM 2379 C CA . MET A 1 298 ? 31.547 -6.802 -11.333 1.00 45.03 298 MET A CA 1
ATOM 2380 C C . MET A 1 298 ? 30.767 -6.310 -12.548 1.00 45.03 298 MET A C 1
ATOM 2382 O O . MET A 1 298 ? 31.008 -6.759 -13.664 1.00 45.03 298 MET A O 1
ATOM 2386 N N . VAL A 1 299 ? 29.837 -5.386 -12.346 1.00 44.53 299 VAL A N 1
ATOM 2387 C CA . VAL A 1 299 ? 29.024 -4.807 -13.418 1.00 44.53 299 VAL A CA 1
ATOM 2388 C C . VAL A 1 299 ? 29.229 -3.293 -13.422 1.00 44.53 299 VAL A C 1
ATOM 2390 O O . VAL A 1 299 ? 29.272 -2.697 -12.348 1.00 44.53 299 VAL A O 1
ATOM 2393 N N . ALA A 1 300 ? 29.394 -2.691 -14.604 1.00 42.00 300 ALA A N 1
ATOM 2394 C CA . ALA A 1 300 ? 29.741 -1.273 -14.754 1.00 42.00 300 ALA A CA 1
ATOM 2395 C C . ALA A 1 300 ? 28.687 -0.311 -14.168 1.00 42.00 300 ALA A C 1
ATOM 2397 O O . ALA A 1 300 ? 29.050 0.628 -13.464 1.00 42.00 300 ALA A O 1
ATOM 2398 N N . PHE A 1 301 ? 27.398 -0.580 -14.388 1.00 48.72 301 PHE A N 1
ATOM 2399 C CA . PHE A 1 301 ? 26.287 0.184 -13.821 1.00 48.72 301 PHE A CA 1
ATOM 2400 C C . PHE A 1 301 ? 25.301 -0.779 -13.165 1.00 48.72 301 PHE A C 1
ATOM 2402 O O . PHE A 1 301 ? 24.365 -1.221 -13.817 1.00 48.72 301 PHE A O 1
ATOM 2409 N N . PRO A 1 302 ? 25.465 -1.171 -11.893 1.00 43.66 302 PRO A N 1
ATOM 2410 C CA . PRO A 1 302 ? 24.543 -2.113 -11.265 1.00 43.66 302 PRO A CA 1
ATOM 2411 C C . PRO A 1 302 ? 23.121 -1.515 -11.177 1.00 43.66 302 PRO A C 1
ATOM 2413 O O . PRO A 1 302 ? 22.737 -0.938 -10.162 1.00 43.66 302 PRO A O 1
ATOM 2416 N N . PHE A 1 303 ? 22.331 -1.662 -12.247 1.00 39.81 303 PHE A N 1
ATOM 2417 C CA . PHE A 1 303 ? 20.926 -1.297 -12.341 1.00 39.81 303 PHE A CA 1
ATOM 2418 C C . PHE A 1 303 ? 20.148 -2.398 -11.652 1.00 39.81 303 PHE A C 1
ATOM 2420 O O . PHE A 1 303 ? 19.637 -3.348 -12.237 1.00 39.81 303 PHE A O 1
ATOM 2427 N N . LYS A 1 304 ? 20.105 -2.287 -10.339 1.00 35.00 304 LYS A N 1
ATOM 2428 C CA . LYS A 1 304 ? 19.305 -3.150 -9.502 1.00 35.00 304 LYS A CA 1
ATOM 2429 C C . LYS A 1 304 ? 17.927 -2.475 -9.417 1.00 35.00 304 LYS A C 1
ATOM 2431 O O . LYS A 1 304 ? 17.588 -1.804 -8.451 1.00 35.00 304 LYS A O 1
ATOM 2436 N N . ILE A 1 305 ? 17.175 -2.522 -10.517 1.00 32.09 305 ILE A N 1
ATOM 2437 C CA . ILE A 1 305 ? 15.837 -1.931 -10.597 1.00 32.09 305 ILE A CA 1
ATOM 2438 C C . ILE A 1 305 ? 14.911 -2.958 -11.250 1.00 32.09 305 ILE A C 1
ATOM 2440 O O . ILE A 1 305 ? 15.115 -3.320 -12.399 1.00 32.09 305 ILE A O 1
ATOM 2444 N N . VAL A 1 306 ? 13.919 -3.417 -10.481 1.00 34.16 306 VAL A N 1
ATOM 2445 C CA . VAL A 1 306 ? 12.582 -3.881 -10.899 1.00 34.16 306 VAL A CA 1
ATOM 2446 C C . VAL A 1 306 ? 11.637 -3.485 -9.754 1.00 34.16 306 VAL A C 1
ATOM 2448 O O . VAL A 1 306 ? 11.987 -3.646 -8.589 1.00 34.16 306 VAL A O 1
ATOM 2451 N N . LEU A 1 307 ? 10.488 -2.875 -10.058 1.00 31.94 307 LEU A N 1
ATOM 2452 C CA . LEU A 1 307 ? 9.606 -2.234 -9.071 1.00 31.94 307 LEU A CA 1
ATOM 2453 C C . LEU A 1 307 ? 9.024 -3.178 -7.989 1.00 31.94 307 LEU A C 1
ATOM 2455 O O . LEU A 1 307 ? 8.857 -4.375 -8.199 1.00 31.94 307 LEU A O 1
ATOM 2459 N N . PHE A 1 308 ? 8.671 -2.549 -6.859 1.00 34.00 308 PHE A N 1
ATOM 2460 C CA . PHE A 1 308 ? 7.942 -3.000 -5.654 1.00 34.00 308 PHE A CA 1
ATOM 2461 C C . PHE A 1 308 ? 8.559 -4.065 -4.735 1.00 34.00 308 PHE A C 1
ATOM 2463 O O . PHE A 1 308 ? 8.126 -4.159 -3.597 1.00 34.00 308 PHE A O 1
ATOM 2470 N N . ALA A 1 309 ? 9.618 -4.779 -5.122 1.00 43.56 309 ALA A N 1
ATOM 2471 C CA . ALA A 1 309 ? 10.283 -5.726 -4.205 1.00 43.56 309 ALA A CA 1
ATOM 2472 C C . ALA A 1 309 ? 11.820 -5.669 -4.241 1.00 43.56 309 ALA A C 1
ATOM 2474 O O . ALA A 1 309 ? 12.506 -6.580 -3.777 1.00 43.56 309 ALA A O 1
ATOM 2475 N N . HIS A 1 310 ? 12.400 -4.614 -4.817 1.00 51.09 310 HIS A N 1
ATOM 2476 C CA . HIS A 1 310 ? 13.845 -4.532 -4.972 1.00 51.09 310 HIS A CA 1
ATOM 2477 C C . HIS A 1 310 ? 14.549 -4.150 -3.651 1.00 51.09 310 HIS A C 1
ATOM 2479 O O . HIS A 1 310 ? 14.197 -3.125 -3.059 1.00 51.09 310 HIS A O 1
ATOM 2485 N N . PRO A 1 311 ? 15.605 -4.873 -3.219 1.00 52.09 311 PRO A N 1
ATOM 2486 C CA . PRO A 1 311 ? 16.342 -4.577 -1.988 1.00 52.09 311 PRO A CA 1
ATOM 2487 C C . PRO A 1 311 ? 16.799 -3.118 -1.836 1.00 52.09 311 PRO A C 1
ATOM 2489 O O . PRO A 1 311 ? 16.759 -2.574 -0.742 1.00 52.09 311 PRO A O 1
ATOM 2492 N N . GLN A 1 312 ? 17.179 -2.433 -2.920 1.00 53.50 312 GLN A N 1
ATOM 2493 C CA . GLN A 1 312 ? 17.530 -1.004 -2.852 1.00 53.50 312 GLN A CA 1
ATOM 2494 C C . GLN A 1 312 ? 16.320 -0.081 -2.652 1.00 53.50 312 GLN A C 1
ATOM 2496 O O . GLN A 1 312 ? 16.498 0.983 -2.078 1.00 53.50 312 GLN A O 1
ATOM 2501 N N . TYR A 1 313 ? 15.106 -0.448 -3.077 1.00 57.56 313 TYR A N 1
ATOM 2502 C CA . TYR A 1 313 ? 13.916 0.350 -2.757 1.00 57.56 313 TYR A CA 1
ATOM 2503 C C . TYR A 1 313 ? 13.585 0.240 -1.268 1.00 57.56 313 TYR A C 1
ATOM 2505 O O . TYR A 1 313 ? 13.356 1.263 -0.634 1.00 57.56 313 TYR A O 1
ATOM 2513 N N . ILE A 1 314 ? 13.692 -0.969 -0.696 1.00 61.25 314 ILE A N 1
ATOM 2514 C CA . ILE A 1 314 ? 13.604 -1.186 0.758 1.00 61.25 314 ILE A CA 1
ATOM 2515 C C . ILE A 1 314 ? 14.642 -0.312 1.474 1.00 61.25 314 ILE A C 1
ATOM 2517 O O . ILE A 1 314 ? 14.304 0.386 2.422 1.00 61.25 314 ILE A O 1
ATOM 2521 N N . VAL A 1 315 ? 15.886 -0.281 0.981 1.00 63.81 315 VAL A N 1
ATOM 2522 C CA . VAL A 1 315 ? 16.956 0.568 1.531 1.00 63.81 315 VAL A CA 1
ATOM 2523 C C . VAL A 1 315 ? 16.608 2.058 1.422 1.00 63.81 315 VAL A C 1
ATOM 2525 O O . VAL A 1 315 ? 16.668 2.762 2.421 1.00 63.81 315 VAL A O 1
ATOM 2528 N N . ILE A 1 316 ? 16.217 2.556 0.246 1.00 62.34 316 ILE A N 1
ATOM 2529 C CA . ILE A 1 316 ? 15.919 3.982 0.017 1.00 62.34 316 ILE A CA 1
ATOM 2530 C C . ILE A 1 316 ? 14.702 4.433 0.827 1.00 62.34 316 ILE A C 1
ATOM 2532 O O . ILE A 1 316 ? 14.740 5.494 1.449 1.00 62.34 316 ILE A O 1
ATOM 2536 N N . GLN A 1 317 ? 13.629 3.642 0.832 1.00 63.66 317 GLN A N 1
ATOM 2537 C CA . GLN A 1 317 ? 12.437 3.926 1.621 1.00 63.66 317 GLN A CA 1
ATOM 2538 C C . GLN A 1 317 ? 12.777 3.926 3.108 1.00 63.66 317 GLN A C 1
ATOM 2540 O O . GLN A 1 317 ? 12.431 4.885 3.793 1.00 63.66 317 GLN A O 1
ATOM 2545 N N . ALA A 1 318 ? 13.521 2.923 3.584 1.00 71.25 318 ALA A N 1
ATOM 2546 C CA . ALA A 1 318 ? 13.945 2.861 4.974 1.00 71.25 318 ALA A CA 1
ATOM 2547 C C . ALA A 1 318 ? 14.802 4.071 5.358 1.00 71.25 318 ALA A C 1
ATOM 2549 O O . ALA A 1 318 ? 14.531 4.703 6.370 1.00 71.25 318 ALA A O 1
ATOM 2550 N N . LEU A 1 319 ? 15.775 4.465 4.532 1.00 70.56 319 LEU A N 1
ATOM 2551 C CA . LEU A 1 319 ? 16.599 5.654 4.773 1.00 70.56 319 LEU A CA 1
ATOM 2552 C C . LEU A 1 319 ? 15.764 6.938 4.794 1.00 70.56 319 LEU A C 1
ATOM 2554 O O . LEU A 1 319 ? 15.942 7.774 5.679 1.00 70.56 319 LEU A O 1
ATOM 2558 N N . ARG A 1 320 ? 14.829 7.098 3.851 1.00 60.00 320 ARG A N 1
ATOM 2559 C CA . ARG A 1 320 ? 13.956 8.276 3.769 1.00 60.00 320 ARG A CA 1
ATOM 2560 C C . ARG A 1 320 ? 13.025 8.373 4.974 1.00 60.00 320 ARG A C 1
ATOM 2562 O O . ARG A 1 320 ? 12.908 9.439 5.577 1.00 60.00 320 ARG A O 1
ATOM 2569 N N . GLU A 1 321 ? 12.358 7.276 5.307 1.00 67.00 321 GLU A N 1
ATOM 2570 C CA . GLU A 1 321 ? 11.432 7.190 6.434 1.00 67.00 321 GLU A CA 1
ATOM 2571 C C . GLU A 1 321 ? 12.178 7.379 7.754 1.00 67.00 321 GLU A C 1
ATOM 2573 O O . GLU A 1 321 ? 11.777 8.204 8.570 1.00 67.00 321 GLU A O 1
ATOM 2578 N N . SER A 1 322 ? 13.330 6.731 7.927 1.00 67.88 322 SER A N 1
ATOM 2579 C CA . SER A 1 322 ? 14.170 6.904 9.111 1.00 67.88 322 SER A CA 1
ATOM 2580 C C . SER A 1 322 ? 14.736 8.316 9.236 1.00 67.88 322 SER A C 1
ATOM 2582 O O . SER A 1 322 ? 14.748 8.849 10.341 1.00 67.88 322 SER A O 1
ATOM 2584 N N . GLY A 1 323 ? 15.129 8.960 8.134 1.00 60.50 323 GLY A N 1
ATOM 2585 C CA . GLY A 1 323 ? 15.550 10.362 8.135 1.00 60.50 323 GLY A CA 1
ATOM 2586 C C . GLY A 1 323 ? 14.424 11.311 8.547 1.00 60.50 323 GLY A C 1
ATOM 2587 O O . GLY A 1 323 ? 14.637 12.208 9.364 1.00 60.50 323 GLY A O 1
ATOM 2588 N N . HIS A 1 324 ? 13.205 11.079 8.049 1.00 57.72 324 HIS A N 1
ATOM 2589 C CA . HIS A 1 324 ? 12.022 11.823 8.479 1.00 57.72 324 HIS A CA 1
ATOM 2590 C C . HIS A 1 324 ? 11.736 11.605 9.971 1.00 57.72 324 HIS A C 1
ATOM 2592 O O . HIS A 1 324 ? 11.651 12.570 10.725 1.00 57.72 324 HIS A O 1
ATOM 2598 N N . LEU A 1 325 ? 11.653 10.350 10.423 1.00 62.44 325 LEU A N 1
ATOM 2599 C CA . LEU A 1 325 ? 11.427 10.005 11.831 1.00 62.44 325 LEU A CA 1
ATOM 2600 C C . LEU A 1 325 ? 12.484 10.641 12.744 1.00 62.44 325 LEU A C 1
ATOM 2602 O O . LEU A 1 325 ? 12.151 11.182 13.798 1.00 62.44 325 LEU A O 1
ATOM 2606 N N . TRP A 1 326 ? 13.749 10.642 12.320 1.00 71.88 326 TRP A N 1
ATOM 2607 C CA . TRP A 1 326 ? 14.842 11.275 13.053 1.00 71.88 326 TRP A CA 1
ATOM 2608 C C . TRP A 1 326 ? 14.655 12.791 13.181 1.00 71.88 326 TRP A C 1
ATOM 2610 O O . TRP A 1 326 ? 14.832 13.339 14.271 1.00 71.88 326 TRP A O 1
ATOM 2620 N N . ALA A 1 327 ? 14.251 13.463 12.099 1.00 60.62 327 ALA A N 1
ATOM 2621 C CA . ALA A 1 327 ? 14.002 14.904 12.082 1.00 60.62 327 ALA A CA 1
ATOM 2622 C C . ALA A 1 327 ? 12.805 15.317 12.956 1.00 60.62 327 ALA A C 1
ATOM 2624 O O . ALA A 1 327 ? 12.845 16.365 13.597 1.00 60.62 327 ALA A O 1
ATOM 2625 N N . VAL A 1 328 ? 11.767 14.479 13.023 1.00 60.69 328 VAL A N 1
ATOM 2626 C CA . VAL A 1 328 ? 10.561 14.716 13.839 1.00 60.69 328 VAL A CA 1
ATOM 2627 C C . VAL A 1 328 ? 10.776 14.324 15.316 1.00 60.69 328 VAL A C 1
ATOM 2629 O O . VAL A 1 328 ? 9.918 14.552 16.164 1.00 60.69 328 VAL A O 1
ATOM 2632 N N . GLY A 1 329 ? 11.956 13.796 15.664 1.00 72.62 329 GLY A N 1
ATOM 2633 C CA . GLY A 1 329 ? 12.342 13.460 17.039 1.00 72.62 329 GLY A CA 1
ATOM 2634 C C . GLY A 1 329 ? 12.034 12.019 17.457 1.00 72.62 329 GLY A C 1
ATOM 2635 O O . GLY A 1 329 ? 12.383 11.614 18.566 1.00 72.62 329 GLY A O 1
ATOM 2636 N N . GLU A 1 330 ? 11.473 11.198 16.569 1.00 73.38 330 GLU A N 1
ATOM 2637 C CA . GLU A 1 330 ? 11.151 9.786 16.805 1.00 73.38 330 GLU A CA 1
ATOM 2638 C C . GLU A 1 330 ? 12.371 8.862 16.611 1.00 73.38 330 GLU A C 1
ATOM 2640 O O . GLU A 1 330 ? 12.350 7.882 15.860 1.00 73.38 330 GLU A O 1
ATOM 2645 N N . ARG A 1 331 ? 13.472 9.160 17.313 1.00 82.50 331 ARG A N 1
ATOM 2646 C CA . ARG A 1 331 ? 14.794 8.529 17.100 1.00 82.50 331 ARG A CA 1
ATOM 2647 C C . ARG A 1 331 ? 14.791 7.005 17.264 1.00 82.50 331 ARG A C 1
ATOM 2649 O O . ARG A 1 331 ? 15.446 6.299 16.501 1.00 82.50 331 ARG A O 1
ATOM 2656 N N . GLN A 1 332 ? 14.020 6.486 18.220 1.00 80.94 332 GLN A N 1
ATOM 2657 C CA . GLN A 1 332 ? 13.901 5.042 18.444 1.00 80.94 332 GLN A CA 1
ATOM 2658 C C . GLN A 1 332 ? 13.206 4.335 17.265 1.00 80.94 332 GLN A C 1
ATOM 2660 O O . GLN A 1 332 ? 13.604 3.231 16.895 1.00 80.94 332 GLN A O 1
ATOM 2665 N N . ARG A 1 333 ? 12.192 4.975 16.655 1.00 74.00 333 ARG A N 1
ATOM 2666 C CA . ARG A 1 333 ? 11.474 4.433 15.489 1.00 74.00 333 ARG A CA 1
ATOM 2667 C C . ARG A 1 333 ? 12.359 4.452 14.246 1.00 74.00 333 ARG A C 1
ATOM 2669 O O . ARG A 1 333 ? 12.382 3.477 13.503 1.00 74.00 333 ARG A O 1
ATOM 2676 N N . ALA A 1 334 ? 13.153 5.509 14.077 1.00 72.62 334 ALA A N 1
ATOM 2677 C CA . ALA A 1 334 ? 14.112 5.623 12.983 1.00 72.62 334 ALA A CA 1
ATOM 2678 C C . ALA A 1 334 ? 15.140 4.474 12.976 1.00 72.62 334 ALA A C 1
ATOM 2680 O O . ALA A 1 334 ? 15.396 3.891 11.921 1.00 72.62 334 ALA A O 1
ATOM 2681 N N . ILE A 1 335 ? 15.691 4.113 14.144 1.00 85.19 335 ILE A N 1
ATOM 2682 C CA . ILE A 1 335 ? 16.617 2.974 14.282 1.00 85.19 335 ILE A CA 1
ATOM 2683 C C . ILE A 1 335 ? 15.904 1.656 14.004 1.00 85.19 335 ILE A C 1
ATOM 2685 O O . ILE A 1 335 ? 16.410 0.845 13.236 1.00 85.19 335 ILE A O 1
ATOM 2689 N N . LEU A 1 336 ? 14.726 1.448 14.595 1.00 79.88 336 LEU A N 1
ATOM 2690 C CA . LEU A 1 336 ? 13.982 0.202 14.435 1.00 79.88 336 LEU A CA 1
ATOM 2691 C C . LEU A 1 336 ? 13.608 -0.059 12.966 1.00 79.88 336 LEU A C 1
ATOM 2693 O O . LEU A 1 336 ? 13.758 -1.181 12.486 1.00 79.88 336 LEU A O 1
ATOM 2697 N N . ASN A 1 337 ? 13.190 0.981 12.239 1.00 77.06 337 ASN A N 1
ATOM 2698 C CA . ASN A 1 337 ? 12.902 0.904 10.808 1.00 77.06 337 ASN A CA 1
ATOM 2699 C C . ASN A 1 337 ? 14.133 0.454 9.997 1.00 77.06 337 ASN A C 1
ATOM 2701 O O . ASN A 1 337 ? 14.036 -0.447 9.162 1.00 77.06 337 ASN A O 1
ATOM 2705 N N . LEU A 1 338 ? 15.318 0.998 10.304 1.00 80.94 338 LEU A N 1
ATOM 2706 C CA . LEU A 1 338 ? 16.567 0.564 9.671 1.00 80.94 338 LEU A CA 1
ATOM 2707 C C . LEU A 1 338 ? 16.957 -0.870 10.062 1.00 80.94 338 LEU A C 1
ATOM 2709 O O . LEU A 1 338 ? 17.438 -1.614 9.213 1.00 80.94 338 LEU A O 1
ATOM 2713 N N . GLU A 1 339 ? 16.749 -1.286 11.317 1.00 85.06 339 GLU A N 1
ATOM 2714 C CA . GLU A 1 339 ? 17.051 -2.653 11.770 1.00 85.06 339 GLU A CA 1
ATOM 2715 C C . GLU A 1 339 ? 16.180 -3.687 11.059 1.00 85.06 339 GLU A C 1
ATOM 2717 O O . GLU A 1 339 ? 16.663 -4.757 10.687 1.00 85.06 339 GLU A O 1
ATOM 2722 N N . MET A 1 340 ? 14.903 -3.377 10.834 1.00 76.50 340 MET A N 1
ATOM 2723 C CA . MET A 1 340 ? 14.048 -4.246 10.036 1.00 76.50 340 MET A CA 1
ATOM 2724 C C . MET A 1 340 ? 14.472 -4.292 8.572 1.00 76.50 340 MET A C 1
ATOM 2726 O O . MET A 1 340 ? 14.549 -5.374 7.993 1.00 76.50 340 MET A O 1
ATOM 2730 N N . ALA A 1 341 ? 14.767 -3.136 7.975 1.00 74.31 341 ALA A N 1
ATOM 2731 C CA . ALA A 1 341 ? 15.245 -3.079 6.602 1.00 74.31 341 ALA A CA 1
ATOM 2732 C C . ALA A 1 341 ? 16.541 -3.890 6.441 1.00 74.31 341 ALA A C 1
ATOM 2734 O O . ALA A 1 341 ? 16.693 -4.615 5.461 1.00 74.31 341 ALA A O 1
ATOM 2735 N N . ALA A 1 342 ? 17.431 -3.848 7.440 1.00 80.88 342 ALA A N 1
ATOM 2736 C CA . ALA A 1 342 ? 18.663 -4.630 7.473 1.00 80.88 342 ALA A CA 1
ATOM 2737 C C . ALA A 1 342 ? 18.416 -6.136 7.663 1.00 80.88 342 ALA A C 1
ATOM 2739 O O . ALA A 1 342 ? 19.184 -6.935 7.149 1.00 80.88 342 ALA A O 1
ATOM 2740 N N . LYS A 1 343 ? 17.338 -6.567 8.334 1.00 78.62 343 LYS A N 1
ATOM 2741 C CA . LYS A 1 343 ? 16.952 -7.995 8.350 1.00 78.62 343 LYS A CA 1
ATOM 2742 C C . LYS A 1 343 ? 16.516 -8.489 6.970 1.00 78.62 343 LYS A C 1
ATOM 2744 O O . LYS A 1 343 ? 16.790 -9.634 6.627 1.00 78.62 343 LYS A O 1
ATOM 2749 N N . ASN A 1 344 ? 15.855 -7.631 6.195 1.00 65.56 344 ASN A N 1
ATOM 2750 C CA . ASN A 1 344 ? 15.367 -7.960 4.854 1.00 65.56 344 ASN A CA 1
ATOM 2751 C C . ASN A 1 344 ? 16.463 -7.835 3.784 1.00 65.56 344 ASN A C 1
ATOM 2753 O O . ASN A 1 344 ? 16.441 -8.550 2.785 1.00 65.56 344 ASN A O 1
ATOM 2757 N N . VAL A 1 345 ? 17.428 -6.936 3.993 1.00 76.50 345 VAL A N 1
ATOM 2758 C CA . VAL A 1 345 ? 18.580 -6.718 3.111 1.00 76.50 345 VAL A CA 1
ATOM 2759 C C . VAL A 1 345 ? 19.873 -6.725 3.942 1.00 76.50 345 VAL A C 1
ATOM 2761 O O . VAL A 1 345 ? 20.495 -5.672 4.117 1.00 76.50 345 VAL A O 1
ATOM 2764 N N . PRO A 1 346 ? 20.289 -7.897 4.463 1.00 79.75 346 PRO A N 1
ATOM 2765 C CA . PRO A 1 346 ? 21.438 -8.005 5.372 1.00 79.75 346 PRO A CA 1
ATOM 2766 C C . PRO A 1 346 ? 22.751 -7.571 4.722 1.00 79.75 346 PRO A C 1
ATOM 2768 O O . PRO A 1 346 ? 23.626 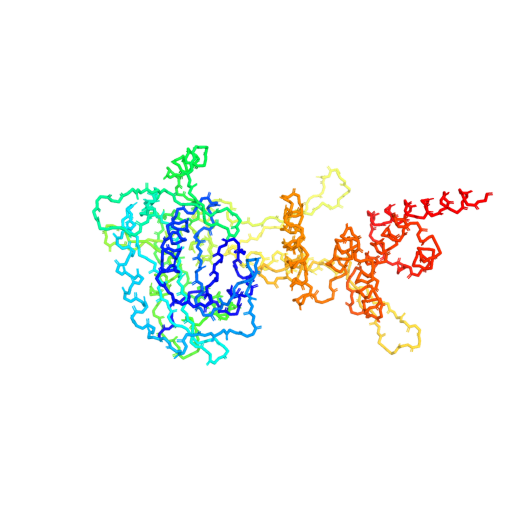-7.028 5.388 1.00 79.75 346 PRO A O 1
ATOM 2771 N N . ASP A 1 347 ? 22.841 -7.699 3.401 1.00 81.69 347 ASP A N 1
ATOM 2772 C CA . ASP A 1 347 ? 24.033 -7.356 2.632 1.00 81.69 347 ASP A CA 1
ATOM 2773 C C . ASP A 1 347 ? 24.122 -5.857 2.283 1.00 81.69 347 ASP A C 1
ATOM 2775 O O . ASP A 1 347 ? 24.966 -5.463 1.476 1.00 81.69 347 ASP A O 1
ATOM 2779 N N . SER A 1 348 ? 23.244 -4.990 2.809 1.00 81.88 348 SER A N 1
ATOM 2780 C CA . SER A 1 348 ? 23.276 -3.546 2.523 1.00 81.88 348 SER A CA 1
ATOM 2781 C C . SER A 1 348 ? 24.253 -2.799 3.433 1.00 81.88 348 SER A C 1
ATOM 2783 O O . SER A 1 348 ? 23.932 -2.463 4.575 1.00 81.88 348 SER A O 1
ATOM 2785 N N . GLY A 1 349 ? 25.421 -2.428 2.901 1.00 82.38 349 GLY A N 1
ATOM 2786 C CA . GLY A 1 349 ? 26.381 -1.585 3.620 1.00 82.38 349 GLY A CA 1
ATOM 2787 C C . GLY A 1 349 ? 25.837 -0.192 3.936 1.00 82.38 349 GLY A C 1
ATOM 2788 O O . GLY A 1 349 ? 26.208 0.378 4.956 1.00 82.38 349 GLY A O 1
ATOM 2789 N N . VAL A 1 350 ? 24.902 0.324 3.132 1.00 81.69 350 VAL A N 1
ATOM 2790 C CA . VAL A 1 350 ? 24.249 1.624 3.364 1.00 81.69 350 VAL A CA 1
ATOM 2791 C C . VAL A 1 350 ? 23.371 1.591 4.622 1.00 81.69 350 VAL A C 1
ATOM 2793 O O . VAL A 1 350 ? 23.482 2.474 5.470 1.00 81.69 350 VAL A O 1
ATOM 2796 N N . LEU A 1 351 ? 22.529 0.560 4.785 1.00 82.56 351 LEU A N 1
ATOM 2797 C CA . LEU A 1 351 ? 21.694 0.413 5.987 1.00 82.56 351 LEU A CA 1
ATOM 2798 C C . LEU A 1 351 ? 22.544 0.195 7.234 1.00 82.56 351 LEU A C 1
ATOM 2800 O O . LEU A 1 351 ? 22.276 0.789 8.276 1.00 82.56 351 LEU A O 1
ATOM 2804 N N . ILE A 1 352 ? 23.590 -0.626 7.118 1.00 88.06 352 ILE A N 1
ATOM 2805 C CA . ILE A 1 352 ? 24.530 -0.883 8.210 1.00 88.06 352 ILE A CA 1
ATOM 2806 C C . ILE A 1 352 ? 25.243 0.412 8.613 1.00 88.06 352 ILE A C 1
ATOM 2808 O O . ILE A 1 352 ? 25.317 0.715 9.802 1.00 88.06 352 ILE A O 1
ATOM 2812 N N . ALA A 1 353 ? 25.720 1.203 7.649 1.00 86.38 353 ALA A N 1
ATOM 2813 C CA . ALA A 1 353 ? 26.350 2.493 7.908 1.00 86.38 353 ALA A CA 1
ATOM 2814 C C . ALA A 1 353 ? 25.392 3.459 8.620 1.00 86.38 353 ALA A C 1
ATOM 2816 O O . ALA A 1 353 ? 25.746 4.013 9.661 1.00 86.38 353 ALA A O 1
ATOM 2817 N N . GLN A 1 354 ? 24.154 3.594 8.132 1.00 87.12 354 GLN A N 1
ATOM 2818 C CA . GLN A 1 354 ? 23.168 4.476 8.759 1.00 87.12 354 GLN A CA 1
ATOM 2819 C C . GLN A 1 354 ? 22.794 4.017 10.177 1.00 87.12 354 GLN A C 1
ATOM 2821 O O . GLN A 1 354 ? 22.634 4.844 11.077 1.00 87.12 354 GLN A O 1
ATOM 2826 N N . LEU A 1 355 ? 22.694 2.702 10.405 1.00 88.25 355 LEU A N 1
ATOM 2827 C CA . LEU A 1 355 ? 22.482 2.126 11.735 1.00 88.25 355 LEU A CA 1
ATOM 2828 C C . LEU A 1 355 ? 23.644 2.419 12.684 1.00 88.25 355 LEU A C 1
ATOM 2830 O O . LEU A 1 355 ? 23.400 2.744 13.846 1.00 88.25 355 LEU A O 1
ATOM 2834 N N . ILE A 1 356 ? 24.889 2.311 12.209 1.00 89.69 356 ILE A N 1
ATOM 2835 C CA . ILE A 1 356 ? 26.088 2.664 12.980 1.00 89.69 356 ILE A CA 1
ATOM 2836 C C . ILE A 1 356 ? 26.024 4.133 13.400 1.00 89.69 356 ILE A C 1
ATOM 2838 O O . ILE A 1 356 ? 26.214 4.428 14.580 1.00 89.69 356 ILE A O 1
ATOM 2842 N N . GLU A 1 357 ? 25.711 5.039 12.470 1.00 87.38 357 GLU A N 1
ATOM 2843 C CA . GLU A 1 357 ? 25.591 6.467 12.773 1.00 87.38 357 GLU A CA 1
ATOM 2844 C C . GLU A 1 357 ? 24.499 6.732 13.815 1.00 87.38 357 GLU A C 1
ATOM 2846 O O . GLU A 1 357 ? 24.759 7.352 14.844 1.00 87.38 357 GLU A O 1
ATOM 2851 N N . TYR A 1 358 ? 23.284 6.217 13.604 1.00 87.81 358 TYR A N 1
ATOM 2852 C CA . TYR A 1 358 ? 22.159 6.479 14.505 1.00 87.81 358 TYR A CA 1
ATOM 2853 C C . TYR A 1 358 ? 22.368 5.880 15.900 1.00 87.81 358 TYR A C 1
ATOM 2855 O O . TYR A 1 358 ? 22.044 6.525 16.899 1.00 87.81 358 TYR A O 1
ATOM 2863 N N . LYS A 1 359 ? 22.951 4.677 15.997 1.00 87.88 359 LYS A N 1
ATOM 2864 C CA . LYS A 1 359 ? 23.317 4.075 17.291 1.00 87.88 359 LYS A CA 1
ATOM 2865 C C . LYS A 1 359 ? 24.450 4.841 17.973 1.00 87.88 359 LYS A C 1
ATOM 2867 O O . LYS A 1 359 ? 24.398 5.034 19.186 1.00 87.88 359 LYS A O 1
ATOM 2872 N N . GLY A 1 360 ? 25.432 5.309 17.202 1.00 85.00 360 GLY A N 1
ATOM 2873 C CA . GLY A 1 360 ? 26.533 6.133 17.693 1.00 85.00 360 GLY A CA 1
ATOM 2874 C C . GLY A 1 360 ? 26.069 7.486 18.238 1.00 85.00 360 GLY A C 1
ATOM 2875 O O . GLY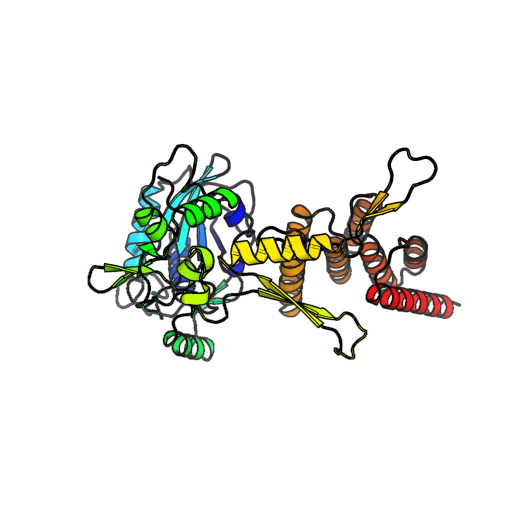 A 1 360 ? 26.521 7.896 19.302 1.00 85.00 360 GLY A O 1
ATOM 2876 N N . TYR A 1 361 ? 25.119 8.147 17.570 1.00 83.50 361 TYR A N 1
ATOM 2877 C CA . TYR A 1 361 ? 24.560 9.433 18.009 1.00 83.50 361 TYR A CA 1
ATOM 2878 C C . TYR A 1 361 ? 23.635 9.342 19.230 1.00 83.50 361 TYR A C 1
ATOM 2880 O O . TYR A 1 361 ? 23.418 10.349 19.899 1.00 83.50 361 TYR A O 1
ATOM 2888 N N . LEU A 1 362 ? 23.104 8.158 19.552 1.00 82.44 362 LEU A N 1
ATOM 2889 C CA . LEU A 1 362 ? 22.378 7.897 20.804 1.00 82.44 362 LEU A CA 1
ATOM 2890 C C . LEU A 1 362 ? 23.295 7.390 21.936 1.00 82.44 362 LEU A C 1
ATOM 2892 O O . LEU A 1 362 ? 22.823 6.711 22.844 1.00 82.44 362 LEU A O 1
ATOM 2896 N N . GLU A 1 363 ? 24.599 7.684 21.868 1.00 68.56 363 GLU A N 1
ATOM 2897 C CA . GLU A 1 363 ? 25.631 7.308 22.854 1.00 68.56 363 GLU A CA 1
ATOM 2898 C C . GLU A 1 363 ? 25.788 5.791 23.086 1.00 68.56 363 GLU A C 1
ATOM 2900 O O . GLU A 1 363 ? 26.464 5.353 24.018 1.00 68.56 363 GLU A O 1
ATOM 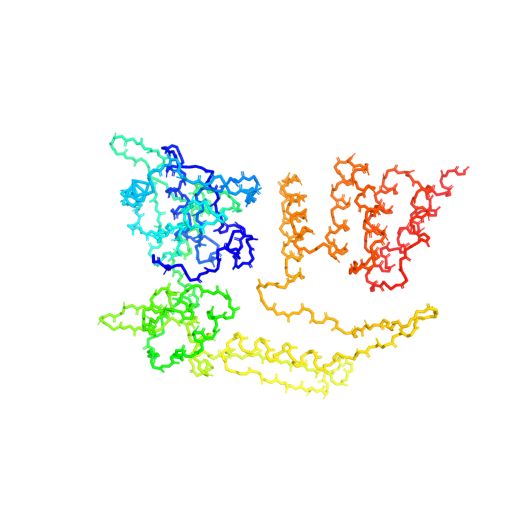2905 N N . ASN A 1 364 ? 25.242 4.947 22.204 1.00 76.69 364 ASN A N 1
ATOM 2906 C CA . ASN A 1 364 ? 25.425 3.499 22.269 1.00 76.69 364 ASN A CA 1
ATOM 2907 C C . ASN A 1 364 ? 26.607 3.051 21.396 1.00 76.69 364 ASN A C 1
ATOM 2909 O O . ASN A 1 364 ? 26.465 2.280 20.441 1.00 76.69 364 ASN A O 1
ATOM 2913 N N . LEU A 1 365 ? 27.798 3.549 21.739 1.00 81.50 365 LEU A N 1
ATOM 2914 C CA . LEU A 1 365 ? 29.038 3.277 21.006 1.00 81.50 365 LEU A CA 1
ATOM 2915 C C . LEU A 1 365 ? 29.351 1.771 20.934 1.00 81.50 365 LEU A C 1
ATOM 2917 O O . LEU A 1 365 ? 29.814 1.276 19.910 1.00 81.50 365 LEU A O 1
ATOM 2921 N N . SER A 1 366 ? 29.051 1.032 22.008 1.00 83.94 366 SER A N 1
ATOM 2922 C CA . SER A 1 366 ? 29.280 -0.415 22.073 1.00 83.94 366 SER A CA 1
ATOM 2923 C C . SER A 1 366 ? 28.421 -1.178 21.061 1.00 83.94 366 SER A C 1
ATOM 2925 O O . SER A 1 366 ? 28.935 -2.067 20.383 1.00 83.94 366 SER A O 1
ATOM 2927 N N . ALA A 1 367 ? 27.145 -0.810 20.897 1.00 82.94 367 ALA A N 1
ATOM 2928 C CA . ALA A 1 367 ? 26.281 -1.444 19.904 1.00 82.94 367 ALA A CA 1
ATOM 2929 C C . ALA A 1 367 ? 26.693 -1.101 18.463 1.00 82.94 367 ALA A C 1
ATOM 2931 O O . ALA A 1 367 ? 26.590 -1.955 17.582 1.00 82.94 367 ALA A O 1
ATOM 2932 N N . ALA A 1 368 ? 27.172 0.123 18.216 1.00 85.50 368 ALA A N 1
ATOM 2933 C CA . ALA A 1 368 ? 27.697 0.525 16.911 1.00 85.50 368 ALA A CA 1
ATOM 2934 C C . ALA A 1 368 ? 28.975 -0.258 16.546 1.00 85.50 368 ALA A C 1
ATOM 2936 O O . ALA A 1 368 ? 29.099 -0.758 15.429 1.00 85.50 368 ALA A O 1
ATOM 2937 N N . GLU A 1 369 ? 29.890 -0.439 17.506 1.00 87.31 369 GLU A N 1
ATOM 2938 C CA . GLU A 1 369 ? 31.129 -1.209 17.329 1.00 87.31 369 GLU A CA 1
ATOM 2939 C C . GLU A 1 369 ? 30.856 -2.707 17.108 1.00 87.31 369 GLU A C 1
ATOM 2941 O O . GLU A 1 369 ? 31.466 -3.326 16.234 1.00 87.31 369 GLU A O 1
ATOM 2946 N N . GLN A 1 370 ? 29.895 -3.289 17.833 1.00 86.75 370 GLN A N 1
ATOM 2947 C CA . GLN A 1 370 ? 29.455 -4.670 17.607 1.00 86.75 370 GLN A CA 1
ATOM 2948 C C . GLN A 1 370 ? 28.887 -4.859 16.196 1.00 86.75 370 GLN A C 1
ATOM 2950 O O . GLN A 1 370 ? 29.300 -5.779 15.492 1.00 86.75 370 GLN A O 1
ATOM 2955 N N . LEU A 1 371 ? 28.000 -3.958 15.757 1.00 85.44 371 LEU A N 1
ATOM 2956 C CA . LEU A 1 371 ? 27.394 -4.007 14.424 1.00 85.44 371 LEU A CA 1
ATOM 2957 C C . LEU A 1 371 ? 28.449 -3.885 13.311 1.00 85.44 371 LEU A C 1
ATOM 2959 O O . LEU A 1 371 ? 28.406 -4.623 12.323 1.00 85.44 371 LEU A O 1
ATOM 2963 N N . PHE A 1 372 ? 29.431 -2.996 13.488 1.00 88.50 372 PHE A N 1
ATOM 2964 C CA . PHE A 1 372 ? 30.572 -2.887 12.581 1.00 88.50 372 PHE A CA 1
ATOM 2965 C C . PHE A 1 372 ? 31.418 -4.168 12.564 1.00 88.50 372 PHE A C 1
ATOM 2967 O O . PHE A 1 372 ? 31.787 -4.655 11.500 1.00 88.50 372 PHE A O 1
ATOM 2974 N N . THR A 1 373 ? 31.701 -4.758 13.725 1.00 86.31 373 THR A N 1
ATOM 2975 C CA . THR A 1 373 ? 32.548 -5.958 13.814 1.00 86.31 373 THR A CA 1
ATOM 2976 C C . THR A 1 373 ? 31.905 -7.137 13.084 1.00 86.31 373 THR A C 1
ATOM 2978 O O . THR A 1 373 ? 32.562 -7.772 12.258 1.00 86.31 373 THR A O 1
ATOM 2981 N N . THR A 1 374 ? 30.607 -7.374 13.304 1.00 82.75 374 THR A N 1
ATOM 2982 C CA . THR A 1 374 ? 29.843 -8.418 12.605 1.00 82.75 374 THR A CA 1
ATOM 2983 C C . THR A 1 374 ? 29.863 -8.210 11.089 1.00 82.75 374 THR A C 1
ATOM 2985 O O . THR A 1 374 ? 30.151 -9.145 10.347 1.00 82.75 374 THR A O 1
ATOM 2988 N N . SER A 1 375 ? 29.642 -6.978 10.626 1.00 79.56 375 SER A N 1
ATOM 2989 C CA . SER A 1 375 ? 29.570 -6.659 9.193 1.00 79.56 375 SER A CA 1
ATOM 2990 C C . SER A 1 375 ? 30.936 -6.620 8.493 1.00 79.56 375 SER A C 1
ATOM 2992 O O . SER A 1 375 ? 31.069 -7.049 7.352 1.00 79.56 375 SER A O 1
ATOM 2994 N N . SER A 1 376 ? 31.998 -6.174 9.162 1.00 75.12 376 SER A N 1
ATOM 2995 C CA . SER A 1 376 ? 33.329 -6.021 8.551 1.00 75.12 376 SER A CA 1
ATOM 2996 C C . SER A 1 376 ? 33.927 -7.340 8.038 1.00 75.12 376 SER A C 1
ATOM 2998 O O . SER A 1 376 ? 34.685 -7.342 7.062 1.00 75.12 376 SER A O 1
ATOM 3000 N N . SER A 1 377 ? 33.545 -8.464 8.652 1.00 72.75 377 SER A N 1
ATOM 3001 C CA . SER A 1 377 ? 34.006 -9.808 8.293 1.00 72.75 377 SER A CA 1
ATOM 3002 C C . SER A 1 377 ? 33.284 -10.414 7.083 1.00 72.75 377 SER A C 1
ATOM 3004 O O . SER A 1 377 ? 33.838 -11.289 6.421 1.00 72.75 377 SER A O 1
ATOM 3006 N N . ASP A 1 378 ? 32.100 -9.906 6.735 1.00 75.81 378 ASP A N 1
ATOM 3007 C CA . ASP A 1 378 ? 31.272 -10.470 5.673 1.00 75.81 378 ASP A CA 1
ATOM 3008 C C . ASP A 1 378 ? 31.676 -9.918 4.295 1.00 75.81 378 ASP A C 1
ATOM 3010 O O . ASP A 1 378 ? 31.838 -8.708 4.093 1.00 75.81 378 ASP A O 1
ATOM 3014 N N . LEU A 1 379 ? 31.914 -10.815 3.340 1.00 67.25 379 LEU A N 1
ATOM 3015 C CA . LEU A 1 379 ? 32.306 -10.482 1.968 1.00 67.25 379 LEU A CA 1
ATOM 3016 C C . LEU A 1 379 ? 31.096 -10.223 1.058 1.00 67.25 379 LEU A C 1
ATOM 3018 O O . LEU A 1 379 ? 31.288 -9.674 -0.025 1.00 67.25 379 LEU A O 1
ATOM 3022 N N . ALA A 1 380 ? 29.880 -10.580 1.484 1.00 72.62 380 ALA A N 1
ATOM 3023 C CA . ALA A 1 380 ? 28.650 -10.393 0.714 1.00 72.62 380 ALA A CA 1
ATOM 3024 C C . ALA A 1 380 ? 28.122 -8.946 0.745 1.00 72.62 380 ALA A C 1
ATOM 3026 O O . ALA A 1 380 ? 27.315 -8.564 -0.103 1.00 72.62 380 ALA A O 1
ATOM 3027 N N . ILE A 1 381 ? 28.608 -8.118 1.678 1.00 79.56 381 ILE A N 1
ATOM 3028 C CA . ILE A 1 381 ? 28.124 -6.748 1.877 1.00 79.56 381 ILE A CA 1
ATOM 3029 C C . ILE A 1 381 ? 28.445 -5.845 0.682 1.00 79.56 381 ILE A C 1
ATOM 3031 O O . ILE A 1 381 ? 29.598 -5.595 0.326 1.00 79.56 381 ILE A O 1
ATOM 3035 N N . THR A 1 382 ? 27.384 -5.282 0.116 1.00 76.94 382 THR A N 1
ATOM 3036 C CA . THR A 1 382 ? 27.400 -4.206 -0.878 1.00 76.94 382 THR A CA 1
ATOM 3037 C C . THR A 1 382 ? 27.816 -2.874 -0.253 1.00 76.94 382 THR A C 1
ATOM 3039 O O . THR A 1 382 ? 27.471 -2.601 0.889 1.00 76.94 382 THR A O 1
ATOM 3042 N N . ASP A 1 383 ? 28.552 -2.027 -0.986 1.00 75.50 383 ASP A N 1
ATOM 3043 C CA . ASP A 1 383 ? 29.028 -0.718 -0.492 1.00 75.50 383 ASP A CA 1
ATOM 3044 C C . ASP A 1 383 ? 29.767 -0.809 0.864 1.00 75.50 383 ASP A C 1
ATOM 3046 O O . ASP A 1 383 ? 29.588 0.004 1.773 1.00 75.50 383 ASP A O 1
ATOM 3050 N N . LYS A 1 384 ? 30.614 -1.839 1.008 1.00 82.94 384 LYS A N 1
ATOM 3051 C CA . LYS A 1 384 ? 31.328 -2.191 2.248 1.00 82.94 384 LYS A CA 1
ATOM 3052 C C . LYS A 1 384 ? 32.211 -1.072 2.814 1.00 82.94 384 LYS A C 1
ATOM 3054 O O . LYS A 1 384 ? 32.576 -1.129 3.982 1.00 82.94 384 LYS A O 1
ATOM 3059 N N . HIS A 1 385 ? 32.566 -0.057 2.031 1.00 83.62 385 HIS A N 1
ATOM 3060 C CA . HIS A 1 385 ? 33.300 1.116 2.514 1.00 83.62 385 HIS A CA 1
ATOM 3061 C C . HIS A 1 385 ? 32.461 2.013 3.437 1.00 83.62 385 HIS A C 1
ATOM 3063 O O . HIS A 1 385 ? 33.028 2.633 4.336 1.00 83.62 385 HIS A O 1
ATOM 3069 N N . LEU A 1 386 ? 31.132 2.041 3.292 1.00 84.81 386 LEU A N 1
ATOM 3070 C CA . LEU A 1 386 ? 30.257 2.938 4.056 1.00 84.81 386 LEU A CA 1
ATOM 3071 C C . LEU A 1 386 ? 30.239 2.644 5.568 1.00 84.81 386 LEU A C 1
ATOM 3073 O O . LEU A 1 386 ? 30.415 3.588 6.339 1.00 84.81 386 LEU A O 1
ATOM 3077 N N . PRO A 1 387 ? 30.125 1.384 6.045 1.00 88.69 387 PRO A N 1
ATOM 3078 C CA . PRO A 1 387 ? 30.240 1.090 7.476 1.00 88.69 387 PRO A CA 1
ATOM 3079 C C . PRO A 1 387 ? 31.568 1.541 8.098 1.00 88.69 387 PRO A C 1
ATOM 3081 O O . PRO A 1 387 ? 31.589 1.960 9.254 1.00 88.69 387 PRO A O 1
ATOM 3084 N N . PHE A 1 388 ? 32.673 1.490 7.339 1.00 89.50 388 PHE A N 1
ATOM 3085 C CA . PHE A 1 388 ? 33.986 1.950 7.808 1.00 89.50 388 PHE A CA 1
ATOM 3086 C C . PHE A 1 388 ? 34.025 3.474 7.955 1.00 89.50 388 PHE A C 1
ATOM 3088 O O . PHE A 1 388 ? 34.552 3.982 8.944 1.00 89.50 388 PHE A O 1
ATOM 3095 N N . ILE A 1 389 ? 33.452 4.202 6.993 1.00 87.19 389 ILE A N 1
ATOM 3096 C CA . ILE A 1 389 ? 33.329 5.665 7.049 1.00 87.19 389 ILE A CA 1
ATOM 3097 C C . ILE A 1 389 ? 32.456 6.066 8.247 1.00 87.19 389 ILE A C 1
ATOM 3099 O O . ILE A 1 389 ? 32.884 6.877 9.071 1.00 87.19 389 ILE A O 1
ATOM 3103 N N . ALA A 1 390 ? 31.292 5.429 8.402 1.00 87.06 390 ALA A N 1
ATOM 3104 C CA . ALA A 1 390 ? 30.354 5.692 9.491 1.00 87.06 390 ALA A CA 1
ATOM 3105 C C . ALA A 1 390 ? 30.980 5.465 10.877 1.00 87.06 390 ALA A C 1
ATOM 3107 O O . ALA A 1 390 ? 30.933 6.350 11.732 1.00 87.06 390 ALA A O 1
ATOM 3108 N N . ILE A 1 391 ? 31.622 4.314 11.114 1.00 91.12 391 ILE A N 1
ATOM 3109 C CA . ILE A 1 391 ? 32.211 4.032 12.432 1.00 91.12 391 ILE A CA 1
ATOM 3110 C C . ILE A 1 391 ? 33.430 4.926 12.716 1.00 91.12 391 ILE A C 1
ATOM 3112 O O . ILE A 1 391 ? 33.610 5.376 13.848 1.00 91.12 391 ILE A O 1
ATOM 3116 N N . ALA A 1 392 ? 34.243 5.251 11.702 1.00 89.31 392 ALA A N 1
ATOM 3117 C CA . ALA A 1 392 ? 35.381 6.155 11.863 1.00 89.31 392 ALA A CA 1
ATOM 3118 C C . ALA A 1 392 ? 34.934 7.571 12.252 1.00 89.31 392 ALA A C 1
ATOM 3120 O O . ALA A 1 392 ? 35.541 8.189 13.129 1.00 89.31 392 ALA A O 1
ATOM 3121 N N . LYS A 1 393 ? 33.851 8.065 11.642 1.00 89.12 393 LYS A N 1
ATOM 3122 C CA . LYS A 1 393 ? 33.207 9.336 11.991 1.00 89.12 393 LYS A CA 1
ATOM 3123 C C . LYS A 1 393 ? 32.735 9.341 13.443 1.00 89.12 393 LYS A C 1
ATOM 3125 O O . LYS A 1 393 ? 33.136 10.225 14.195 1.00 89.12 393 LYS A O 1
ATOM 3130 N N . ILE A 1 394 ? 32.012 8.302 13.867 1.00 90.69 394 ILE A N 1
ATOM 3131 C CA . ILE A 1 394 ? 31.554 8.154 15.256 1.00 90.69 394 ILE A CA 1
ATOM 3132 C C . ILE A 1 394 ? 32.728 8.100 16.248 1.00 90.69 394 ILE A C 1
ATOM 3134 O O . ILE A 1 394 ? 32.673 8.753 17.292 1.00 90.69 394 ILE A O 1
ATOM 3138 N N . PHE A 1 395 ? 33.815 7.387 15.934 1.00 89.75 395 PHE A N 1
ATOM 3139 C CA . PHE A 1 395 ? 35.008 7.357 16.788 1.00 89.75 395 PHE A CA 1
ATOM 3140 C C . PHE A 1 395 ? 35.709 8.713 16.885 1.00 89.75 395 PHE A C 1
ATOM 3142 O O . PHE A 1 395 ? 36.175 9.073 17.968 1.00 89.75 395 PHE A O 1
ATOM 3149 N N . LEU A 1 396 ? 35.782 9.477 15.792 1.00 87.44 396 LEU A N 1
ATOM 3150 C CA . LEU A 1 396 ? 36.333 10.833 15.819 1.00 87.44 396 LEU A CA 1
ATOM 3151 C C . LEU A 1 396 ? 35.456 11.783 16.638 1.00 87.44 396 LEU A C 1
ATOM 3153 O O . LEU A 1 396 ? 35.997 12.537 17.444 1.00 87.44 396 LEU A O 1
ATOM 3157 N N . ASP A 1 397 ? 34.131 11.701 16.499 1.00 87.38 397 ASP A N 1
ATOM 3158 C CA . ASP A 1 397 ? 33.178 12.502 17.279 1.00 87.38 397 ASP A CA 1
ATOM 3159 C C . ASP A 1 397 ? 33.293 12.209 18.793 1.00 87.38 397 ASP A C 1
ATOM 3161 O O . ASP A 1 397 ? 33.135 13.108 19.616 1.00 87.38 397 ASP A O 1
ATOM 3165 N N . HIS A 1 398 ? 33.679 10.982 19.166 1.00 86.81 398 HIS A N 1
ATOM 3166 C CA . HIS A 1 398 ? 33.943 10.565 20.553 1.00 86.81 398 HIS A CA 1
ATOM 3167 C C . HIS A 1 398 ? 35.425 10.659 20.976 1.00 86.81 398 HIS A C 1
ATOM 3169 O O . HIS A 1 398 ? 35.821 10.083 21.992 1.00 86.81 398 HIS A O 1
ATOM 3175 N N . ASN A 1 399 ? 36.277 11.364 20.222 1.00 85.88 399 ASN A N 1
ATOM 3176 C CA . ASN A 1 399 ? 37.712 11.549 20.506 1.00 85.88 399 ASN A CA 1
ATOM 3177 C C . ASN A 1 399 ? 38.566 10.255 20.572 1.00 85.88 399 ASN A C 1
ATOM 3179 O O . ASN A 1 399 ? 39.705 10.273 21.066 1.00 85.88 399 ASN A O 1
ATOM 3183 N N . GLN A 1 400 ? 38.082 9.136 20.023 1.00 86.75 400 GLN A N 1
ATOM 3184 C CA . GLN A 1 400 ? 38.778 7.843 19.945 1.00 86.75 400 GLN A CA 1
ATOM 3185 C C . GLN A 1 400 ? 39.710 7.762 18.722 1.00 86.75 400 GLN A C 1
ATOM 3187 O O . GLN A 1 400 ? 39.584 6.903 17.848 1.00 86.75 400 GLN A O 1
ATOM 3192 N N . THR A 1 401 ? 40.700 8.656 18.676 1.00 85.38 401 THR A N 1
ATOM 3193 C CA . THR A 1 401 ? 41.592 8.849 17.516 1.00 85.38 401 THR A CA 1
ATOM 3194 C C . THR A 1 401 ? 42.399 7.606 17.121 1.00 85.38 401 THR A C 1
ATOM 3196 O O . THR A 1 401 ? 42.638 7.391 15.935 1.00 85.38 401 THR A O 1
ATOM 3199 N N . LYS A 1 402 ? 42.793 6.756 18.083 1.00 86.19 402 LYS A N 1
ATOM 3200 C CA . LYS A 1 402 ? 43.517 5.501 17.799 1.00 86.19 402 LYS A CA 1
ATOM 3201 C C . LYS A 1 402 ? 42.646 4.503 17.028 1.00 86.19 402 LYS A C 1
ATOM 3203 O O . LYS A 1 402 ? 43.036 4.081 15.945 1.00 86.19 402 LYS A O 1
ATOM 3208 N N . LYS A 1 403 ? 41.433 4.225 17.519 1.00 86.81 403 LYS A N 1
ATOM 3209 C CA . LYS A 1 403 ? 40.480 3.334 16.837 1.00 86.81 403 LYS A CA 1
ATOM 3210 C C . LYS A 1 403 ? 40.091 3.874 15.461 1.00 86.81 403 LYS A C 1
ATOM 3212 O O . LYS A 1 403 ? 40.108 3.135 14.485 1.00 86.81 403 LYS A O 1
ATOM 3217 N N . ALA A 1 404 ? 39.828 5.180 15.352 1.00 86.50 404 ALA A N 1
ATOM 3218 C CA . ALA A 1 404 ? 39.538 5.811 14.063 1.00 86.50 404 ALA A CA 1
ATOM 3219 C C . ALA A 1 404 ? 40.679 5.622 13.044 1.00 86.50 404 ALA A C 1
ATOM 3221 O O . ALA A 1 404 ? 40.414 5.351 11.874 1.00 86.50 404 ALA A O 1
ATOM 3222 N N . SER A 1 405 ? 41.943 5.712 13.480 1.00 86.94 405 SER A N 1
ATOM 3223 C CA . SER 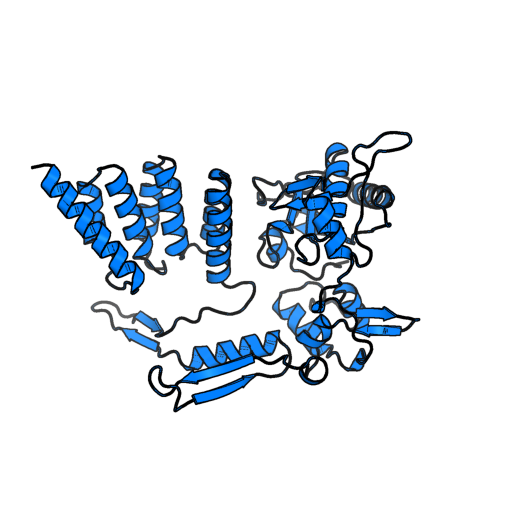A 1 405 ? 43.099 5.489 12.600 1.00 86.94 405 SER A CA 1
ATOM 3224 C C . SER A 1 405 ? 43.199 4.050 12.083 1.00 86.94 405 SER A C 1
ATOM 3226 O O . SER A 1 405 ? 43.485 3.847 10.904 1.00 86.94 405 SER A O 1
ATOM 3228 N N . GLU A 1 406 ? 42.892 3.062 12.928 1.00 88.12 406 GLU A N 1
ATOM 3229 C CA . GLU A 1 406 ? 42.899 1.641 12.561 1.00 88.12 406 GLU A CA 1
ATOM 3230 C C . GLU A 1 406 ? 41.788 1.310 11.557 1.00 88.12 406 GLU A C 1
ATOM 3232 O O . GLU A 1 406 ? 42.020 0.583 10.590 1.00 88.12 406 GLU A O 1
ATOM 3237 N N . ILE A 1 407 ? 40.594 1.884 11.734 1.00 88.56 407 ILE A N 1
ATOM 3238 C CA . ILE A 1 407 ? 39.486 1.707 10.787 1.00 88.56 407 ILE A CA 1
ATOM 3239 C C . ILE A 1 407 ? 39.805 2.358 9.439 1.00 88.56 407 ILE A C 1
ATOM 3241 O O . ILE A 1 407 ? 39.665 1.712 8.401 1.00 88.56 407 ILE A O 1
ATOM 3245 N N . LEU A 1 408 ? 40.266 3.615 9.436 1.00 86.19 408 LEU A N 1
ATOM 3246 C CA . LEU A 1 408 ? 40.533 4.370 8.204 1.00 86.19 408 LEU A CA 1
ATOM 3247 C C . LEU A 1 408 ? 41.670 3.774 7.358 1.00 86.19 408 LEU A C 1
ATOM 3249 O O . LEU A 1 408 ? 41.694 3.983 6.143 1.00 86.19 408 LEU A O 1
ATOM 3253 N N . ALA A 1 409 ? 42.593 3.032 7.976 1.00 84.31 409 ALA A N 1
ATOM 3254 C CA . ALA A 1 409 ? 43.648 2.299 7.279 1.00 84.31 409 ALA A CA 1
ATOM 3255 C C . ALA A 1 409 ? 43.125 1.061 6.527 1.00 84.31 409 ALA A C 1
ATOM 3257 O O . ALA A 1 409 ? 43.725 0.656 5.534 1.00 84.31 409 ALA A O 1
ATOM 3258 N N . ASN A 1 410 ? 42.002 0.491 6.975 1.00 85.25 410 ASN A N 1
ATOM 3259 C CA . ASN A 1 410 ? 41.433 -0.758 6.464 1.00 85.25 410 ASN A CA 1
ATOM 3260 C C . ASN A 1 410 ? 40.188 -0.555 5.580 1.00 85.25 410 ASN A C 1
ATOM 3262 O O . ASN A 1 410 ? 39.511 -1.526 5.244 1.00 85.25 410 ASN A O 1
ATOM 3266 N N . VAL A 1 411 ? 39.871 0.689 5.198 1.00 82.75 411 VAL A N 1
ATOM 3267 C CA . VAL A 1 411 ? 38.733 0.993 4.313 1.00 82.75 411 VAL A CA 1
ATOM 3268 C C . VAL A 1 411 ? 38.932 0.290 2.956 1.00 82.75 411 VAL A C 1
ATOM 3270 O O . VAL A 1 411 ? 39.986 0.464 2.336 1.00 82.75 411 VAL A O 1
ATOM 3273 N N . PRO A 1 412 ? 37.941 -0.480 2.464 1.00 80.12 412 PRO A N 1
ATOM 3274 C CA . PRO A 1 412 ? 37.995 -1.114 1.148 1.00 80.12 412 PRO A CA 1
ATOM 3275 C C . PRO A 1 412 ? 38.280 -0.122 0.011 1.00 80.12 412 PRO A C 1
ATOM 3277 O O . PRO A 1 412 ? 37.811 1.011 0.019 1.00 80.12 412 PRO A O 1
ATOM 3280 N N . SER A 1 413 ? 39.030 -0.561 -1.002 1.00 60.06 413 SER A N 1
ATOM 3281 C CA . SER A 1 413 ? 39.588 0.305 -2.053 1.00 60.06 413 SER A CA 1
ATOM 3282 C C . SER A 1 413 ? 38.607 0.752 -3.144 1.00 60.06 413 SER A C 1
ATOM 3284 O O . SER A 1 413 ? 38.952 1.632 -3.931 1.00 60.06 413 SER A O 1
ATOM 3286 N N . PHE A 1 414 ? 37.403 0.179 -3.216 1.00 58.91 414 PHE A N 1
ATOM 3287 C CA . PHE A 1 414 ? 36.385 0.575 -4.192 1.00 58.91 414 PHE A CA 1
ATOM 3288 C C . PHE A 1 414 ? 35.402 1.557 -3.546 1.00 58.91 414 PHE A C 1
ATOM 3290 O O . PHE A 1 414 ? 34.541 1.142 -2.777 1.00 58.91 414 PHE A O 1
ATOM 3297 N N . ILE A 1 415 ? 35.564 2.852 -3.833 1.00 61.47 415 ILE A N 1
ATOM 3298 C CA . ILE A 1 415 ? 34.820 3.953 -3.202 1.00 61.47 415 ILE A CA 1
ATOM 3299 C C . ILE A 1 415 ? 34.196 4.816 -4.310 1.00 61.47 415 ILE A C 1
ATOM 3301 O O . ILE A 1 415 ? 34.874 5.149 -5.285 1.00 61.47 415 ILE A O 1
ATOM 3305 N N . LYS A 1 416 ? 32.908 5.157 -4.183 1.00 60.66 416 LYS A N 1
ATOM 3306 C CA . LYS A 1 416 ? 32.189 6.047 -5.115 1.00 60.66 416 LYS A CA 1
ATOM 3307 C C . LYS A 1 416 ? 32.607 7.515 -4.897 1.00 60.66 416 LYS A C 1
ATOM 3309 O O . LYS A 1 416 ? 33.156 7.857 -3.855 1.00 60.66 416 LYS A O 1
ATOM 3314 N N . GLY A 1 417 ? 32.364 8.384 -5.883 1.00 55.78 417 GLY A N 1
ATOM 3315 C CA . GLY A 1 417 ? 32.873 9.768 -5.916 1.00 55.78 417 GLY A CA 1
ATOM 3316 C C . GLY A 1 417 ? 32.611 10.601 -4.651 1.00 55.78 417 GLY A C 1
ATOM 3317 O O . GLY A 1 417 ? 33.559 11.133 -4.079 1.00 55.78 417 GLY A O 1
ATOM 3318 N N . ASP A 1 418 ? 31.365 10.669 -4.179 1.00 59.91 418 ASP A N 1
ATOM 3319 C CA . ASP A 1 418 ? 31.006 11.467 -2.992 1.00 59.91 418 ASP A CA 1
ATOM 3320 C C . ASP A 1 418 ? 31.611 10.892 -1.694 1.00 59.91 418 ASP A C 1
ATOM 3322 O O . ASP A 1 418 ? 32.100 11.629 -0.835 1.00 59.91 418 ASP A O 1
ATOM 3326 N N . ASP A 1 419 ? 31.703 9.564 -1.598 1.00 70.25 419 ASP A N 1
ATOM 3327 C CA . ASP A 1 419 ? 32.269 8.859 -0.441 1.00 70.25 419 ASP A CA 1
ATOM 3328 C C . ASP A 1 419 ? 33.795 9.063 -0.321 1.00 70.25 419 ASP A C 1
ATOM 3330 O O . ASP A 1 419 ? 34.360 9.028 0.777 1.00 70.25 419 ASP A O 1
ATOM 3334 N N . LEU A 1 420 ? 34.491 9.315 -1.442 1.00 74.00 420 LEU A N 1
ATOM 3335 C CA . LEU A 1 420 ? 35.916 9.680 -1.443 1.00 74.00 420 LEU A CA 1
ATOM 3336 C C . LEU A 1 420 ? 36.147 11.036 -0.771 1.00 74.00 420 LEU A C 1
ATOM 3338 O O . LEU A 1 420 ? 37.150 11.213 -0.072 1.00 74.00 420 LEU A O 1
ATOM 3342 N N . MET A 1 421 ? 35.228 11.984 -0.971 1.00 75.12 421 MET A N 1
ATOM 3343 C CA . MET A 1 421 ? 35.303 13.302 -0.349 1.00 75.12 421 MET A CA 1
ATOM 3344 C C . MET A 1 421 ? 35.093 13.196 1.164 1.00 75.12 421 MET A C 1
ATOM 3346 O O . MET A 1 421 ? 35.897 13.741 1.924 1.00 75.12 421 MET A O 1
ATOM 3350 N N . GLU A 1 422 ? 34.083 12.446 1.615 1.00 78.38 422 GLU A N 1
ATOM 3351 C CA . GLU A 1 422 ? 33.848 12.226 3.048 1.00 78.38 422 GLU A CA 1
ATOM 3352 C C . GLU A 1 422 ? 35.039 11.512 3.707 1.00 78.38 422 GLU A C 1
ATOM 3354 O O . GLU A 1 422 ? 35.527 11.947 4.755 1.00 78.38 422 GLU A O 1
ATOM 3359 N N . LEU A 1 423 ? 35.609 10.493 3.054 1.00 82.75 423 LEU A N 1
ATOM 3360 C CA . LEU A 1 423 ? 36.812 9.823 3.547 1.00 82.75 423 LEU A CA 1
ATOM 3361 C C . LEU A 1 423 ? 38.011 10.781 3.666 1.00 82.75 423 LEU A C 1
ATOM 3363 O O . LEU A 1 423 ? 38.764 10.717 4.644 1.00 82.75 423 LEU A O 1
ATOM 3367 N N . ALA A 1 424 ? 38.208 11.673 2.691 1.00 82.44 424 ALA A N 1
ATOM 3368 C CA . ALA A 1 424 ? 39.270 12.676 2.732 1.00 82.44 424 ALA A CA 1
ATOM 3369 C C . ALA A 1 424 ? 39.077 13.663 3.896 1.00 82.44 424 ALA A C 1
ATOM 3371 O O . ALA A 1 424 ? 40.042 13.985 4.596 1.00 82.44 424 ALA A O 1
ATOM 3372 N N . VAL A 1 425 ? 37.834 14.084 4.154 1.00 85.00 425 VAL A N 1
ATOM 3373 C CA . VAL A 1 425 ? 37.482 14.924 5.309 1.00 85.00 425 VAL A CA 1
ATOM 3374 C C . VAL A 1 425 ? 37.799 14.203 6.620 1.00 85.00 425 VAL A C 1
ATOM 3376 O O . VAL A 1 425 ? 38.443 14.791 7.489 1.00 85.00 425 VAL A O 1
ATOM 3379 N N . LEU A 1 426 ? 37.435 12.926 6.765 1.00 86.69 426 LEU A N 1
ATOM 3380 C CA . LEU A 1 426 ? 37.739 12.151 7.975 1.00 86.69 426 LEU A CA 1
ATOM 3381 C C . LEU A 1 426 ? 39.247 11.969 8.191 1.00 86.69 426 LEU A C 1
ATOM 3383 O O . LEU A 1 426 ? 39.726 12.114 9.316 1.00 86.69 426 LEU A O 1
ATOM 3387 N N . LYS A 1 427 ? 40.022 11.724 7.126 1.00 86.56 427 LYS A N 1
ATOM 3388 C CA . LYS A 1 427 ? 41.493 11.652 7.205 1.00 86.56 427 LYS A CA 1
ATOM 3389 C C . LYS A 1 427 ? 42.116 12.986 7.619 1.00 86.56 427 LYS A C 1
ATOM 3391 O O . LYS A 1 427 ? 43.051 12.994 8.419 1.00 86.56 427 LYS A O 1
ATOM 3396 N N . LYS A 1 428 ? 41.584 14.109 7.125 1.00 88.00 428 LYS A N 1
ATOM 3397 C CA . LYS A 1 428 ? 42.009 15.452 7.543 1.00 88.00 428 LYS A CA 1
ATOM 3398 C C . LYS A 1 428 ? 41.690 15.705 9.021 1.00 88.00 428 LYS A C 1
ATOM 3400 O O . LYS A 1 428 ? 42.591 16.073 9.768 1.00 88.00 428 LYS A O 1
ATOM 3405 N N . ARG A 1 429 ? 40.458 15.414 9.459 1.00 88.19 429 ARG A N 1
ATOM 3406 C CA . ARG A 1 429 ? 40.033 15.521 10.869 1.00 88.19 429 ARG A CA 1
ATOM 3407 C C . ARG A 1 429 ? 40.895 14.665 11.799 1.00 88.19 429 ARG A C 1
ATOM 3409 O O . ARG A 1 429 ? 41.245 15.106 12.888 1.00 88.19 429 ARG A O 1
ATOM 3416 N N . LEU A 1 430 ? 41.264 13.452 11.377 1.00 88.06 430 LEU A N 1
ATOM 3417 C CA . LEU A 1 430 ? 42.160 12.585 12.144 1.00 88.06 430 LEU A CA 1
ATOM 3418 C C . LEU A 1 430 ? 43.550 13.216 12.310 1.00 88.06 430 LEU A C 1
ATOM 3420 O O . LEU A 1 430 ? 44.092 13.184 13.412 1.00 88.06 430 LEU A O 1
ATOM 3424 N N . LYS A 1 431 ? 44.108 13.792 11.238 1.00 85.81 431 LYS A N 1
ATOM 3425 C CA . LYS A 1 431 ? 45.411 14.467 11.268 1.00 85.81 431 LYS A CA 1
ATOM 3426 C C . LYS A 1 431 ? 45.397 15.662 12.228 1.00 85.81 431 LYS A C 1
ATOM 3428 O O . LYS A 1 431 ? 46.248 15.738 13.106 1.00 85.81 431 LYS A O 1
ATOM 3433 N N . GLU A 1 432 ? 44.378 16.514 12.138 1.00 85.12 432 GLU A N 1
ATOM 3434 C CA . GLU A 1 432 ? 44.188 17.657 13.047 1.00 85.12 432 GLU A CA 1
ATOM 3435 C C . GLU A 1 432 ? 44.039 17.208 14.514 1.00 85.12 432 GLU A C 1
ATOM 3437 O O . GLU A 1 432 ? 44.635 17.790 15.420 1.00 85.12 432 GLU A O 1
ATOM 3442 N N . ALA A 1 433 ? 43.299 16.123 14.766 1.00 78.62 433 ALA A N 1
ATOM 3443 C CA . ALA A 1 433 ? 43.113 15.568 16.109 1.00 78.62 433 ALA A CA 1
ATOM 3444 C C . ALA A 1 433 ? 44.372 14.884 16.681 1.00 78.62 433 ALA A C 1
ATOM 3446 O O . ALA A 1 433 ? 44.501 14.755 17.901 1.00 78.62 433 ALA A O 1
ATOM 3447 N N . GLN A 1 434 ? 45.287 14.416 15.826 1.00 79.94 434 GLN A N 1
ATOM 3448 C CA . GLN A 1 434 ? 46.595 13.889 16.228 1.00 79.94 434 GLN A CA 1
ATOM 3449 C C . GLN A 1 434 ? 47.591 15.020 16.513 1.00 79.94 434 GLN A C 1
ATOM 3451 O O . GLN A 1 434 ? 48.329 14.934 17.490 1.00 79.94 434 GLN A O 1
ATOM 3456 N N . GLU A 1 435 ? 47.563 16.088 15.713 1.00 76.56 435 GLU A N 1
ATOM 3457 C CA . GLU A 1 435 ? 48.384 17.292 15.899 1.00 76.56 435 GLU A CA 1
ATOM 3458 C C . GLU A 1 435 ? 47.976 18.085 17.152 1.00 76.56 435 GLU A C 1
ATOM 3460 O O . GLU A 1 435 ? 48.835 18.626 17.832 1.00 76.56 435 GLU A O 1
ATOM 3465 N N . SER A 1 436 ? 46.691 18.074 17.524 1.00 63.66 436 SER A N 1
ATOM 3466 C CA . SER A 1 436 ? 46.173 18.748 18.731 1.00 63.66 436 SER A CA 1
ATOM 3467 C C . SER A 1 436 ? 46.473 18.017 20.056 1.00 63.66 436 SER A C 1
ATOM 3469 O O . SER A 1 436 ? 46.091 18.502 21.120 1.00 63.66 436 SER A O 1
ATOM 3471 N N . LYS A 1 437 ? 47.082 16.820 20.010 1.00 56.84 437 LYS A N 1
ATOM 3472 C CA . LYS A 1 437 ? 47.476 16.010 21.186 1.00 56.84 437 LYS A CA 1
ATOM 3473 C C . LYS A 1 437 ? 48.995 15.999 21.436 1.00 56.84 437 LYS A C 1
ATOM 3475 O O . LYS A 1 437 ? 49.432 15.320 22.368 1.00 56.84 437 LYS A O 1
ATOM 3480 N N . ILE A 1 438 ? 49.765 16.701 20.601 1.00 46.97 438 ILE A N 1
ATOM 3481 C CA . ILE A 1 438 ? 51.189 17.034 20.787 1.00 46.97 438 ILE A CA 1
ATOM 3482 C C . ILE A 1 438 ? 51.246 18.416 21.433 1.00 46.97 438 ILE A C 1
ATOM 3484 O O . ILE A 1 438 ? 52.081 18.587 22.349 1.00 46.97 438 ILE A O 1
#

Foldseek 3Di:
DDQALADPVCQQLVLQHHLLQEAEAQADDPVVLLVVLLLLLAQQLCLVVRFGHKYKYQFDDDLSHTDDPGNAHVVDDPVVVVCSSQVQQCQKPVRDDWDWDFDADPNGIMIMTHRGYHLQDNIWGFPDDDPDDGDIFHWHGDRNDIDTQDDPSVVSSVVPSVDDDQQQDFQPPDAPVQFDLVQLLVVSVVSVGPCNPPPDDDDSVSSCVSVVQWDDDPNGITGGLNRLQAGGQFSCVRPPPSKDKDWDQPDPPPRPDIDIDIFTGHNLVRQVVVLVVVCVPWDWDWADDPPDPDTDTDTPDPSQDRPSRGLVVLVVSLQVVLVVCVVVPVLVSNLVSLVSSCVSVVQELSSLLVNLQSCLVVVNLVVSVVSLVVLQPDPSHDPVLSSLLSNLVSCLVVLVLVVSVVSLVPRDPDHDDVRVVSSVVSVVSSVVSVVVVD

Secondary structure (DSSP, 8-state):
----SS-HHHHHTTSSS-GGGEEEESS--HHHHHHHHHHHHHHHHTTT-S--EEEEESSEEETTEEESS---STTS-HHHHHHHHHHHHTTSBS----EEEEEEETTEEEEEEEEPPPTTPPPEEESS--SSS--EEEEEEETTEEEE--HHHHHHHHHHTT---TTTSB-SS--GGGS-HHHHHHHHHHTT-GGG-TT----HHHHHHHTT-EEEETTEEEEBHHHHHHHSS-GGGTSTT-SEEEEEESSSTT-SSEEEEEE-SSHHHHHHHHHHHHHHT--EEEE--TT-SSPEEEESS-----TTS-HHHHHHHHHHHHHHHHHTT-HHHHHHHHHHHHHHSTTBHHHHHHHHHHHHHTT-HHHHHHHHHHHHT-SS-BTTHHHHHHHHHHHHHTT-HHHHHHHHHS--S---HHHHHHHHHHHHHHHHHHHTT-

pLDDT: mean 82.4, std 13.07, range [31.94, 97.31]